Protein AF-A0A6M8VRT4-F1 (afdb_monomer)

Nearest PDB structures (foldseek):
  8qah-assembly1_A  TM=2.062E-01  e=3.758E+00  synthetic construct
  9dze-assembly1_c  TM=1.614E-01  e=5.942E+00  synthetic construct
  4rg7-assembly1_B  TM=1.180E-01  e=4.628E+00  Homo sapiens

Solvent-accessible surface area (backbone atoms only — not comparable to full-atom values): 35451 Å² total; per-residue (Å²): 111,68,71,61,52,52,55,48,50,50,52,49,49,52,52,34,47,48,52,5,49,50,44,47,49,48,51,41,52,50,43,16,53,49,39,25,71,74,60,27,61,86,49,19,41,77,56,18,62,71,36,42,52,25,64,80,38,57,76,54,28,73,72,47,67,74,36,77,58,50,64,58,34,58,55,36,23,47,58,61,22,44,37,53,24,49,54,52,49,49,53,51,38,48,52,32,34,65,36,91,90,31,50,32,42,72,23,28,43,74,41,27,35,41,53,25,22,70,90,72,45,83,60,51,58,70,50,42,48,49,33,54,53,56,61,43,37,49,59,51,54,46,38,52,51,51,50,59,31,58,76,65,63,62,68,42,42,52,61,53,53,49,48,52,38,52,30,51,54,50,51,49,59,42,45,41,44,35,71,78,67,71,38,86,35,34,47,40,27,60,77,52,50,33,34,72,42,65,33,74,70,42,46,51,51,50,53,57,51,68,77,38,77,67,42,76,72,43,47,62,59,49,48,46,52,65,51,44,49,50,52,48,51,50,51,50,43,52,49,50,48,53,20,44,73,52,34,44,80,60,53,83,62,50,57,55,65,35,59,50,89,56,64,56,58,89,65,59,29,23,46,23,29,48,48,10,43,35,43,39,82,86,50,83,57,31,43,56,48,8,40,30,54,49,38,57,38,28,44,52,38,48,55,44,30,50,73,71,72,39,84,72,85,60,86,72,70,93,62,74,76,54,93,80,69,68,71,85,44,94,84,57,35,49,71,73,67,79,68,59,70,74,56,48,55,66,77,43,44,91,81,45,55,74,66,60,41,51,50,50,61,73,70,51,61,57,68,58,49,45,60,75,30,41,73,51,47,56,42,54,62,54,36,52,76,35,87,34,54,37,51,61,67,23,65,73,35,81,85,40,59,61,63,44,52,43,39,52,39,45,53,49,24,50,47,36,35,50,35,29,74,73,73,40,29,54,60,29,46,56,52,47,49,41,46,48,48,45,42,48,39,56,37,54,36,75,45,21,62,68,51,47,53,47,46,52,53,38,45,49,40,42,53,46,26,46,43,50,31,40,54,74,37,47,65,47,46,56,78,42,37,70,61,53,47,61,61,46,61,73,65,87,91,50,44,50,55,45,28,28,47,37,64,37,40,32,42,49,32,45,49,52,63,53,40,72,65,46,28,86,46,23,40,57,51,40,56,44,45,63,23,46,54,44,36,28,50,53,24,58,44,56,58,53,74,53,62,92,81,71,71,46,36,82,71,76,81,52,51,76,68,53,44,52,51,44,13,66,72,40,49,16,50,39,70,51,38,36,52,52,52,62,51,43,61,62,58,63,58,49,60,62,50,36,55,49,38,51,51,52,48,42,50,33,27,48,48,49,46,50,52,48,42,59,74,68,62,58,52,83,92,44,44,60,61,50,31,59,68,41,56,78,85,43,23,33,52,57,75,76,38,38,50,45,68,41,78,89,77,34,25,40,32,50,66,41,94,81,70,79,47,77,48,77,45,66,56,78,120

Secondary structure (DSSP, 8-state):
-HHHHHHHHHHHHHHHHHHHHHHHHHHHHHHHHHHIIIIITTTGGGGSHHHHHHHHSGGGHHHHHTSTHHHHHTTTTHHHHHHHHHHHHHHHHHHHHHSTT--S-HHHHHTTEEEEETTSPPPPHHHHHHHHHHHTHHHHHHHHHHHHHHHTT---HHHHHHHHHHHHHHHHHTTHHHHHS--S--HHHHHHTEEEEE-HHHHHHHHHHHH-THHHHHHHHHHIIIIIHHHHHHHHHHHHHHHHHT-PPPPTHHHHHHHTT-----SSBHHHHHHHTTS-TT-S-HHHHHHHHHHHHHHHHHHHHHHTTPPP--PPPP-PPPTT-----TTTS----S-GGGGGGGGSGGGS-HHHHHHHHHH--HHHHHHHTHHHHHHHHGGGG-SB------TTS--S-HHHHHHHHHHHHHHHHHHHHTT-HHHHHHHHHHHHHHHHHHHTS---HHHHHHHHHHHHHHHHHHHHHHHH-HHHHHHTHHHHHHHH---TTS-GGGTTTHHHHHHHTTHHHHHHHH---HHHHHHHHHHHHHHHHHHHS-GGGS-TT--S-GGGGS-HHHHHHHHHHSSS-HHHHHHHHHHHHHHHTTHHHHHHHHHHHHHHHHHHHHHHHHHTT--TTTHHHHHHTS-GGGS-TTTSSPPEEETTTTEEEEE-TTSS-EEEEE---

Sequence (669 aa):
MKQVLDKYQLWALWNYRRIGEWVDCFLWWLLTGFLIALFFLENRNDYCFIGVLAKDIPEYAPSYLNFPLLRFCGGAAFWPALVAAWMCMTLLHLFCFLLPSRRASIGLKAAGIDLHRVGGADVSTPRALWYVIIRYLPTHLFCGYLLLKLLHTALDFHVTTSAVIVTVAVQMVWTLPLFFLGTRRNLADILSGTEMRLNKKAFSRIEALRESRFRNAVRPLRMLIETGSYLLLLLFFAGLTVQILRDPPVHPDYQALLYGQQSALWEDNAYFALEGLTAPPEIKDSYGYGRYRTATAAEFYRRLLVQEGISPDYTVPQVEKPADYTALTRKNRLAFYGDANILHCFNLFFQMDNETRKACLENADISGMIWDNHVLWERFEALRHHKNFSIPPQFGGGRFDRRALADIARVKSAHLVYLASQGYAEDAVDEWIDYMRLYRKMLESPASLRDKGTYMLIAQSHFNSFQEILSHAPEAVMDRYDDAVAVLTLNPAEPPFLADRLLADDWALREPIFQSIIGGGGNTRNRLYECLIPAMILGRTPADFLPARHHACSLRRTHRYELLALAVVDPGNPFTNALYYLLYHGVMQGEGMIYSMHTLSARWRMALLGLQIVKDKAAPGYIEIYTERAPEALKNPFTKQGFEWNRQEKRLFFKHYKNDIEVSFFLPI

pLDDT: mean 81.68, std 11.33, range [46.91, 97.31]

Radius of gyration: 35.23 Å; Cα contacts (8 Å, |Δi|>4): 888; chains: 1; bounding box: 88×54×106 Å

Foldseek 3Di:
DVVVVLLLQLVLLVVLVVQLVVVLVVQLVVQLVVCCVPPCVVVLLVQAPLSVLCVVLVLCVVVCVPDCCVVLSSCSSSLVSSLVSVVVSLVQQLVQCPDPVRLGRPSSVVSQKHKAAQVRHRDDSVLSNQLSCLLCVLVVVLSVVSVVCSVVSQPAQLVNLLSVLVSLVVNVQQAVCCPPVVDQDGNSCVVSRMGMHGHPVSVVVSVVVVPDPVCVVCVVVVCCVPVVVSVVVNCVSVLQNVQQVPQDAADPCLLCLQQNPQEFDLPLALQLLQQLLFAFLVDPCSSLQSSQVLLSQLVSLCVLCVSLVHHHPYDRDDRDDPPPHDRDDPVRTHAQPDDLCLLCCLLCVLVDDPVVNVVSLVPPPLVVSCVVRVSSLVSLLVSLVGDAHEHRQGAQWRPGDLVRLLSSLLSLLSVLLSCLQVVNLLVSLVSLLSVLLSLQNQLLYLTALVSNVSSLSSNVSSLSSVLSSCQRCVPSCLVCVVSLLVSLQDDLQDQQSQQLCHLSSNCSSHVSSLCSSNNDRNQLSNLVVQLSVLSSVLSNDFQQPRDLDDQSHPLLPADLVRQLVCLSNHRRRSVSSNVSSVVVNVSSVSSVVSLVSLVVSLLSLQVNLLSVCSNVVPDLVCVQVSQQPDDQSSARRNNSGGFDADSVSQWTWDARSVSPDIDIRHHND

Mean predicted aligned error: 10.72 Å

Structure (mmCIF, N/CA/C/O backbone):
data_AF-A0A6M8VRT4-F1
#
_entry.id   AF-A0A6M8VRT4-F1
#
loop_
_atom_site.group_PDB
_atom_site.id
_atom_site.type_symbol
_atom_site.label_atom_id
_atom_site.label_alt_id
_atom_site.label_comp_id
_atom_site.label_asym_id
_atom_site.label_entity_id
_atom_site.label_seq_id
_atom_site.pdbx_PDB_ins_code
_atom_site.Cartn_x
_atom_site.Cartn_y
_atom_site.Cartn_z
_atom_site.occupancy
_atom_site.B_iso_or_equiv
_atom_site.auth_seq_id
_atom_site.auth_comp_id
_atom_site.auth_asym_id
_atom_site.auth_atom_id
_atom_site.pdbx_PDB_model_num
ATOM 1 N N . MET A 1 1 ? 55.645 20.876 -44.217 1.00 48.88 1 MET A N 1
ATOM 2 C CA . MET A 1 1 ? 54.333 21.315 -44.764 1.00 48.88 1 MET A CA 1
ATOM 3 C C . MET A 1 1 ? 53.374 20.152 -45.069 1.00 48.88 1 MET A C 1
ATOM 5 O O . MET A 1 1 ? 52.256 20.179 -44.572 1.00 48.88 1 MET A O 1
ATOM 9 N N . LYS A 1 2 ? 53.799 19.101 -45.794 1.00 46.97 2 LYS A N 1
ATOM 10 C CA . LYS A 1 2 ? 52.974 17.918 -46.144 1.00 46.97 2 LYS A CA 1
ATOM 11 C C . LYS A 1 2 ? 52.387 17.160 -44.933 1.00 46.97 2 LYS A C 1
ATOM 13 O O . LYS A 1 2 ? 51.186 16.949 -44.881 1.00 46.97 2 LYS A O 1
ATOM 18 N N . GLN A 1 3 ? 53.183 16.906 -43.887 1.00 51.53 3 GLN A N 1
ATOM 19 C CA . GLN A 1 3 ? 52.700 16.291 -42.632 1.00 51.53 3 GLN A CA 1
ATOM 20 C C . GLN A 1 3 ? 51.626 17.115 -41.895 1.00 51.53 3 GLN A C 1
ATOM 22 O O . GLN A 1 3 ? 50.748 16.554 -41.245 1.00 51.53 3 GLN A O 1
ATOM 27 N N . VAL A 1 4 ? 51.683 18.448 -41.982 1.00 53.28 4 VAL A N 1
ATOM 28 C CA . VAL A 1 4 ? 50.680 19.338 -41.368 1.00 53.28 4 VAL A CA 1
ATOM 29 C C . VAL A 1 4 ? 49.379 19.304 -42.175 1.00 53.28 4 VAL A C 1
ATOM 31 O O . VAL A 1 4 ? 48.294 19.312 -41.597 1.00 53.28 4 VAL A O 1
ATOM 34 N N . LEU A 1 5 ? 49.493 19.205 -43.503 1.00 56.56 5 LEU A N 1
ATOM 35 C CA . LEU A 1 5 ? 48.368 19.040 -44.419 1.00 56.56 5 LEU A CA 1
ATOM 36 C C . LEU A 1 5 ? 47.653 17.697 -44.191 1.00 56.56 5 LEU A C 1
ATOM 38 O O . LEU A 1 5 ? 46.430 17.669 -44.087 1.00 56.56 5 LEU A O 1
ATOM 42 N N . ASP A 1 6 ? 48.411 16.613 -44.017 1.00 65.94 6 ASP A N 1
ATOM 43 C CA . ASP A 1 6 ? 47.865 15.275 -43.765 1.00 65.94 6 ASP A CA 1
ATOM 44 C C . ASP A 1 6 ? 47.137 15.181 -42.419 1.00 65.94 6 ASP A C 1
ATOM 46 O O . ASP A 1 6 ? 46.029 14.645 -42.356 1.00 65.94 6 ASP A O 1
ATOM 50 N N . LYS A 1 7 ? 47.698 15.770 -41.352 1.00 65.81 7 LYS A N 1
ATOM 51 C CA . LYS A 1 7 ? 47.029 15.858 -40.041 1.00 65.81 7 LYS A CA 1
ATOM 52 C C . LYS A 1 7 ? 45.734 16.676 -40.105 1.00 65.81 7 LYS A C 1
ATOM 54 O O . LYS A 1 7 ? 44.757 16.337 -39.440 1.00 65.81 7 LYS A O 1
ATOM 59 N N . TYR A 1 8 ? 45.702 17.736 -40.914 1.00 67.12 8 TYR A N 1
ATOM 60 C CA . TYR A 1 8 ? 44.515 18.577 -41.079 1.00 67.12 8 TYR A CA 1
ATOM 61 C C . TYR A 1 8 ? 43.405 17.886 -41.881 1.00 67.12 8 TYR A C 1
ATOM 63 O O . TYR A 1 8 ? 42.239 17.961 -41.498 1.00 67.12 8 TYR A O 1
ATOM 71 N N . GLN A 1 9 ? 43.755 17.167 -42.950 1.00 69.75 9 GLN A N 1
ATOM 72 C CA . GLN A 1 9 ? 42.801 16.369 -43.725 1.00 69.75 9 GLN A CA 1
ATOM 73 C C . GLN A 1 9 ? 42.194 15.236 -42.896 1.00 69.75 9 GLN A C 1
ATOM 75 O O . GLN A 1 9 ? 40.988 15.020 -42.955 1.00 69.75 9 GLN A O 1
ATOM 80 N N . LEU A 1 10 ? 43.014 14.556 -42.090 1.00 70.75 10 LEU A N 1
ATOM 81 C CA . LEU A 1 10 ? 42.568 13.548 -41.125 1.00 70.75 10 LEU A CA 1
ATOM 82 C C . LEU A 1 10 ? 41.542 14.119 -40.140 1.00 70.75 10 LEU A C 1
ATOM 84 O O . LEU A 1 10 ? 40.460 13.559 -39.967 1.00 70.75 10 LEU A O 1
ATOM 88 N N . TRP A 1 11 ? 41.853 15.273 -39.546 1.00 73.06 11 TRP A N 1
ATOM 89 C CA . TRP A 1 11 ? 40.943 15.969 -38.640 1.00 73.06 11 TRP A CA 1
ATOM 90 C C . TRP A 1 11 ? 39.643 16.397 -39.337 1.00 73.06 11 TRP A C 1
ATOM 92 O O . TRP A 1 11 ? 38.556 16.227 -38.789 1.00 73.06 11 TRP A O 1
ATOM 102 N N . ALA A 1 12 ? 39.719 16.933 -40.555 1.00 72.31 12 ALA A N 1
ATOM 103 C CA . ALA A 1 12 ? 38.538 17.386 -41.282 1.00 72.31 12 ALA A CA 1
ATOM 104 C C . ALA A 1 12 ? 37.633 16.215 -41.703 1.00 72.31 12 ALA A C 1
ATOM 106 O O . ALA A 1 12 ? 36.420 16.280 -41.509 1.00 72.31 12 ALA A O 1
ATOM 107 N N . LEU A 1 13 ? 38.222 15.124 -42.199 1.00 76.44 13 LEU A N 1
ATOM 108 C CA . LEU A 1 13 ? 37.508 13.890 -42.524 1.00 76.44 13 LEU A CA 1
ATOM 109 C C . LEU A 1 13 ? 36.769 13.341 -41.297 1.00 76.44 13 LEU A C 1
ATOM 111 O O . LEU A 1 13 ? 35.601 12.977 -41.396 1.00 76.44 13 LEU A O 1
ATOM 115 N N . TRP A 1 14 ? 37.414 13.347 -40.129 1.00 74.56 14 TRP A N 1
ATOM 116 C CA . TRP A 1 14 ? 36.790 12.934 -38.873 1.00 74.56 14 TRP A CA 1
ATOM 117 C C . TRP A 1 14 ? 35.584 13.797 -38.483 1.00 74.56 14 TRP A C 1
ATOM 119 O O . TRP A 1 14 ? 34.529 13.260 -38.153 1.00 74.56 14 TRP A O 1
ATOM 129 N N . ASN A 1 15 ? 35.704 15.125 -38.566 1.00 71.56 15 ASN A N 1
ATOM 130 C CA . ASN A 1 15 ? 34.612 16.035 -38.204 1.00 71.56 15 ASN A CA 1
ATOM 131 C C . ASN A 1 15 ? 33.387 15.856 -39.094 1.00 71.56 15 ASN A C 1
ATOM 133 O O . ASN A 1 15 ? 32.268 15.732 -38.605 1.00 71.56 15 ASN A O 1
ATOM 137 N N . TYR A 1 16 ? 33.592 15.830 -40.409 1.00 78.81 16 TYR A N 1
ATOM 138 C CA . TYR A 1 16 ? 32.487 15.655 -41.344 1.00 78.81 16 TYR A CA 1
ATOM 139 C C . TYR A 1 16 ? 31.861 14.266 -41.215 1.00 78.81 16 TYR A C 1
ATOM 141 O O . TYR A 1 16 ? 30.644 14.136 -41.310 1.00 78.81 16 TYR A O 1
ATOM 149 N N . ARG A 1 17 ? 32.661 13.239 -40.903 1.00 77.94 17 ARG A N 1
ATOM 150 C CA . ARG A 1 17 ? 32.147 11.890 -40.653 1.00 77.94 17 ARG A CA 1
ATOM 151 C C . ARG A 1 17 ? 31.203 11.890 -39.464 1.00 77.94 17 ARG A C 1
ATOM 153 O O . ARG A 1 17 ? 30.101 11.364 -39.574 1.00 77.94 17 ARG A O 1
ATOM 160 N N . ARG A 1 18 ? 31.595 12.555 -38.377 1.00 72.56 18 ARG A N 1
ATOM 161 C CA . ARG A 1 18 ? 30.755 12.715 -37.189 1.00 72.56 18 ARG A CA 1
ATOM 162 C C . ARG A 1 18 ? 29.491 13.504 -37.467 1.00 72.56 18 ARG A C 1
ATOM 164 O O . ARG A 1 18 ? 28.435 13.088 -37.020 1.00 72.56 18 ARG A O 1
ATOM 171 N N . ILE A 1 19 ? 29.571 14.608 -38.208 1.00 76.75 19 ILE A N 1
ATOM 172 C CA . ILE A 1 19 ? 28.374 15.367 -38.604 1.00 76.75 19 ILE A CA 1
ATOM 173 C C . ILE A 1 19 ? 27.406 14.449 -39.354 1.00 76.75 19 ILE A C 1
ATOM 175 O O . ILE A 1 19 ? 26.222 14.427 -39.035 1.00 76.75 19 ILE A O 1
ATOM 179 N N . GLY A 1 20 ? 27.907 13.646 -40.297 1.00 79.12 20 GLY A N 1
ATOM 180 C CA . GLY A 1 20 ? 27.072 12.684 -41.008 1.00 79.12 20 GLY A CA 1
ATOM 181 C C . GLY A 1 20 ? 26.477 11.607 -40.098 1.00 79.12 20 GLY A C 1
ATOM 182 O O . GLY A 1 20 ? 25.303 11.286 -40.224 1.00 79.12 20 GLY A O 1
ATOM 183 N N . GLU A 1 21 ? 27.246 11.099 -39.136 1.00 78.62 21 GLU A N 1
ATOM 184 C CA . GLU A 1 21 ? 26.771 10.128 -38.139 1.00 78.62 21 GLU A CA 1
ATOM 185 C C . GLU A 1 21 ? 25.724 10.722 -37.184 1.00 78.62 21 GLU A C 1
ATOM 187 O O . GLU A 1 21 ? 24.744 10.055 -36.863 1.00 78.62 21 GLU A O 1
ATOM 192 N N . TRP A 1 22 ? 25.877 11.984 -36.779 1.00 77.38 22 TRP A N 1
ATOM 193 C CA . TRP A 1 22 ? 24.881 12.710 -35.990 1.00 77.38 22 TRP A CA 1
ATOM 194 C C . TRP A 1 22 ? 23.589 12.927 -36.767 1.00 77.38 22 TRP A C 1
ATOM 196 O O . TRP A 1 22 ? 22.516 12.797 -36.188 1.00 77.38 22 TRP A O 1
ATOM 206 N N . VAL A 1 23 ? 23.679 13.219 -38.066 1.00 80.94 23 VAL A N 1
ATOM 207 C CA . VAL A 1 23 ? 22.501 13.325 -38.934 1.00 80.94 23 VAL A CA 1
ATOM 208 C C . VAL A 1 23 ? 21.793 11.973 -39.046 1.00 80.94 23 VAL A C 1
ATOM 210 O O . VAL A 1 23 ? 20.581 11.925 -38.863 1.00 80.94 23 VAL A O 1
ATOM 213 N N . ASP A 1 24 ? 22.525 10.877 -39.272 1.00 82.50 24 ASP A N 1
ATOM 214 C CA . ASP A 1 24 ? 21.937 9.529 -39.321 1.00 82.50 24 ASP A CA 1
ATOM 215 C C . ASP A 1 24 ? 21.279 9.156 -37.972 1.00 82.50 24 ASP A C 1
ATOM 217 O O . ASP A 1 24 ? 20.165 8.632 -37.943 1.00 82.50 24 ASP A O 1
ATOM 221 N N . CYS A 1 25 ? 21.921 9.487 -36.845 1.00 81.12 25 CYS A N 1
ATOM 222 C CA . CYS A 1 25 ? 21.374 9.289 -35.499 1.00 81.12 25 CYS A CA 1
ATOM 223 C C . CYS A 1 25 ? 20.111 10.134 -35.262 1.00 81.12 25 CYS A C 1
ATOM 225 O O . CYS A 1 25 ? 19.099 9.625 -34.788 1.00 81.12 25 CYS A O 1
ATOM 227 N N . PHE A 1 26 ? 20.133 11.415 -35.632 1.00 82.31 26 PHE A N 1
ATOM 228 C CA . PHE A 1 26 ? 18.987 12.313 -35.499 1.00 82.31 26 PHE A CA 1
ATOM 229 C C . PHE A 1 26 ? 17.794 11.841 -36.336 1.00 82.31 26 PHE A C 1
ATOM 231 O O . PHE A 1 26 ? 16.668 11.837 -35.846 1.00 82.31 26 PHE A O 1
ATOM 238 N N . LEU A 1 27 ? 18.035 11.379 -37.567 1.00 86.12 27 LEU A N 1
ATOM 239 C CA . LEU A 1 27 ? 17.003 10.775 -38.412 1.00 86.12 27 LEU A CA 1
ATOM 240 C C . LEU A 1 27 ? 16.413 9.515 -37.774 1.00 86.12 27 LEU A C 1
ATOM 242 O O . LEU A 1 27 ? 15.198 9.334 -37.807 1.00 86.12 27 LEU A O 1
ATOM 246 N N . TRP A 1 28 ? 17.243 8.675 -37.152 1.00 86.44 28 TRP A N 1
ATOM 247 C CA . TRP A 1 28 ? 16.766 7.499 -36.426 1.00 86.44 28 TRP A CA 1
ATOM 248 C C . TRP A 1 28 ? 15.884 7.874 -35.225 1.00 86.44 28 TRP A C 1
ATOM 250 O O . TRP A 1 28 ? 14.807 7.300 -35.059 1.00 86.44 28 TRP A O 1
ATOM 260 N N . TRP A 1 29 ? 16.275 8.874 -34.431 1.00 84.31 29 TRP A N 1
ATOM 261 C CA . TRP A 1 29 ? 15.463 9.378 -33.316 1.00 84.31 29 TRP A CA 1
ATOM 262 C C . TRP A 1 29 ? 14.154 10.020 -33.778 1.00 84.31 29 TRP A C 1
ATOM 264 O O . TRP A 1 29 ? 13.105 9.749 -33.194 1.00 84.31 29 TRP A O 1
ATOM 274 N N . LEU A 1 30 ? 14.188 10.822 -34.846 1.00 88.62 30 LEU A N 1
ATOM 275 C CA . LEU A 1 30 ? 12.982 11.392 -35.447 1.00 88.62 30 LEU A CA 1
ATOM 276 C C . LEU A 1 30 ? 12.033 10.301 -35.942 1.00 88.62 30 LEU A C 1
ATOM 278 O O . LEU A 1 30 ? 10.840 10.358 -35.657 1.00 88.62 30 LEU A O 1
ATOM 282 N N . LEU A 1 31 ? 12.559 9.292 -36.642 1.00 89.38 31 LEU A N 1
ATOM 283 C CA . LEU A 1 31 ? 11.764 8.164 -37.113 1.00 89.38 31 LEU A CA 1
ATOM 284 C C . LEU A 1 31 ? 11.187 7.364 -35.942 1.00 89.38 31 LEU A C 1
ATOM 286 O O . LEU A 1 31 ? 10.031 6.963 -35.994 1.00 89.38 31 LEU A O 1
ATOM 290 N N . THR A 1 32 ? 11.955 7.186 -34.867 1.00 85.88 32 THR A N 1
ATOM 291 C CA . THR A 1 32 ? 11.475 6.552 -33.632 1.00 85.88 32 THR A CA 1
ATOM 292 C C . THR A 1 32 ? 10.305 7.338 -33.043 1.00 85.88 32 THR A C 1
ATOM 294 O O . THR A 1 32 ? 9.247 6.764 -32.813 1.00 85.88 32 THR A O 1
ATOM 297 N N . GLY A 1 33 ? 10.444 8.657 -32.867 1.00 85.00 33 GLY A N 1
ATOM 298 C CA . GLY A 1 33 ? 9.364 9.516 -32.370 1.00 85.00 33 GLY A CA 1
ATOM 299 C C . GLY A 1 33 ? 8.119 9.491 -33.263 1.00 85.00 33 GLY A C 1
ATOM 300 O O . GLY A 1 33 ? 6.999 9.418 -32.761 1.00 85.00 33 GLY A O 1
ATOM 301 N N . PHE A 1 34 ? 8.314 9.473 -34.582 1.00 90.25 34 PHE A N 1
ATOM 302 C CA . PHE A 1 34 ? 7.239 9.350 -35.563 1.00 90.25 34 PHE A CA 1
ATOM 303 C C . PHE A 1 34 ? 6.513 8.000 -35.471 1.00 90.25 34 PHE A C 1
ATOM 305 O O . PHE A 1 34 ? 5.286 7.971 -35.422 1.00 90.25 34 PHE A O 1
ATOM 312 N N . LEU A 1 35 ? 7.245 6.884 -35.380 1.00 86.56 35 LEU A N 1
ATOM 313 C CA . LEU A 1 35 ? 6.656 5.551 -35.214 1.00 86.56 35 LEU A CA 1
ATOM 314 C C . LEU A 1 35 ? 5.937 5.403 -33.869 1.00 86.56 35 LEU A C 1
ATOM 316 O O . LEU A 1 35 ? 4.875 4.782 -33.820 1.00 86.56 35 LEU A O 1
ATOM 320 N N . ILE A 1 36 ? 6.471 5.996 -32.795 1.00 82.88 36 ILE A N 1
ATOM 321 C CA . ILE A 1 36 ? 5.773 6.060 -31.505 1.00 82.88 36 ILE A CA 1
ATOM 322 C C . ILE A 1 36 ? 4.427 6.751 -31.689 1.00 82.88 36 ILE A C 1
ATOM 324 O O . ILE A 1 36 ? 3.406 6.164 -31.344 1.00 82.88 36 ILE A O 1
ATOM 328 N N . ALA A 1 37 ? 4.424 7.957 -32.262 1.00 83.94 37 ALA A N 1
ATOM 329 C CA . ALA A 1 37 ? 3.214 8.750 -32.445 1.00 83.94 37 ALA A CA 1
ATOM 330 C C . ALA A 1 37 ? 2.171 8.061 -33.341 1.00 83.94 37 ALA A C 1
ATOM 332 O O . ALA A 1 37 ? 0.984 8.165 -33.053 1.00 83.94 37 ALA A O 1
ATOM 333 N N . LEU A 1 38 ? 2.605 7.359 -34.395 1.00 85.25 38 LEU A N 1
ATOM 334 C CA . LEU A 1 38 ? 1.699 6.749 -35.372 1.00 85.25 38 LEU A CA 1
ATOM 335 C C . LEU A 1 38 ? 1.195 5.348 -35.019 1.00 85.25 38 LEU A C 1
ATOM 337 O O . LEU A 1 38 ? 0.069 5.026 -35.373 1.00 85.25 38 LEU A O 1
ATOM 341 N N . PHE A 1 39 ? 2.018 4.496 -34.403 1.00 80.00 39 PHE A N 1
ATOM 342 C CA . PHE A 1 39 ? 1.714 3.060 -34.300 1.00 80.00 39 PHE A CA 1
ATOM 343 C C . PHE A 1 39 ? 1.754 2.524 -32.870 1.00 80.00 39 PHE A C 1
ATOM 345 O O . PHE A 1 39 ? 0.924 1.698 -32.485 1.00 80.00 39 PHE A O 1
ATOM 352 N N . PHE A 1 40 ? 2.725 2.969 -32.070 1.00 78.44 40 PHE A N 1
ATOM 353 C CA . PHE A 1 40 ? 2.957 2.372 -30.754 1.00 78.44 40 PHE A CA 1
ATOM 354 C C . PHE A 1 40 ? 2.223 3.090 -29.616 1.00 78.44 40 PHE A C 1
ATOM 356 O O . PHE A 1 40 ? 1.986 2.476 -28.579 1.00 78.44 40 PHE A O 1
ATOM 363 N N . LEU A 1 41 ? 1.824 4.356 -29.783 1.00 77.50 41 LEU A N 1
ATOM 364 C CA . LEU A 1 41 ? 1.139 5.113 -28.731 1.00 77.50 41 LEU A CA 1
ATOM 365 C C . LEU A 1 41 ? -0.277 4.591 -28.446 1.00 77.50 41 LEU A C 1
ATOM 367 O O . LEU A 1 41 ? -0.683 4.570 -27.279 1.00 77.50 41 LEU A O 1
ATOM 371 N N . GLU A 1 42 ? -1.000 4.168 -29.487 1.00 78.44 42 GLU A N 1
ATOM 372 C CA . GLU A 1 42 ? -2.344 3.581 -29.383 1.00 78.44 42 GLU A CA 1
ATOM 373 C C . GLU A 1 42 ? -2.299 2.187 -28.746 1.00 78.44 42 GLU A C 1
ATOM 375 O O . GLU A 1 42 ? -3.107 1.875 -27.876 1.00 78.44 42 GLU A O 1
ATOM 380 N N . ASN A 1 43 ? -1.276 1.398 -29.082 1.00 73.94 43 ASN A N 1
ATOM 381 C CA . ASN A 1 43 ? -1.102 0.021 -28.610 1.00 73.94 43 ASN A CA 1
ATOM 382 C C . ASN A 1 43 ? -0.154 -0.096 -27.403 1.00 73.94 43 ASN A C 1
ATOM 384 O O . ASN A 1 43 ? 0.306 -1.183 -27.071 1.00 73.94 43 ASN A O 1
ATOM 388 N N . ARG A 1 44 ? 0.171 1.011 -26.717 1.00 71.00 44 ARG A N 1
ATOM 389 C CA . ARG A 1 44 ? 1.193 1.039 -25.645 1.00 71.00 44 ARG A CA 1
ATOM 390 C C . ARG A 1 44 ? 0.956 0.024 -24.520 1.00 71.00 44 ARG A C 1
ATOM 392 O O . ARG A 1 44 ? 1.909 -0.425 -23.889 1.00 71.00 44 ARG A O 1
ATOM 399 N N . ASN A 1 45 ? -0.304 -0.327 -24.271 1.00 71.19 45 ASN A N 1
ATOM 400 C CA . ASN A 1 45 ? -0.684 -1.280 -23.233 1.00 71.19 45 ASN A CA 1
ATOM 401 C C . ASN A 1 45 ? -0.286 -2.716 -23.594 1.00 71.19 45 ASN A C 1
ATOM 403 O O . ASN A 1 45 ? 0.004 -3.487 -22.689 1.00 71.19 45 ASN A O 1
ATOM 407 N N . ASP A 1 46 ? -0.197 -3.054 -24.883 1.00 74.44 46 ASP A N 1
ATOM 408 C CA . ASP A 1 46 ? 0.212 -4.388 -25.338 1.00 74.44 46 ASP A CA 1
ATOM 409 C C . ASP A 1 46 ? 1.720 -4.635 -25.137 1.00 74.44 46 ASP A C 1
ATOM 411 O O . ASP A 1 46 ? 2.173 -5.776 -25.153 1.00 74.44 46 ASP A O 1
ATOM 415 N N . TYR A 1 47 ? 2.506 -3.574 -24.917 1.00 67.25 47 TYR A N 1
ATOM 416 C CA . TYR A 1 47 ? 3.963 -3.648 -24.741 1.00 67.25 47 TYR A CA 1
ATOM 417 C C . TYR A 1 47 ? 4.415 -3.531 -23.279 1.00 67.25 47 TYR A C 1
ATOM 419 O O . TYR A 1 47 ? 5.603 -3.659 -22.993 1.00 67.25 47 TYR A O 1
ATOM 427 N N . CYS A 1 48 ? 3.492 -3.265 -22.352 1.00 71.06 48 CYS A N 1
ATOM 428 C CA . CYS A 1 48 ? 3.767 -3.119 -20.924 1.00 71.06 48 CYS A CA 1
ATOM 429 C C . CYS A 1 48 ? 3.115 -4.276 -20.169 1.00 71.06 48 CYS A C 1
ATOM 431 O O . CYS A 1 48 ? 1.911 -4.471 -20.308 1.00 71.06 48 CYS A O 1
ATOM 433 N N . PHE A 1 49 ? 3.855 -4.994 -19.319 1.00 72.94 49 PHE A N 1
ATOM 434 C CA . PHE A 1 49 ? 3.319 -6.141 -18.572 1.00 72.94 49 PHE A CA 1
ATOM 435 C C . PHE A 1 49 ? 2.032 -5.807 -17.796 1.00 72.94 49 PHE A C 1
ATOM 437 O O . PHE A 1 49 ? 1.033 -6.512 -17.901 1.00 72.94 49 PHE A O 1
ATOM 444 N N . ILE A 1 50 ? 2.012 -4.668 -17.095 1.00 71.75 50 ILE A N 1
ATOM 445 C CA . ILE A 1 50 ? 0.824 -4.184 -16.372 1.00 71.75 50 ILE A CA 1
ATOM 446 C C . ILE A 1 50 ? -0.348 -3.913 -17.329 1.00 71.75 50 ILE A C 1
ATOM 448 O O . ILE A 1 50 ? -1.500 -4.147 -16.971 1.00 71.75 50 ILE A O 1
ATOM 452 N N . GLY A 1 51 ? -0.067 -3.423 -18.540 1.00 73.06 51 GLY A N 1
ATOM 453 C CA . GLY A 1 51 ? -1.077 -3.181 -19.570 1.00 73.06 51 GLY A CA 1
ATOM 454 C C . GLY A 1 51 ? -1.666 -4.477 -20.131 1.00 73.06 51 GLY A C 1
ATOM 455 O O . GLY A 1 51 ? -2.884 -4.567 -20.268 1.00 73.06 51 GLY A O 1
ATOM 456 N N . VAL A 1 52 ? -0.829 -5.490 -20.366 1.00 75.81 52 VAL A N 1
ATOM 457 C CA . VAL A 1 52 ? -1.257 -6.832 -20.792 1.00 75.81 52 VAL A CA 1
ATOM 458 C C . VAL A 1 52 ? -2.093 -7.497 -19.699 1.00 75.81 52 VAL A C 1
ATOM 460 O O . VAL A 1 52 ? -3.214 -7.918 -19.963 1.00 75.81 52 VAL A O 1
ATOM 463 N N . LEU A 1 53 ? -1.629 -7.483 -18.445 1.00 76.19 53 LEU A N 1
ATOM 464 C CA . LEU A 1 53 ? -2.413 -7.998 -17.319 1.00 76.19 53 LEU A CA 1
ATOM 465 C C . LEU A 1 53 ? -3.762 -7.286 -17.166 1.00 76.19 53 LEU A C 1
ATOM 467 O O . LEU A 1 53 ? -4.768 -7.923 -16.872 1.00 76.19 53 LEU A O 1
ATOM 471 N N . ALA A 1 54 ? -3.799 -5.965 -17.357 1.00 74.44 54 ALA A N 1
ATOM 472 C CA . ALA A 1 54 ? -5.041 -5.200 -17.298 1.00 74.44 54 ALA A CA 1
ATOM 473 C C . ALA A 1 54 ? -5.987 -5.505 -18.472 1.00 74.44 54 ALA A C 1
ATOM 475 O O . ALA A 1 54 ? -7.189 -5.302 -18.336 1.00 74.44 54 ALA A O 1
ATOM 476 N N . LYS A 1 55 ? -5.472 -5.980 -19.613 1.00 77.31 55 LYS A N 1
ATOM 477 C CA . LYS A 1 55 ? -6.274 -6.449 -20.752 1.00 77.31 55 LYS A CA 1
ATOM 478 C C . LYS A 1 55 ? -6.862 -7.834 -20.487 1.00 77.31 55 LYS A C 1
ATOM 480 O O . LYS A 1 55 ? -8.027 -8.056 -20.797 1.00 77.31 55 LYS A O 1
ATOM 485 N N . ASP A 1 56 ? -6.080 -8.718 -19.871 1.00 80.94 56 ASP A N 1
ATOM 486 C CA . ASP A 1 56 ? -6.520 -10.057 -19.461 1.00 80.94 56 ASP A CA 1
ATOM 487 C C . ASP A 1 56 ? -7.529 -10.009 -18.305 1.00 80.94 56 ASP A C 1
ATOM 489 O O . ASP A 1 56 ? -8.337 -10.921 -18.140 1.00 80.94 56 ASP A O 1
ATOM 493 N N . ILE A 1 57 ? -7.467 -8.947 -17.496 1.00 83.50 57 ILE A N 1
ATOM 494 C CA . ILE A 1 57 ? -8.319 -8.718 -16.327 1.00 83.50 57 ILE A CA 1
ATOM 495 C C . ILE A 1 57 ? -8.946 -7.306 -16.417 1.00 83.50 57 ILE A C 1
ATOM 497 O O . ILE A 1 57 ? -8.573 -6.397 -15.658 1.00 83.50 57 ILE A O 1
ATOM 501 N N . PRO A 1 58 ? -9.880 -7.083 -17.363 1.00 78.75 58 PRO A N 1
ATOM 502 C CA . PRO A 1 58 ? -10.388 -5.753 -17.713 1.00 78.75 58 PRO A CA 1
ATOM 503 C C . PRO A 1 58 ? -11.107 -5.046 -16.559 1.00 78.75 58 PRO A C 1
ATOM 505 O O . PRO A 1 58 ? -11.063 -3.818 -16.460 1.00 78.75 58 PRO A O 1
ATOM 508 N N . GLU A 1 59 ? -11.706 -5.794 -15.632 1.00 78.06 59 GLU A N 1
ATOM 509 C CA . GLU A 1 59 ? -12.352 -5.278 -14.419 1.00 78.06 59 GLU A CA 1
ATOM 510 C C . GLU A 1 59 ? -11.381 -4.499 -13.521 1.00 78.06 59 GLU A C 1
ATOM 512 O O . GLU A 1 59 ? -11.777 -3.612 -12.759 1.00 78.06 59 GLU A O 1
ATOM 517 N N . TYR A 1 60 ? -10.090 -4.810 -13.620 1.00 71.75 60 TYR A N 1
ATOM 518 C CA . TYR A 1 60 ? -9.038 -4.227 -12.802 1.00 71.75 60 TYR A CA 1
ATOM 519 C C . TYR A 1 60 ? -8.357 -3.025 -13.472 1.00 71.75 60 TYR A C 1
ATOM 521 O O . TYR A 1 60 ? -7.721 -2.211 -12.791 1.00 71.75 60 TYR A O 1
ATOM 529 N N . ALA A 1 61 ? -8.559 -2.843 -14.781 1.00 70.62 61 ALA A N 1
ATOM 530 C CA . ALA A 1 61 ? -7.969 -1.767 -15.569 1.00 70.62 61 ALA A CA 1
ATOM 531 C C . ALA A 1 61 ? -8.261 -0.350 -15.022 1.00 70.62 61 ALA A C 1
ATOM 533 O O . ALA A 1 61 ? -7.310 0.426 -14.882 1.00 70.62 61 ALA A O 1
ATOM 534 N N . PRO A 1 62 ? -9.495 0.019 -14.601 1.00 67.69 62 PRO A N 1
ATOM 535 C CA . PRO A 1 62 ? -9.789 1.370 -14.104 1.00 67.69 62 PRO A CA 1
ATOM 536 C C . PRO A 1 62 ? -8.955 1.784 -12.884 1.00 67.69 62 PRO A C 1
ATOM 538 O O . PRO A 1 62 ? -8.716 2.973 -12.663 1.00 67.69 62 PRO A O 1
ATOM 541 N N . SER A 1 63 ? -8.498 0.816 -12.087 1.00 64.44 63 SER A N 1
ATOM 542 C CA . SER A 1 63 ? -7.713 1.081 -10.878 1.00 64.44 63 SER A CA 1
ATOM 543 C C . SER A 1 63 ? -6.241 1.393 -11.175 1.00 64.44 63 SER A C 1
ATOM 545 O O . SER A 1 63 ? -5.615 2.124 -10.411 1.00 64.44 63 SER A O 1
ATOM 547 N N . TYR A 1 64 ? -5.697 0.902 -12.295 1.00 61.09 64 TYR A N 1
ATOM 548 C CA . TYR A 1 64 ? -4.299 1.131 -12.696 1.00 61.09 64 TYR A CA 1
ATOM 549 C C . TYR A 1 64 ? -4.144 2.188 -13.776 1.00 61.09 64 TYR A C 1
ATOM 551 O O . TYR A 1 64 ? -3.177 2.947 -13.745 1.00 61.09 64 TYR A O 1
ATOM 559 N N . LEU A 1 65 ? -5.111 2.288 -14.692 1.00 56.56 65 LEU A N 1
ATOM 560 C CA . LEU A 1 65 ? -5.089 3.296 -15.751 1.00 56.56 65 LEU A CA 1
ATOM 561 C C . LEU A 1 65 ? -5.173 4.728 -15.188 1.00 56.56 65 LEU A C 1
ATOM 563 O O . LEU A 1 65 ? -4.691 5.666 -15.816 1.00 56.56 65 LEU A O 1
ATOM 567 N N . ASN A 1 66 ? -5.725 4.894 -13.980 1.00 52.25 66 ASN A N 1
ATOM 568 C CA . ASN A 1 66 ? -5.784 6.174 -13.266 1.00 52.25 66 ASN A CA 1
ATOM 569 C C . ASN A 1 66 ? -4.538 6.481 -12.416 1.00 52.25 66 ASN A C 1
ATOM 571 O O . ASN A 1 66 ? -4.406 7.590 -11.895 1.00 52.25 66 ASN A O 1
ATOM 575 N N . PHE A 1 67 ? -3.624 5.524 -12.241 1.00 53.78 67 PHE A N 1
ATOM 576 C CA . PHE A 1 67 ? -2.380 5.750 -11.513 1.00 53.78 67 PHE A CA 1
ATOM 577 C C . PHE A 1 67 ? -1.351 6.410 -12.452 1.00 53.78 67 PHE A C 1
ATOM 579 O O . PHE A 1 67 ? -1.327 6.106 -13.648 1.00 53.78 67 PHE A O 1
ATOM 586 N N . PRO A 1 68 ? -0.416 7.241 -11.953 1.00 53.50 68 PRO A N 1
ATOM 587 C CA . PRO A 1 68 ? 0.706 7.747 -12.755 1.00 53.50 68 PRO A CA 1
ATOM 588 C C . PRO A 1 68 ? 1.588 6.654 -13.405 1.00 53.50 68 PRO A C 1
ATOM 590 O O . PRO A 1 68 ? 2.446 6.987 -14.218 1.00 53.50 68 PRO A O 1
ATOM 593 N N . LEU A 1 69 ? 1.347 5.365 -13.125 1.00 49.50 69 LEU A N 1
ATOM 594 C CA . LEU A 1 69 ? 1.933 4.192 -13.796 1.00 49.50 69 LEU A CA 1
ATOM 595 C C . LEU A 1 69 ? 1.686 4.177 -15.312 1.00 49.50 69 LEU A C 1
ATOM 597 O O . LEU A 1 69 ? 2.534 3.697 -16.060 1.00 49.50 69 LEU A O 1
ATOM 601 N N . LEU A 1 70 ? 0.602 4.791 -15.798 1.00 46.91 70 LEU A N 1
ATOM 602 C CA . LEU A 1 70 ? 0.358 4.920 -17.238 1.00 46.91 70 LEU A CA 1
ATOM 603 C C . LEU A 1 70 ? 1.431 5.776 -17.943 1.00 46.91 70 LEU A C 1
ATOM 605 O O . LEU A 1 70 ? 1.727 5.553 -19.116 1.00 46.91 70 LEU A O 1
ATOM 609 N N . ARG A 1 71 ? 2.088 6.699 -17.216 1.00 53.50 71 ARG A N 1
ATOM 610 C CA . ARG A 1 71 ? 3.267 7.428 -17.722 1.00 53.50 71 ARG A CA 1
ATOM 611 C C . ARG A 1 71 ? 4.507 6.538 -17.814 1.00 53.50 71 ARG A C 1
ATOM 613 O O . ARG A 1 71 ? 5.346 6.787 -18.671 1.00 53.50 71 ARG A O 1
ATOM 620 N N . PHE A 1 72 ? 4.599 5.495 -16.991 1.00 53.69 72 PHE A N 1
ATOM 621 C CA . PHE A 1 72 ? 5.699 4.532 -17.031 1.00 53.69 72 PHE A CA 1
ATOM 622 C C . PHE A 1 72 ? 5.524 3.501 -18.159 1.00 53.69 72 PHE A C 1
ATOM 624 O O . PHE A 1 72 ? 6.472 3.273 -18.906 1.00 53.69 72 PHE A O 1
ATOM 631 N N . CYS A 1 73 ? 4.304 2.996 -18.404 1.00 57.06 73 CYS A N 1
ATOM 632 C CA . CYS A 1 73 ? 4.016 2.222 -19.626 1.00 57.06 73 CYS A CA 1
ATOM 633 C C . CYS A 1 73 ? 4.169 3.062 -20.912 1.00 57.06 73 CYS A C 1
ATOM 635 O O . CYS A 1 73 ? 4.360 2.508 -21.991 1.00 57.06 73 CYS A O 1
ATOM 637 N N . GLY A 1 74 ? 4.145 4.399 -20.824 1.00 58.91 74 GLY A N 1
ATOM 638 C CA . GLY A 1 74 ? 4.471 5.285 -21.948 1.00 58.91 74 GLY A CA 1
ATOM 639 C C . GLY A 1 74 ? 5.877 5.056 -22.522 1.00 58.91 74 GLY A C 1
ATOM 640 O O . GLY A 1 74 ? 6.082 5.243 -23.718 1.00 58.91 74 GLY A O 1
ATOM 641 N N . GLY A 1 75 ? 6.823 4.584 -21.700 1.00 63.31 75 GLY A N 1
ATOM 642 C CA . GLY A 1 75 ? 8.159 4.181 -22.144 1.00 63.31 75 GLY A CA 1
ATOM 643 C C . GLY A 1 75 ? 8.215 2.790 -22.783 1.00 63.31 75 GLY A C 1
ATOM 644 O O . GLY A 1 75 ? 9.163 2.496 -23.503 1.00 63.31 75 GLY A O 1
ATOM 645 N N . ALA A 1 76 ? 7.208 1.936 -22.586 1.00 67.81 76 ALA A N 1
ATOM 646 C CA . ALA A 1 76 ? 7.206 0.582 -23.145 1.00 67.81 76 ALA A CA 1
ATOM 647 C C . ALA A 1 76 ? 7.115 0.590 -24.681 1.00 67.81 76 ALA A C 1
ATOM 649 O O . ALA A 1 76 ? 7.750 -0.220 -25.348 1.00 67.81 76 ALA A O 1
ATOM 650 N N . ALA A 1 77 ? 6.400 1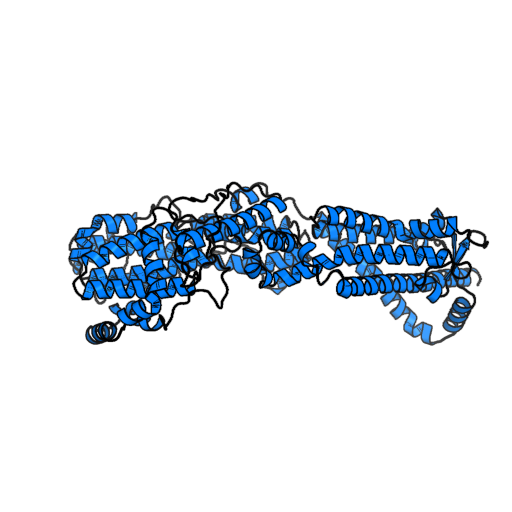.571 -25.240 1.00 73.19 77 ALA A N 1
ATOM 651 C CA . ALA A 1 77 ? 6.294 1.815 -26.679 1.00 73.19 77 ALA A CA 1
ATOM 652 C C . ALA A 1 77 ? 7.610 2.294 -27.323 1.00 73.19 77 ALA A C 1
ATOM 654 O O . ALA A 1 77 ? 7.785 2.167 -28.536 1.00 73.19 77 ALA A O 1
ATOM 655 N N . PHE A 1 78 ? 8.543 2.838 -26.532 1.00 78.31 78 PHE A N 1
ATOM 656 C CA . PHE A 1 78 ? 9.793 3.400 -27.042 1.00 78.31 78 PHE A CA 1
ATOM 657 C C . PHE A 1 78 ? 10.707 2.325 -27.639 1.00 78.31 78 PHE A C 1
ATOM 659 O O . PHE A 1 78 ? 11.200 2.484 -28.753 1.00 78.31 78 PHE A O 1
ATOM 666 N N . TRP A 1 79 ? 10.906 1.212 -26.932 1.00 79.06 79 TRP A N 1
ATOM 667 C CA . TRP A 1 79 ? 11.815 0.141 -27.349 1.00 79.06 79 TRP A CA 1
ATOM 668 C C . TRP A 1 79 ? 11.434 -0.546 -28.671 1.00 79.06 79 TRP A C 1
ATOM 670 O O . TRP A 1 79 ? 12.303 -0.642 -29.542 1.00 79.06 79 TRP A O 1
ATOM 680 N N . PRO A 1 80 ? 10.181 -0.988 -28.897 1.00 79.62 80 PRO A N 1
ATOM 681 C CA . PRO A 1 80 ? 9.808 -1.583 -30.176 1.00 79.62 80 PRO A CA 1
ATOM 682 C C . PRO A 1 80 ? 9.843 -0.560 -31.315 1.00 79.62 80 PRO A C 1
ATOM 684 O O . PRO A 1 80 ? 10.292 -0.894 -32.412 1.00 79.62 80 PRO A O 1
ATOM 687 N N . ALA A 1 81 ? 9.471 0.699 -31.058 1.00 84.94 81 ALA A N 1
ATOM 688 C CA . ALA A 1 81 ? 9.589 1.761 -32.051 1.00 84.94 81 ALA A CA 1
ATOM 689 C C . ALA A 1 81 ? 11.049 2.040 -32.431 1.00 84.94 81 ALA A C 1
ATOM 691 O O . ALA A 1 81 ? 11.343 2.236 -33.608 1.00 84.94 81 ALA A O 1
ATOM 692 N N . LEU A 1 82 ? 11.967 2.010 -31.461 1.00 86.81 82 LEU A N 1
ATOM 693 C CA . LEU A 1 82 ? 13.401 2.189 -31.680 1.00 86.81 82 LEU A CA 1
ATOM 694 C C . LEU A 1 82 ? 13.967 1.077 -32.578 1.00 86.81 82 LEU A C 1
ATOM 696 O O . LEU A 1 82 ? 14.694 1.362 -33.534 1.00 86.81 82 LEU A O 1
ATOM 700 N N . VAL A 1 83 ? 13.590 -0.179 -32.305 1.00 87.38 83 VAL A N 1
ATOM 701 C CA . VAL A 1 83 ? 13.974 -1.350 -33.112 1.00 87.38 83 VAL A CA 1
ATOM 702 C C . VAL A 1 83 ? 13.390 -1.256 -34.522 1.00 87.38 83 VAL A C 1
ATOM 704 O O . VAL A 1 83 ? 14.126 -1.403 -35.498 1.00 87.38 83 VAL A O 1
ATOM 707 N N . ALA A 1 84 ? 12.095 -0.959 -34.657 1.00 88.56 84 ALA A N 1
ATOM 708 C CA . ALA A 1 84 ? 11.439 -0.810 -35.956 1.00 88.56 84 ALA A CA 1
ATOM 709 C C . ALA A 1 84 ? 12.061 0.332 -36.778 1.00 88.56 84 ALA A C 1
ATOM 711 O O . ALA A 1 84 ? 12.386 0.150 -37.953 1.00 88.56 84 ALA A O 1
ATOM 712 N N . ALA A 1 85 ? 12.316 1.481 -36.146 1.00 90.25 85 ALA A N 1
ATOM 713 C CA . ALA A 1 85 ? 12.997 2.608 -36.771 1.00 90.25 85 ALA A CA 1
ATOM 714 C C . ALA A 1 85 ? 14.400 2.215 -37.245 1.00 90.25 85 ALA A C 1
ATOM 716 O O . ALA A 1 85 ? 14.805 2.602 -38.340 1.00 90.25 85 ALA A O 1
ATOM 717 N N . TRP A 1 86 ? 15.129 1.411 -36.465 1.00 91.44 86 TRP A N 1
ATOM 718 C CA . TRP A 1 86 ? 16.450 0.931 -36.858 1.00 91.44 86 TRP A CA 1
ATOM 719 C C . TRP A 1 86 ? 16.396 0.000 -38.074 1.00 91.44 86 TRP A C 1
ATOM 721 O O . TRP A 1 86 ? 17.217 0.131 -38.984 1.00 91.44 86 TRP A O 1
ATOM 731 N N . MET A 1 87 ? 15.415 -0.903 -38.141 1.00 89.75 87 MET A N 1
ATOM 732 C CA . MET A 1 87 ? 15.226 -1.782 -39.301 1.00 89.75 87 MET A CA 1
ATOM 733 C C . MET A 1 87 ? 14.898 -0.974 -40.563 1.00 89.75 87 MET A C 1
ATOM 735 O O . MET A 1 87 ? 15.528 -1.170 -41.604 1.00 89.75 87 MET A O 1
ATOM 739 N N . CYS A 1 88 ? 14.005 0.013 -40.456 1.00 90.12 88 CYS A N 1
ATOM 740 C CA . CYS A 1 88 ? 13.696 0.943 -41.544 1.00 90.12 88 CYS A CA 1
ATOM 741 C C . CYS A 1 88 ? 14.927 1.755 -41.983 1.00 90.12 88 CYS A C 1
ATOM 743 O O . CYS A 1 88 ? 15.208 1.857 -43.178 1.00 90.12 88 CYS A O 1
ATOM 745 N N . MET A 1 89 ? 15.701 2.287 -41.031 1.00 88.50 89 MET A N 1
ATOM 746 C CA . MET A 1 89 ? 16.945 3.016 -41.310 1.00 88.50 89 MET A CA 1
ATOM 747 C C . MET A 1 89 ? 17.998 2.121 -41.962 1.00 88.50 89 MET A C 1
ATOM 749 O O . MET A 1 89 ? 18.696 2.556 -42.874 1.00 88.50 89 MET A O 1
ATOM 753 N N . THR A 1 90 ? 18.097 0.860 -41.545 1.00 88.06 90 THR A N 1
ATOM 754 C CA . THR A 1 90 ? 19.004 -0.120 -42.148 1.00 88.06 90 THR A CA 1
ATOM 755 C C . THR A 1 90 ? 18.644 -0.354 -43.610 1.00 88.06 90 THR A C 1
ATOM 757 O O . THR A 1 90 ? 19.516 -0.255 -44.470 1.00 88.06 90 THR A O 1
ATOM 760 N N . LEU A 1 91 ? 17.365 -0.589 -43.918 1.00 88.50 91 LEU A N 1
ATOM 761 C CA . LEU A 1 91 ? 16.890 -0.736 -45.297 1.00 88.50 91 LEU A CA 1
ATOM 762 C C . LEU A 1 91 ? 17.154 0.526 -46.126 1.00 88.50 91 LEU A C 1
ATOM 764 O O . LEU A 1 91 ? 17.623 0.430 -47.259 1.00 88.50 91 LEU A O 1
ATOM 768 N N . LEU A 1 92 ? 16.930 1.707 -45.546 1.00 86.62 92 LEU A N 1
ATOM 769 C CA . LEU A 1 92 ? 17.207 2.988 -46.192 1.00 86.62 92 LEU A CA 1
ATOM 770 C C . LEU A 1 92 ? 18.702 3.180 -46.478 1.00 86.62 92 LEU A C 1
ATOM 772 O O . LEU A 1 92 ? 19.068 3.641 -47.561 1.00 86.62 92 LEU A O 1
ATOM 776 N N . HIS A 1 93 ? 19.572 2.804 -45.538 1.00 83.88 93 HIS A N 1
ATOM 777 C CA . HIS A 1 93 ? 21.015 2.805 -45.743 1.00 83.88 93 HIS A CA 1
ATOM 778 C C . HIS A 1 93 ? 21.390 1.848 -46.870 1.00 83.88 93 HIS A C 1
ATOM 780 O O . HIS A 1 93 ? 22.009 2.288 -47.836 1.00 83.88 93 HIS A O 1
ATOM 786 N N . LEU A 1 94 ? 20.970 0.583 -46.805 1.00 84.88 94 LEU A N 1
ATOM 787 C CA . LEU A 1 94 ? 21.243 -0.403 -47.852 1.00 84.88 94 LEU A CA 1
ATOM 788 C C . LEU A 1 94 ? 20.790 0.118 -49.223 1.00 84.88 94 LEU A C 1
ATOM 790 O O . LEU A 1 94 ? 21.589 0.124 -50.155 1.00 84.88 94 LEU A O 1
ATOM 794 N N . PHE A 1 95 ? 19.578 0.670 -49.328 1.00 84.62 95 PHE A N 1
ATOM 795 C CA . PHE A 1 95 ? 19.066 1.277 -50.558 1.00 84.62 95 PHE A CA 1
ATOM 796 C C . PHE A 1 95 ? 19.918 2.453 -51.054 1.00 84.62 95 PHE A C 1
ATOM 798 O O . PHE A 1 95 ? 20.215 2.540 -52.246 1.00 84.62 95 PHE A O 1
ATOM 805 N N . CYS A 1 96 ? 20.370 3.342 -50.163 1.00 82.38 96 CYS A N 1
ATOM 806 C CA . CYS A 1 96 ? 21.286 4.419 -50.545 1.00 82.38 96 CYS A CA 1
ATOM 807 C C . CYS A 1 96 ? 22.574 3.851 -51.149 1.00 82.38 96 CYS A C 1
ATOM 809 O O . CYS A 1 96 ? 22.972 4.279 -52.227 1.00 82.38 96 CYS A O 1
ATOM 811 N N . PHE A 1 97 ? 23.163 2.828 -50.529 1.00 76.19 97 PHE A N 1
ATOM 812 C CA . PHE A 1 97 ? 24.383 2.191 -51.024 1.00 76.19 97 PHE A CA 1
ATOM 813 C C . PHE A 1 97 ? 24.184 1.337 -52.296 1.00 76.19 97 PHE A C 1
ATOM 815 O O . PHE A 1 97 ? 25.171 1.062 -52.979 1.00 76.19 97 PHE A O 1
ATOM 822 N N . LEU A 1 98 ? 22.946 0.963 -52.655 1.00 76.50 98 LEU A N 1
ATOM 823 C CA . LEU A 1 98 ? 22.610 0.322 -53.938 1.00 76.50 98 LEU A CA 1
ATOM 824 C C . LEU A 1 98 ? 22.588 1.314 -55.111 1.00 76.50 98 LEU A C 1
ATOM 826 O O . LEU A 1 98 ? 22.823 0.918 -56.253 1.00 76.50 98 LEU A O 1
ATOM 830 N N . LEU A 1 99 ? 22.316 2.598 -54.857 1.00 76.50 99 LEU A N 1
ATOM 831 C CA . LEU A 1 99 ? 22.266 3.610 -55.908 1.00 76.50 99 LEU A CA 1
ATOM 832 C C . LEU A 1 99 ? 23.693 3.995 -56.339 1.00 76.50 99 LEU A C 1
ATOM 834 O O . LEU A 1 99 ? 24.453 4.521 -55.518 1.00 76.50 99 LEU A O 1
ATOM 838 N N . PRO A 1 100 ? 24.061 3.852 -57.630 1.00 65.62 100 PRO A N 1
ATOM 839 C CA . PRO A 1 100 ? 25.409 4.169 -58.119 1.00 65.62 100 PRO A CA 1
ATOM 840 C C . PRO A 1 100 ? 25.859 5.604 -57.805 1.00 65.62 100 PRO A C 1
ATOM 842 O O . PRO A 1 100 ? 27.045 5.871 -57.637 1.00 65.62 100 PRO A O 1
ATOM 845 N N . SER A 1 101 ? 24.902 6.528 -57.672 1.00 66.19 101 SER A N 1
ATOM 846 C CA . SER A 1 101 ? 25.123 7.941 -57.357 1.00 66.19 101 SER A CA 1
ATOM 847 C C . SER A 1 101 ? 25.201 8.257 -55.854 1.00 66.19 101 SER A C 1
ATOM 849 O O . SER A 1 101 ? 25.399 9.420 -55.487 1.00 66.19 101 SER A O 1
ATOM 851 N N . ARG A 1 102 ? 24.989 7.285 -54.954 1.00 62.88 102 ARG A N 1
ATOM 852 C CA . ARG A 1 102 ? 24.857 7.503 -53.501 1.00 62.88 102 ARG A CA 1
ATOM 853 C C . ARG A 1 102 ? 25.636 6.477 -52.668 1.00 62.88 102 ARG A C 1
ATOM 855 O O . ARG A 1 102 ? 25.119 5.973 -51.682 1.00 62.88 102 ARG A O 1
ATOM 862 N N . ARG A 1 103 ? 26.903 6.216 -53.007 1.00 71.69 103 ARG A N 1
ATOM 863 C CA . ARG A 1 103 ? 27.812 5.317 -52.257 1.00 71.69 103 ARG A CA 1
ATOM 864 C C . ARG A 1 103 ? 28.217 5.839 -50.854 1.00 71.69 103 ARG A C 1
ATOM 866 O O . ARG A 1 103 ? 29.387 5.801 -50.489 1.00 71.69 103 ARG A O 1
ATOM 873 N N . ALA A 1 104 ? 27.267 6.360 -50.082 1.00 76.81 104 ALA A N 1
ATOM 874 C CA . ALA A 1 104 ? 27.369 6.824 -48.701 1.00 76.81 104 ALA A CA 1
ATOM 875 C C . ALA A 1 104 ? 25.954 6.876 -48.077 1.00 76.81 104 ALA A C 1
ATOM 877 O O . ALA A 1 104 ? 24.964 7.011 -48.802 1.00 76.81 104 ALA A O 1
ATOM 878 N N . SER A 1 105 ? 25.840 6.815 -46.742 1.00 79.88 105 SER A N 1
ATOM 879 C CA . SER A 1 105 ? 24.556 7.044 -46.054 1.00 79.88 105 SER A CA 1
ATOM 880 C C . SER A 1 105 ? 24.059 8.478 -46.279 1.00 79.88 105 SER A C 1
ATOM 882 O O . SER A 1 105 ? 24.821 9.346 -46.712 1.00 79.88 105 SER A O 1
ATOM 884 N N . ILE A 1 106 ? 22.783 8.746 -45.990 1.00 81.62 106 ILE A N 1
ATOM 885 C CA . ILE A 1 106 ? 22.170 10.070 -46.185 1.00 81.62 106 ILE A CA 1
ATOM 886 C C . ILE A 1 106 ? 22.949 11.142 -45.420 1.00 81.62 106 ILE A C 1
ATOM 888 O O . ILE A 1 106 ? 23.330 12.155 -46.011 1.00 81.62 106 ILE A O 1
ATOM 892 N N . GLY A 1 107 ? 23.242 10.900 -44.142 1.00 81.94 107 GLY A N 1
ATOM 893 C CA . GLY A 1 107 ? 24.000 11.816 -43.305 1.00 81.94 107 GLY A CA 1
ATOM 894 C C . GLY A 1 107 ? 25.437 11.990 -43.781 1.00 81.94 107 GLY A C 1
ATOM 895 O O . GLY A 1 107 ? 25.894 13.123 -43.939 1.00 81.94 107 GLY A O 1
ATOM 896 N N . LEU A 1 108 ? 26.149 10.902 -44.097 1.00 82.62 108 LEU A N 1
ATOM 897 C CA . LEU A 1 108 ? 27.511 11.003 -44.640 1.00 82.62 108 LEU A CA 1
ATOM 898 C C . LEU A 1 108 ? 27.562 11.772 -45.961 1.00 82.62 108 LEU A C 1
ATOM 900 O O . LEU A 1 108 ? 28.443 12.609 -46.158 1.00 82.62 108 LEU A O 1
ATOM 904 N N . LYS A 1 109 ? 26.601 11.535 -46.854 1.00 83.44 109 LYS A N 1
ATOM 905 C CA . LYS A 1 109 ? 26.517 12.238 -48.131 1.00 83.44 109 LYS A CA 1
ATOM 906 C C . LYS A 1 109 ? 26.179 13.716 -47.936 1.00 83.44 109 LYS A C 1
ATOM 908 O O . LYS A 1 109 ? 26.758 14.563 -48.615 1.00 83.44 109 LYS A O 1
ATOM 913 N N . ALA A 1 110 ? 25.288 14.042 -46.997 1.00 82.69 110 ALA A N 1
ATOM 914 C CA . ALA A 1 110 ? 24.985 15.422 -46.613 1.00 82.69 110 ALA A CA 1
ATOM 915 C C . ALA A 1 110 ? 26.220 16.135 -46.033 1.00 82.69 110 ALA A C 1
ATOM 917 O O . ALA A 1 110 ? 26.452 17.311 -46.320 1.00 82.69 110 ALA A O 1
ATOM 918 N N . ALA A 1 111 ? 27.068 15.398 -45.312 1.00 82.00 111 ALA A N 1
ATOM 919 C CA . ALA A 1 111 ? 28.386 15.844 -44.874 1.00 82.00 111 ALA A CA 1
ATOM 920 C C . ALA A 1 111 ? 29.457 15.807 -45.990 1.00 82.00 111 ALA A C 1
ATOM 922 O O . ALA A 1 111 ? 30.612 16.152 -45.766 1.00 82.00 111 ALA A O 1
ATOM 923 N N . GLY A 1 112 ? 29.110 15.428 -47.218 1.00 82.88 112 GLY A N 1
ATOM 924 C CA . GLY A 1 112 ? 30.031 15.417 -48.351 1.00 82.88 112 GLY A CA 1
ATOM 925 C C . GLY A 1 112 ? 31.150 14.383 -48.241 1.00 82.88 112 GLY A C 1
ATOM 926 O O . GLY A 1 112 ? 32.283 14.665 -48.634 1.00 82.88 112 GLY A O 1
ATOM 927 N N . ILE A 1 113 ? 30.837 13.203 -47.708 1.00 84.31 113 ILE A N 1
ATOM 928 C CA . ILE A 1 113 ? 31.745 12.060 -47.619 1.00 84.31 113 ILE A CA 1
ATOM 929 C C . ILE A 1 113 ? 31.313 10.966 -48.586 1.00 84.31 113 ILE A C 1
ATOM 931 O O . ILE A 1 113 ? 30.146 10.579 -48.599 1.00 84.31 113 ILE A O 1
ATOM 935 N N . ASP A 1 114 ? 32.286 10.434 -49.324 1.00 85.25 114 ASP A N 1
ATOM 936 C CA . ASP A 1 114 ? 32.121 9.331 -50.265 1.00 85.25 114 ASP A CA 1
ATOM 937 C C . ASP A 1 114 ? 32.925 8.098 -49.807 1.00 85.25 114 ASP A C 1
ATOM 939 O O . ASP A 1 114 ? 34.017 8.220 -49.235 1.00 85.25 114 ASP A O 1
ATOM 943 N N . LEU A 1 115 ? 32.382 6.899 -50.048 1.00 85.06 115 LEU A N 1
ATOM 944 C CA . LEU A 1 115 ? 33.030 5.621 -49.741 1.00 85.06 115 LEU A CA 1
ATOM 945 C C . LEU A 1 115 ? 33.817 5.100 -50.952 1.00 85.06 115 LEU A C 1
ATOM 947 O O . LEU A 1 115 ? 33.271 4.944 -52.046 1.00 85.06 115 LEU A O 1
ATOM 951 N N . HIS A 1 116 ? 35.083 4.753 -50.732 1.00 84.38 116 HIS A N 1
ATOM 952 C CA . HIS A 1 116 ? 35.988 4.190 -51.735 1.00 84.38 116 HIS A CA 1
ATOM 953 C C . HIS A 1 116 ? 36.595 2.867 -51.261 1.00 84.38 116 HIS A C 1
ATOM 955 O O . HIS A 1 116 ? 36.618 2.560 -50.069 1.00 84.38 116 HIS A O 1
ATOM 961 N N . ARG A 1 117 ? 37.109 2.060 -52.191 1.00 85.75 117 ARG A N 1
ATOM 962 C CA . ARG A 1 117 ? 37.952 0.904 -51.863 1.00 85.75 117 ARG A CA 1
ATOM 963 C C . ARG A 1 117 ? 39.334 1.404 -51.441 1.00 85.75 117 ARG A C 1
ATOM 965 O O . ARG A 1 117 ? 39.813 2.404 -51.975 1.00 85.75 117 ARG A O 1
ATOM 972 N N . VAL A 1 118 ? 40.009 0.683 -50.544 1.00 79.81 118 VAL A N 1
ATOM 973 C CA . VAL A 1 118 ? 41.433 0.929 -50.248 1.00 79.81 118 VAL A CA 1
ATOM 974 C C . VAL A 1 118 ? 42.226 0.915 -51.565 1.00 79.81 118 VAL A C 1
ATOM 976 O O . VAL A 1 118 ? 42.190 -0.074 -52.297 1.00 79.81 118 VAL A O 1
ATOM 979 N N . GLY A 1 119 ? 42.878 2.037 -51.892 1.00 73.62 119 GLY A N 1
ATOM 980 C CA . GLY A 1 119 ? 43.534 2.274 -53.189 1.00 73.62 119 GLY A CA 1
ATOM 981 C C . GLY A 1 119 ? 42.800 3.254 -54.120 1.00 73.62 119 GLY A C 1
ATOM 982 O O . GLY A 1 119 ? 43.344 3.626 -55.153 1.00 73.62 119 GLY A O 1
ATOM 983 N N . GLY A 1 120 ? 41.604 3.728 -53.752 1.00 74.12 120 GLY A N 1
ATOM 984 C CA . GLY A 1 120 ? 40.866 4.788 -54.453 1.00 74.12 120 GLY A CA 1
ATOM 985 C C . GLY A 1 120 ? 39.881 4.324 -55.531 1.00 74.12 120 GLY A C 1
ATOM 986 O O . GLY A 1 120 ? 39.191 5.165 -56.101 1.00 74.12 120 GLY A O 1
ATOM 987 N N . ALA A 1 121 ? 39.785 3.017 -55.789 1.00 80.44 121 ALA A N 1
ATOM 988 C CA . ALA A 1 121 ? 38.818 2.458 -56.730 1.00 80.44 121 ALA A CA 1
ATOM 989 C C . ALA A 1 121 ? 37.376 2.513 -56.193 1.00 80.44 121 ALA A C 1
ATOM 991 O O . ALA A 1 121 ? 37.130 2.632 -54.989 1.00 80.44 121 ALA A O 1
ATOM 992 N N . ASP A 1 122 ? 36.424 2.366 -57.106 1.00 80.06 122 ASP A N 1
ATOM 993 C CA . ASP A 1 122 ? 35.001 2.280 -56.803 1.00 80.06 122 ASP A CA 1
ATOM 994 C C . ASP A 1 122 ? 34.659 1.049 -55.946 1.00 80.06 122 ASP A C 1
ATOM 996 O O . ASP A 1 122 ? 35.191 -0.049 -56.140 1.00 80.06 122 ASP A O 1
ATOM 1000 N N . VAL A 1 123 ? 33.754 1.225 -54.979 1.00 80.81 123 VAL A N 1
ATOM 1001 C CA . VAL A 1 123 ? 33.261 0.126 -54.134 1.00 80.81 123 VAL A CA 1
ATOM 1002 C C . VAL A 1 123 ? 32.188 -0.649 -54.892 1.00 80.81 123 VAL A C 1
ATOM 1004 O O . VAL A 1 123 ? 31.220 -0.061 -55.375 1.00 80.81 123 VAL A O 1
ATOM 1007 N N . SER A 1 124 ? 32.344 -1.971 -54.980 1.00 83.12 124 SER A N 1
ATOM 1008 C CA . SER A 1 124 ? 31.312 -2.852 -55.530 1.00 83.12 124 SER A CA 1
ATOM 1009 C C . SER A 1 124 ? 30.097 -2.918 -54.604 1.00 83.12 124 SER A C 1
ATOM 1011 O O . SER A 1 124 ? 30.236 -2.859 -53.382 1.00 83.12 124 SER A O 1
ATOM 1013 N N . THR A 1 125 ? 28.907 -3.106 -55.171 1.00 81.50 125 THR A N 1
ATOM 1014 C CA . THR A 1 125 ? 27.650 -3.185 -54.413 1.00 81.50 125 THR A CA 1
ATOM 1015 C C . THR A 1 125 ? 27.702 -4.185 -53.246 1.00 81.50 125 THR A C 1
ATOM 1017 O O . THR A 1 125 ? 27.367 -3.787 -52.133 1.00 81.50 125 THR A O 1
ATOM 1020 N N . PRO A 1 126 ? 28.217 -5.426 -53.400 1.00 84.38 126 PRO A N 1
ATOM 1021 C CA . PRO A 1 126 ? 28.315 -6.364 -52.277 1.00 84.38 126 PRO A CA 1
ATOM 1022 C C . PRO A 1 126 ? 29.215 -5.860 -51.143 1.00 84.38 126 PRO A C 1
ATOM 1024 O O . PRO A 1 126 ? 28.893 -6.030 -49.970 1.00 84.38 126 PRO A O 1
ATOM 1027 N N . ARG A 1 127 ? 30.326 -5.188 -51.474 1.00 84.38 127 ARG A N 1
ATOM 1028 C CA . ARG A 1 127 ? 31.241 -4.622 -50.474 1.00 84.38 127 ARG A CA 1
ATOM 1029 C C . ARG A 1 127 ? 30.632 -3.398 -49.786 1.00 84.38 127 ARG A C 1
ATOM 1031 O O . ARG A 1 127 ? 30.865 -3.207 -48.598 1.00 84.38 127 ARG A O 1
ATOM 1038 N N . ALA A 1 128 ? 29.836 -2.602 -50.497 1.00 80.75 128 ALA A N 1
ATOM 1039 C CA . ALA A 1 128 ? 29.090 -1.488 -49.919 1.00 80.75 128 ALA A CA 1
ATOM 1040 C C . ALA A 1 128 ? 27.993 -1.972 -48.951 1.00 80.75 128 ALA A C 1
ATOM 1042 O O . ALA A 1 128 ? 27.845 -1.413 -47.869 1.00 80.75 128 ALA A O 1
ATOM 1043 N N . LEU A 1 129 ? 27.278 -3.051 -49.287 1.00 83.44 129 LEU A N 1
ATOM 1044 C CA . LEU A 1 129 ? 26.303 -3.675 -48.382 1.00 83.44 129 LEU A CA 1
ATOM 1045 C C . LEU A 1 129 ? 26.993 -4.275 -47.147 1.00 83.44 129 LEU A C 1
ATOM 1047 O O . LEU A 1 129 ? 26.567 -4.031 -46.020 1.00 83.44 129 LEU A O 1
ATOM 1051 N N . TRP A 1 130 ? 28.109 -4.985 -47.348 1.00 87.00 130 TRP A N 1
ATOM 1052 C CA . TRP A 1 130 ? 28.929 -5.514 -46.254 1.00 87.00 130 TRP A CA 1
ATOM 1053 C C . TRP A 1 130 ? 29.443 -4.410 -45.325 1.00 87.00 130 TRP A C 1
ATOM 1055 O O . TRP A 1 130 ? 29.417 -4.556 -44.104 1.00 87.00 130 TRP A O 1
ATOM 1065 N N . TYR A 1 131 ? 29.844 -3.273 -45.900 1.00 86.62 131 TYR A N 1
ATOM 1066 C CA . TYR A 1 131 ? 30.254 -2.096 -45.147 1.00 86.62 131 TYR A CA 1
ATOM 1067 C C . TYR A 1 131 ? 29.152 -1.586 -44.215 1.00 86.62 131 TYR A C 1
ATOM 1069 O O . TYR A 1 131 ? 29.429 -1.320 -43.049 1.00 86.62 131 TYR A O 1
ATOM 1077 N N . VAL A 1 132 ? 27.911 -1.470 -44.701 1.00 84.62 132 VAL A N 1
ATOM 1078 C CA . VAL A 1 132 ? 26.767 -1.019 -43.888 1.00 84.62 132 VAL A CA 1
ATOM 1079 C C . VAL A 1 132 ? 26.538 -1.955 -42.703 1.00 84.62 132 VAL A C 1
ATOM 1081 O O . VAL A 1 132 ? 26.446 -1.477 -41.573 1.00 84.62 132 VAL A O 1
ATOM 1084 N N . ILE A 1 133 ? 26.522 -3.268 -42.947 1.00 87.12 133 ILE A N 1
ATOM 1085 C CA . ILE A 1 133 ? 26.295 -4.282 -41.907 1.00 87.12 133 ILE A CA 1
ATOM 1086 C C . ILE A 1 133 ? 27.394 -4.221 -40.842 1.00 87.12 133 ILE A C 1
ATOM 1088 O O . ILE A 1 133 ? 27.098 -4.132 -39.653 1.00 87.12 133 ILE A O 1
ATOM 1092 N N . ILE A 1 134 ? 28.668 -4.214 -41.248 1.00 87.50 134 ILE A N 1
ATOM 1093 C CA . ILE A 1 134 ? 29.795 -4.134 -40.306 1.00 87.50 134 ILE A CA 1
ATOM 1094 C C . ILE A 1 134 ? 29.801 -2.804 -39.552 1.00 87.50 134 ILE A C 1
ATOM 1096 O O . ILE A 1 134 ? 30.114 -2.759 -38.361 1.00 87.50 134 ILE A O 1
ATOM 1100 N N . ARG A 1 135 ? 29.513 -1.694 -40.234 1.00 84.31 135 ARG A N 1
ATOM 1101 C CA . ARG A 1 135 ? 29.605 -0.357 -39.644 1.00 84.31 135 ARG A CA 1
ATOM 1102 C C . ARG A 1 135 ? 28.655 -0.179 -38.469 1.00 84.31 135 ARG A C 1
ATOM 1104 O O . ARG A 1 135 ? 29.037 0.470 -37.497 1.00 84.31 135 ARG A O 1
ATOM 1111 N N . TYR A 1 136 ? 27.454 -0.734 -38.573 1.00 86.44 136 TYR A N 1
ATOM 1112 C CA . TYR A 1 136 ? 26.431 -0.635 -37.540 1.00 86.44 136 TYR A CA 1
ATOM 1113 C C . TYR A 1 136 ? 26.193 -1.960 -36.805 1.00 86.44 136 TYR A C 1
ATOM 1115 O O . TYR A 1 136 ? 25.171 -2.121 -36.140 1.00 86.44 136 TYR A O 1
ATOM 1123 N N . LEU A 1 137 ? 27.139 -2.904 -36.888 1.00 86.88 137 LEU A N 1
ATOM 1124 C CA . LEU A 1 137 ? 27.045 -4.217 -36.248 1.00 86.88 137 LEU A CA 1
ATOM 1125 C C . LEU A 1 137 ? 26.676 -4.140 -34.754 1.00 86.88 137 LEU A C 1
ATOM 1127 O O . LEU A 1 137 ? 25.766 -4.868 -34.358 1.00 86.88 137 LEU A O 1
ATOM 1131 N N . PRO A 1 138 ? 27.266 -3.248 -33.929 1.00 84.50 138 PRO A N 1
ATOM 1132 C CA . PRO A 1 138 ? 26.866 -3.127 -32.526 1.00 84.50 138 PRO A CA 1
ATOM 1133 C C . PRO A 1 138 ? 25.386 -2.749 -32.369 1.00 84.50 138 PRO A C 1
ATOM 1135 O O . PRO A 1 138 ? 24.675 -3.347 -31.566 1.00 84.50 138 PRO A O 1
ATOM 1138 N N . THR A 1 139 ? 24.888 -1.818 -33.188 1.00 84.69 139 THR A N 1
ATOM 1139 C CA . THR A 1 139 ? 23.477 -1.405 -33.192 1.00 84.69 139 THR A CA 1
ATOM 1140 C C . THR A 1 139 ? 22.549 -2.517 -33.690 1.00 84.69 139 THR A C 1
ATOM 1142 O O . THR A 1 139 ? 21.455 -2.679 -33.153 1.00 84.69 139 THR A O 1
ATOM 1145 N N . HIS A 1 140 ? 22.975 -3.326 -34.669 1.00 87.44 140 HIS A N 1
ATOM 1146 C CA . HIS A 1 140 ? 22.224 -4.509 -35.106 1.00 87.44 140 HIS A CA 1
ATOM 1147 C C . HIS A 1 140 ? 22.096 -5.547 -33.991 1.00 87.44 140 HIS A C 1
ATOM 1149 O O . HIS A 1 140 ? 20.992 -6.026 -33.742 1.00 87.44 140 HIS A O 1
ATOM 1155 N N . LEU A 1 141 ? 23.197 -5.859 -33.301 1.00 86.38 141 LEU A N 1
ATOM 1156 C CA . LEU A 1 141 ? 23.194 -6.797 -32.178 1.00 86.38 141 LEU A CA 1
ATOM 1157 C C . LEU A 1 141 ? 22.307 -6.291 -31.036 1.00 86.38 141 LEU A C 1
ATOM 1159 O O . LEU A 1 141 ? 21.511 -7.057 -30.502 1.00 86.38 141 LEU A O 1
ATOM 1163 N N . PHE A 1 142 ? 22.370 -4.995 -30.725 1.00 84.31 142 PHE A N 1
ATOM 1164 C CA . PHE A 1 142 ? 21.490 -4.352 -29.749 1.00 84.31 142 PHE A CA 1
ATOM 1165 C C . PHE A 1 142 ? 20.010 -4.461 -30.118 1.00 84.31 142 PHE A C 1
ATOM 1167 O O . PHE A 1 142 ? 19.199 -4.913 -29.315 1.00 84.31 142 PHE A O 1
ATOM 1174 N N . CYS A 1 143 ? 19.642 -4.080 -31.342 1.00 86.50 143 CYS A N 1
ATOM 1175 C CA . CYS A 1 143 ? 18.247 -4.126 -31.769 1.00 86.50 143 CYS A CA 1
ATOM 1176 C C . CYS A 1 143 ? 17.732 -5.567 -31.881 1.00 86.50 143 CYS A C 1
ATOM 1178 O O . CYS A 1 143 ? 16.578 -5.819 -31.549 1.00 86.50 143 CYS A O 1
ATOM 1180 N N . GLY A 1 144 ? 18.578 -6.517 -32.294 1.00 85.56 144 GLY A N 1
ATOM 1181 C CA . GLY A 1 144 ? 18.253 -7.945 -32.287 1.00 85.56 144 GLY A CA 1
ATOM 1182 C C . GLY A 1 144 ? 18.053 -8.489 -30.871 1.00 85.56 144 GLY A C 1
ATOM 1183 O O . GLY A 1 144 ? 17.104 -9.229 -30.622 1.00 85.56 144 GLY A O 1
ATOM 1184 N N . TYR A 1 145 ? 18.889 -8.059 -29.925 1.00 82.00 145 TYR A N 1
ATOM 1185 C CA . TYR A 1 145 ? 18.735 -8.373 -28.508 1.00 82.00 145 TYR A CA 1
ATOM 1186 C C . TYR A 1 145 ? 17.413 -7.841 -27.937 1.00 82.00 145 TYR A C 1
ATOM 1188 O O . TYR A 1 145 ? 16.667 -8.589 -27.303 1.00 82.00 145 TYR A O 1
ATOM 1196 N N . LEU A 1 146 ? 17.086 -6.571 -28.202 1.00 79.19 146 LEU A N 1
ATOM 1197 C CA . LEU A 1 146 ? 15.809 -5.989 -27.788 1.00 79.19 146 LEU A CA 1
ATOM 1198 C C . LEU A 1 146 ? 14.622 -6.701 -28.430 1.00 79.19 146 LEU A C 1
ATOM 1200 O O . LEU A 1 146 ? 13.638 -6.945 -27.746 1.00 79.19 146 LEU A O 1
ATOM 1204 N N . LEU A 1 147 ? 14.713 -7.066 -29.711 1.00 80.38 147 LEU A N 1
ATOM 1205 C CA . LEU A 1 147 ? 13.661 -7.807 -30.406 1.00 80.38 147 LEU A CA 1
ATOM 1206 C C . LEU A 1 147 ? 13.389 -9.164 -29.739 1.00 80.38 147 LEU A C 1
ATOM 1208 O O . LEU A 1 147 ? 12.234 -9.499 -29.495 1.00 80.38 147 LEU A O 1
ATOM 1212 N N . LEU A 1 148 ? 14.439 -9.910 -29.380 1.00 77.19 148 LEU A N 1
ATOM 1213 C CA . LEU A 1 148 ? 14.312 -11.169 -28.636 1.00 77.19 148 LEU A CA 1
ATOM 1214 C C . LEU A 1 148 ? 13.633 -10.963 -27.274 1.00 77.19 148 LEU A C 1
ATOM 1216 O O . LEU A 1 148 ? 12.787 -11.760 -26.881 1.00 77.19 148 LEU A O 1
ATOM 1220 N N . LYS A 1 149 ? 13.961 -9.881 -26.559 1.00 72.25 149 LYS A N 1
ATOM 1221 C CA . LYS A 1 149 ? 13.332 -9.561 -25.267 1.00 72.25 149 LYS A CA 1
ATOM 1222 C C . LYS A 1 149 ? 11.889 -9.068 -25.397 1.00 72.25 149 LYS A C 1
ATOM 1224 O O . LYS A 1 149 ? 11.056 -9.464 -24.586 1.00 72.25 149 LYS A O 1
ATOM 1229 N N . LEU A 1 150 ? 11.579 -8.281 -26.429 1.00 68.69 150 LEU A N 1
ATOM 1230 C CA . LEU A 1 150 ? 10.220 -7.839 -26.769 1.00 68.69 150 LEU A CA 1
ATOM 1231 C C . LEU A 1 150 ? 9.286 -9.033 -26.999 1.00 68.69 150 LEU A C 1
ATOM 1233 O O . LEU A 1 150 ? 8.175 -9.043 -26.478 1.00 68.69 150 LEU A O 1
ATOM 1237 N N . LEU A 1 151 ? 9.753 -10.060 -27.717 1.00 63.03 151 LEU A N 1
ATOM 1238 C CA . LEU A 1 151 ? 8.982 -11.281 -27.986 1.00 63.03 151 LEU A CA 1
ATOM 1239 C C . LEU A 1 151 ? 8.668 -12.098 -26.724 1.00 63.03 151 LEU A C 1
ATOM 1241 O O . LEU A 1 151 ? 7.696 -12.847 -26.708 1.00 63.03 151 LEU A O 1
ATOM 1245 N N . HIS A 1 152 ? 9.460 -11.942 -25.663 1.00 57.84 152 HIS A N 1
ATOM 1246 C CA . HIS A 1 152 ? 9.256 -12.623 -24.384 1.00 57.84 152 HIS A CA 1
ATOM 1247 C C . HIS A 1 152 ? 8.564 -11.745 -23.329 1.00 57.84 152 HIS A C 1
ATOM 1249 O O . HIS A 1 152 ? 8.477 -12.152 -22.174 1.00 57.84 152 HIS A O 1
ATOM 1255 N N . THR A 1 153 ? 8.060 -10.553 -23.689 1.00 53.66 153 THR A N 1
ATOM 1256 C CA . THR A 1 153 ? 7.318 -9.596 -22.826 1.00 53.66 153 THR A CA 1
ATOM 1257 C C . THR A 1 153 ? 8.037 -9.092 -21.561 1.00 53.66 153 THR A C 1
ATOM 1259 O O . THR A 1 153 ? 7.517 -8.234 -20.854 1.00 53.66 153 THR A O 1
ATOM 1262 N N . ALA A 1 154 ? 9.261 -9.553 -21.296 1.00 52.50 154 ALA A N 1
ATOM 1263 C CA . ALA A 1 154 ? 10.055 -9.223 -20.116 1.00 52.50 154 ALA A CA 1
ATOM 1264 C C . ALA A 1 154 ? 11.204 -8.266 -20.475 1.00 52.50 154 ALA A C 1
ATOM 1266 O O . ALA A 1 154 ? 12.384 -8.639 -20.472 1.00 52.50 154 ALA A O 1
ATOM 1267 N N . LEU A 1 155 ? 10.866 -7.021 -20.825 1.00 56.28 155 LEU A N 1
ATOM 1268 C CA . LEU A 1 155 ? 11.864 -5.951 -20.903 1.00 56.28 155 LEU A CA 1
ATOM 1269 C C . LEU A 1 155 ? 12.180 -5.445 -19.505 1.00 56.28 155 LEU A C 1
ATOM 1271 O O . LEU A 1 155 ? 11.569 -4.504 -19.009 1.00 56.28 155 LEU A O 1
ATOM 1275 N N . ASP A 1 156 ? 13.184 -6.064 -18.900 1.00 58.94 156 ASP A N 1
ATOM 1276 C CA . ASP A 1 156 ? 13.828 -5.519 -17.718 1.00 58.94 156 ASP A CA 1
ATOM 1277 C C . ASP A 1 156 ? 14.582 -4.230 -18.108 1.00 58.94 156 ASP A C 1
ATOM 1279 O O . ASP A 1 156 ? 15.452 -4.212 -18.994 1.00 58.94 156 ASP A O 1
ATOM 1283 N N . PHE A 1 157 ? 14.217 -3.124 -17.461 1.00 59.94 157 PHE A N 1
ATOM 1284 C CA . PHE A 1 157 ? 14.818 -1.813 -17.675 1.00 59.94 157 PHE A CA 1
ATOM 1285 C C . PHE A 1 157 ? 16.324 -1.800 -17.352 1.00 59.94 157 PHE A C 1
ATOM 1287 O O . PHE A 1 157 ? 17.087 -1.147 -18.074 1.00 59.94 157 PHE A O 1
ATOM 1294 N N . HIS A 1 158 ? 16.792 -2.559 -16.351 1.00 58.59 158 HIS A N 1
ATOM 1295 C CA . HIS A 1 158 ? 18.225 -2.697 -16.038 1.00 58.59 158 HIS A CA 1
ATOM 1296 C C . HIS A 1 158 ? 18.980 -3.378 -17.167 1.00 58.59 158 HIS A C 1
ATOM 1298 O O . HIS A 1 158 ? 20.029 -2.902 -17.610 1.00 58.59 158 HIS A O 1
ATOM 1304 N N . VAL A 1 159 ? 18.428 -4.479 -17.661 1.00 63.91 159 VAL A N 1
ATOM 1305 C CA . VAL A 1 159 ? 19.004 -5.259 -18.755 1.00 63.91 159 VAL A CA 1
ATOM 1306 C C . VAL A 1 159 ? 19.061 -4.431 -20.041 1.00 63.91 159 VAL A C 1
ATOM 1308 O O . VAL A 1 159 ? 20.086 -4.397 -20.724 1.00 63.91 159 VAL A O 1
ATOM 1311 N N . THR A 1 160 ? 17.993 -3.692 -20.333 1.00 67.06 160 THR A N 1
ATOM 1312 C CA . THR A 1 160 ? 17.894 -2.818 -21.508 1.00 67.06 160 THR A CA 1
ATOM 1313 C C . THR A 1 160 ? 18.892 -1.665 -21.441 1.00 67.06 160 THR A C 1
ATOM 1315 O O . THR A 1 160 ? 19.617 -1.405 -22.402 1.00 67.06 160 THR A O 1
ATOM 1318 N N . THR A 1 161 ? 18.987 -1.008 -20.283 1.00 66.19 161 THR A N 1
ATOM 1319 C CA . THR A 1 161 ? 19.950 0.074 -20.046 1.00 66.19 161 THR A CA 1
ATOM 1320 C C . THR A 1 161 ? 21.385 -0.442 -20.151 1.00 66.19 161 THR A C 1
ATOM 1322 O O . THR A 1 161 ? 22.210 0.172 -20.823 1.00 66.19 161 THR A O 1
ATOM 1325 N N . SER A 1 162 ? 21.679 -1.612 -19.579 1.00 64.12 162 SER A N 1
ATOM 1326 C CA . SER A 1 162 ? 22.996 -2.253 -19.689 1.00 64.12 162 SER A CA 1
ATOM 1327 C C . SER A 1 162 ? 23.355 -2.564 -21.141 1.00 64.12 162 SER A C 1
ATOM 1329 O O . SER A 1 162 ? 24.471 -2.282 -21.576 1.00 64.12 162 SER A O 1
ATOM 1331 N N . ALA A 1 163 ? 22.401 -3.074 -21.924 1.00 69.94 163 ALA A N 1
ATOM 1332 C CA . ALA A 1 163 ? 22.593 -3.337 -23.345 1.00 69.94 163 ALA A CA 1
ATOM 1333 C C . ALA A 1 163 ? 22.868 -2.048 -24.140 1.00 69.94 163 ALA A C 1
ATOM 1335 O O . ALA A 1 163 ? 23.765 -2.046 -24.987 1.00 69.94 163 ALA A O 1
ATOM 1336 N N . VAL A 1 164 ? 22.171 -0.939 -23.844 1.00 72.69 164 VAL A N 1
ATOM 1337 C CA . VAL A 1 164 ? 22.468 0.380 -24.440 1.00 72.69 164 VAL A CA 1
ATOM 1338 C C . VAL A 1 164 ? 23.910 0.767 -24.146 1.00 72.69 164 VAL A C 1
ATOM 1340 O O . VAL A 1 164 ? 24.640 1.145 -25.063 1.00 72.69 164 VAL A O 1
ATOM 1343 N N . ILE A 1 165 ? 24.350 0.634 -22.893 1.00 66.94 165 ILE A N 1
ATOM 1344 C CA . ILE A 1 165 ? 25.707 1.033 -22.538 1.00 66.94 165 ILE A CA 1
ATOM 1345 C C . ILE A 1 165 ? 26.757 0.163 -23.229 1.00 66.94 165 ILE A C 1
ATOM 1347 O O . ILE A 1 165 ? 27.696 0.700 -23.815 1.00 66.94 165 ILE A O 1
ATOM 1351 N N . VAL A 1 166 ? 26.604 -1.163 -23.196 1.00 70.25 166 VAL A N 1
ATOM 1352 C CA . VAL A 1 166 ? 27.528 -2.082 -23.877 1.00 70.25 166 VAL A CA 1
ATOM 1353 C C . VAL A 1 166 ? 27.605 -1.736 -25.361 1.00 70.25 166 VAL A C 1
ATOM 1355 O O . VAL A 1 166 ? 28.694 -1.658 -25.922 1.00 70.25 166 VAL A O 1
ATOM 1358 N N . THR A 1 167 ? 26.469 -1.435 -25.987 1.00 76.69 167 THR A N 1
ATOM 1359 C CA . THR A 1 167 ? 26.411 -1.033 -27.397 1.00 76.69 167 THR A CA 1
ATOM 1360 C C . THR A 1 167 ? 27.171 0.261 -27.647 1.00 76.69 167 THR A C 1
ATOM 1362 O O . THR A 1 167 ? 27.970 0.329 -28.580 1.00 76.69 167 THR A O 1
ATOM 1365 N N . VAL A 1 168 ? 26.976 1.274 -26.798 1.00 72.12 168 VAL A N 1
ATOM 1366 C CA . VAL A 1 168 ? 27.722 2.535 -26.870 1.00 72.12 168 VAL A CA 1
ATOM 1367 C C . VAL A 1 168 ? 29.221 2.275 -26.701 1.00 72.12 168 VAL A C 1
ATOM 1369 O O . VAL A 1 168 ? 30.000 2.739 -27.529 1.00 72.12 168 VAL A O 1
ATOM 1372 N N . ALA A 1 169 ? 29.634 1.486 -25.705 1.00 68.94 169 ALA A N 1
ATOM 1373 C CA . ALA A 1 169 ? 31.033 1.146 -25.446 1.00 68.94 169 ALA A CA 1
ATOM 1374 C C . ALA A 1 169 ? 31.685 0.404 -26.626 1.00 68.94 169 ALA A C 1
ATOM 1376 O O . ALA A 1 169 ? 32.769 0.783 -27.074 1.00 68.94 169 ALA A O 1
ATOM 1377 N N . VAL A 1 170 ? 31.009 -0.599 -27.195 1.00 76.94 170 VAL A N 1
ATOM 1378 C CA . VAL A 1 170 ? 31.477 -1.321 -28.390 1.00 76.94 170 VAL A CA 1
ATOM 1379 C C . VAL A 1 170 ? 31.556 -0.381 -29.597 1.00 76.94 170 VAL A C 1
ATOM 1381 O O . VAL A 1 170 ? 32.540 -0.420 -30.338 1.00 76.94 170 VAL A O 1
ATOM 1384 N N . GLN A 1 171 ? 30.584 0.521 -29.772 1.00 73.06 171 GLN A N 1
ATOM 1385 C CA . GLN A 1 171 ? 30.620 1.535 -30.828 1.00 73.06 171 GLN A CA 1
ATOM 1386 C C . GLN A 1 171 ? 31.825 2.476 -30.662 1.00 73.06 171 GLN A C 1
ATOM 1388 O O . GLN A 1 171 ? 32.447 2.867 -31.653 1.00 73.06 171 GLN A O 1
ATOM 1393 N N . MET A 1 172 ? 32.210 2.793 -29.421 1.00 68.62 172 MET A N 1
ATOM 1394 C CA . MET A 1 172 ? 33.423 3.564 -29.140 1.00 68.62 172 MET A CA 1
ATOM 1395 C C . MET A 1 172 ? 34.678 2.792 -29.557 1.00 68.62 172 MET A C 1
ATOM 1397 O O . MET A 1 172 ? 35.515 3.346 -30.277 1.00 68.62 172 MET A O 1
ATOM 1401 N N . VAL A 1 173 ? 34.777 1.506 -29.192 1.00 73.88 173 VAL A N 1
ATOM 1402 C CA . VAL A 1 173 ? 35.872 0.610 -29.615 1.00 73.88 173 VAL A CA 1
ATOM 1403 C C . VAL A 1 173 ? 35.992 0.563 -31.139 1.00 73.88 173 VAL A C 1
ATOM 1405 O O . VAL A 1 173 ? 37.095 0.650 -31.682 1.00 73.88 173 VAL A O 1
ATOM 1408 N N . TRP A 1 174 ? 34.857 0.562 -31.841 1.00 77.31 174 TRP A N 1
ATOM 1409 C CA . TRP A 1 174 ? 34.777 0.601 -33.305 1.00 77.31 174 TRP A CA 1
ATOM 1410 C C . TRP A 1 174 ? 35.473 1.819 -33.938 1.00 77.31 174 TRP A C 1
ATOM 1412 O O . TRP A 1 174 ? 35.869 1.784 -35.109 1.00 77.31 174 TRP A O 1
ATOM 1422 N N . THR A 1 175 ? 35.645 2.903 -33.174 1.00 70.38 175 THR A N 1
ATOM 1423 C CA . THR A 1 175 ? 36.279 4.156 -33.615 1.00 70.38 175 THR A CA 1
ATOM 1424 C C . THR A 1 175 ? 37.721 4.345 -33.121 1.00 70.38 175 THR A C 1
ATOM 1426 O O . THR A 1 175 ? 38.421 5.206 -33.657 1.00 70.38 175 THR A O 1
ATOM 1429 N N . LEU A 1 176 ? 38.209 3.520 -32.181 1.00 69.12 176 LEU A N 1
ATOM 1430 C CA . LEU A 1 176 ? 39.554 3.623 -31.579 1.00 69.12 176 LEU A CA 1
ATOM 1431 C C . LEU A 1 176 ? 40.732 3.632 -32.577 1.00 69.12 176 LEU A C 1
ATOM 1433 O O . LEU A 1 176 ? 41.651 4.431 -32.364 1.00 69.12 176 LEU A O 1
ATOM 1437 N N . PRO A 1 177 ? 40.746 2.830 -33.668 1.00 73.12 177 PRO A N 1
ATOM 1438 C CA . PRO A 1 177 ? 41.861 2.819 -34.628 1.00 73.12 177 PRO A CA 1
ATOM 1439 C C . PRO A 1 177 ? 42.158 4.183 -35.268 1.00 73.12 177 PRO A C 1
ATOM 1441 O O . PRO A 1 177 ? 43.288 4.460 -35.677 1.00 73.12 177 PRO A O 1
ATOM 1444 N N . LEU A 1 178 ? 41.159 5.062 -35.324 1.00 65.44 178 LEU A N 1
ATOM 1445 C CA . LEU A 1 178 ? 41.322 6.415 -35.836 1.00 65.44 178 LEU A CA 1
ATOM 1446 C C . LEU A 1 178 ? 42.089 7.322 -34.853 1.00 65.44 178 LEU A C 1
ATOM 1448 O O . LEU A 1 178 ? 42.829 8.208 -35.274 1.00 65.44 178 LEU A O 1
ATOM 1452 N N . PHE A 1 179 ? 41.924 7.092 -33.548 1.00 59.00 179 PHE A N 1
ATOM 1453 C CA . PHE A 1 179 ? 42.510 7.909 -32.483 1.00 59.00 179 PHE A CA 1
ATOM 1454 C C . PHE A 1 179 ? 43.930 7.476 -32.126 1.00 59.00 179 PHE A C 1
ATOM 1456 O O . PHE A 1 179 ? 44.826 8.313 -32.060 1.00 59.00 179 PHE A O 1
ATOM 1463 N N . PHE A 1 180 ? 44.143 6.177 -31.910 1.00 63.09 180 PHE A N 1
ATOM 1464 C CA . PHE A 1 180 ? 45.402 5.675 -31.348 1.00 63.09 180 PHE A CA 1
ATOM 1465 C C . PHE A 1 180 ? 46.437 5.302 -32.405 1.00 63.09 180 PHE A C 1
ATOM 1467 O O . PHE A 1 180 ? 47.632 5.446 -32.173 1.00 63.09 180 PHE A O 1
ATOM 1474 N N . LEU A 1 181 ? 45.990 4.864 -33.584 1.00 64.12 181 LEU A N 1
ATOM 1475 C CA . LEU A 1 181 ? 46.891 4.430 -34.656 1.00 64.12 181 LEU A CA 1
ATOM 1476 C C . LEU A 1 181 ? 47.139 5.532 -35.699 1.00 64.12 181 LEU A C 1
ATOM 1478 O O . LEU A 1 181 ? 47.856 5.308 -36.671 1.00 64.12 181 LEU A O 1
ATOM 1482 N N . GLY A 1 182 ? 46.522 6.712 -35.537 1.00 62.44 182 GLY A N 1
ATOM 1483 C CA . GLY A 1 182 ? 46.635 7.828 -36.485 1.00 62.44 182 GLY A CA 1
ATOM 1484 C C . GLY A 1 182 ? 46.173 7.478 -37.905 1.00 62.44 182 GLY A C 1
ATOM 1485 O O . GLY A 1 182 ? 46.599 8.108 -38.876 1.00 62.44 182 GLY A O 1
ATOM 1486 N N . THR A 1 183 ? 45.340 6.445 -38.048 1.00 67.69 183 THR A N 1
ATOM 1487 C CA . THR A 1 183 ? 44.910 5.947 -39.355 1.00 67.69 183 THR A CA 1
ATOM 1488 C C . THR A 1 183 ? 43.718 6.743 -39.886 1.00 67.69 183 THR A C 1
ATOM 1490 O O . THR A 1 183 ? 42.890 7.246 -39.132 1.00 67.69 183 THR A O 1
ATOM 1493 N N . ARG A 1 184 ? 43.577 6.817 -41.218 1.00 68.94 184 ARG A N 1
ATOM 1494 C CA . ARG A 1 184 ? 42.377 7.370 -41.887 1.00 68.94 184 ARG A CA 1
ATOM 1495 C C . ARG A 1 184 ? 41.147 6.450 -41.782 1.00 68.94 184 ARG A C 1
ATOM 1497 O O . ARG A 1 184 ? 40.134 6.730 -42.412 1.00 68.94 184 ARG A O 1
ATOM 1504 N N . ARG A 1 185 ? 41.248 5.331 -41.057 1.00 77.00 185 ARG A N 1
ATOM 1505 C CA . ARG A 1 185 ? 40.324 4.195 -41.130 1.00 77.00 185 ARG A CA 1
ATOM 1506 C C . ARG A 1 185 ? 39.834 3.831 -39.734 1.00 77.00 185 ARG A C 1
ATOM 1508 O O . ARG A 1 185 ? 40.632 3.711 -38.812 1.00 77.00 185 ARG A O 1
ATOM 1515 N N . ASN A 1 186 ? 38.530 3.639 -39.571 1.00 79.00 186 ASN A N 1
ATOM 1516 C CA . ASN A 1 186 ? 38.005 3.003 -38.364 1.00 79.00 186 ASN A CA 1
ATOM 1517 C C . ASN A 1 186 ? 37.990 1.470 -38.521 1.00 79.00 186 ASN A C 1
ATOM 1519 O O . ASN A 1 186 ? 38.369 0.945 -39.568 1.00 79.00 186 ASN A O 1
ATOM 1523 N N . LEU A 1 187 ? 37.533 0.742 -37.498 1.00 81.31 187 LEU A N 1
ATOM 1524 C CA . LEU A 1 187 ? 37.496 -0.722 -37.549 1.00 81.31 187 LEU A CA 1
ATOM 1525 C C . LEU A 1 187 ? 36.622 -1.236 -38.709 1.00 81.31 187 LEU A C 1
ATOM 1527 O O . LEU A 1 187 ? 37.013 -2.163 -39.411 1.00 81.31 187 LEU A O 1
ATOM 1531 N N . ALA A 1 188 ? 35.487 -0.580 -38.972 1.00 83.62 188 ALA A N 1
ATOM 1532 C CA . ALA A 1 188 ? 34.610 -0.931 -40.088 1.00 83.62 188 ALA A CA 1
ATOM 1533 C C . ALA A 1 188 ? 35.296 -0.768 -41.454 1.00 83.62 188 ALA A C 1
ATOM 1535 O O . ALA A 1 188 ? 35.179 -1.644 -42.308 1.00 83.62 188 ALA A O 1
ATOM 1536 N N . ASP A 1 189 ? 36.041 0.321 -41.650 1.00 84.50 189 ASP A N 1
ATOM 1537 C CA . ASP A 1 189 ? 36.805 0.596 -42.871 1.00 84.50 189 ASP A CA 1
ATOM 1538 C C . ASP A 1 189 ? 37.906 -0.464 -43.083 1.00 84.50 189 ASP A C 1
ATOM 1540 O O . ASP A 1 189 ? 38.112 -0.953 -44.194 1.00 84.50 189 ASP A O 1
ATOM 1544 N N . ILE A 1 190 ? 38.576 -0.880 -42.001 1.00 84.50 190 ILE A N 1
ATOM 1545 C CA . ILE A 1 190 ? 39.605 -1.931 -42.025 1.00 84.50 190 ILE A CA 1
ATOM 1546 C C . ILE A 1 190 ? 38.991 -3.284 -42.411 1.00 84.50 190 ILE A C 1
ATOM 1548 O O . ILE A 1 190 ? 39.468 -3.921 -43.348 1.00 84.50 190 ILE A O 1
ATOM 1552 N N . LEU A 1 191 ? 37.922 -3.703 -41.728 1.00 86.25 191 LEU A N 1
ATOM 1553 C CA . LEU A 1 191 ? 37.304 -5.024 -41.905 1.00 86.25 191 LEU A CA 1
ATOM 1554 C C . LEU A 1 191 ? 36.606 -5.197 -43.262 1.00 86.25 191 LEU A C 1
ATOM 1556 O O . LEU A 1 191 ? 36.518 -6.303 -43.790 1.00 86.25 191 LEU A O 1
ATOM 1560 N N . SER A 1 192 ? 36.111 -4.110 -43.847 1.00 84.75 192 SER A N 1
ATOM 1561 C CA . SER A 1 192 ? 35.445 -4.118 -45.158 1.00 84.75 192 SER A CA 1
ATOM 1562 C C . SER A 1 192 ? 36.392 -3.838 -46.335 1.00 84.75 192 SER A C 1
ATOM 1564 O O . SER A 1 192 ? 36.017 -4.023 -47.500 1.00 84.75 192 SER A O 1
ATOM 1566 N N . GLY A 1 193 ? 37.624 -3.399 -46.054 1.00 84.69 193 GLY A N 1
ATOM 1567 C CA . GLY A 1 193 ? 38.587 -2.981 -47.071 1.00 84.69 193 GLY A CA 1
ATOM 1568 C C . GLY A 1 193 ? 38.175 -1.696 -47.799 1.00 84.69 193 GLY A C 1
ATOM 1569 O O . GLY A 1 193 ? 38.423 -1.563 -49.005 1.00 84.69 193 GLY A O 1
ATOM 1570 N N . THR A 1 194 ? 37.544 -0.758 -47.091 1.00 86.19 194 THR A N 1
ATOM 1571 C CA . THR A 1 194 ? 37.105 0.540 -47.620 1.00 86.19 194 THR A CA 1
ATOM 1572 C C . THR A 1 194 ? 37.828 1.707 -46.950 1.00 86.19 194 THR A C 1
ATOM 1574 O O . THR A 1 194 ? 38.538 1.558 -45.959 1.00 86.19 194 THR A O 1
ATOM 1577 N N . GLU A 1 195 ? 37.664 2.899 -47.506 1.00 87.06 195 GLU A N 1
ATOM 1578 C CA . GLU A 1 195 ? 38.091 4.155 -46.904 1.00 87.06 195 GLU A CA 1
ATOM 1579 C C . GLU A 1 195 ? 37.095 5.266 -47.244 1.00 87.06 195 GLU A C 1
ATOM 1581 O O . GLU A 1 195 ? 36.521 5.296 -48.334 1.00 87.06 195 GLU A O 1
ATOM 1586 N N . MET A 1 196 ? 36.887 6.190 -46.310 1.00 84.25 196 MET A N 1
ATOM 1587 C CA . MET A 1 196 ? 36.089 7.387 -46.558 1.00 84.25 196 MET A CA 1
ATOM 1588 C C . MET A 1 196 ? 36.967 8.521 -47.075 1.00 84.25 196 MET A C 1
ATOM 1590 O O . MET A 1 196 ? 38.075 8.741 -46.578 1.00 84.25 196 MET A O 1
ATOM 1594 N N . ARG A 1 197 ? 36.453 9.289 -48.036 1.00 85.56 197 ARG A N 1
ATOM 1595 C CA . ARG A 1 197 ? 37.102 10.502 -48.544 1.00 85.56 197 ARG A CA 1
ATOM 1596 C C . ARG A 1 197 ? 36.115 11.662 -48.564 1.00 85.56 197 ARG A C 1
ATOM 1598 O O . ARG A 1 197 ? 34.919 11.477 -48.759 1.00 85.56 197 ARG A O 1
ATOM 1605 N N . LEU A 1 198 ? 36.631 12.870 -48.361 1.00 82.81 198 LEU A N 1
ATOM 1606 C CA . LEU A 1 198 ? 35.854 14.093 -48.550 1.00 82.81 198 LEU A CA 1
ATOM 1607 C C . LEU A 1 198 ? 35.670 14.341 -50.046 1.00 82.81 198 LEU A C 1
ATOM 1609 O O . LEU A 1 198 ? 36.639 14.291 -50.807 1.00 82.81 198 LEU A O 1
ATOM 1613 N N . ASN A 1 199 ? 34.450 14.665 -50.456 1.00 84.06 199 ASN A N 1
ATOM 1614 C CA . ASN A 1 199 ? 34.188 15.093 -51.819 1.00 84.06 199 ASN A CA 1
ATOM 1615 C C . ASN A 1 199 ? 34.797 16.484 -52.078 1.00 84.06 199 ASN A C 1
ATOM 1617 O O . ASN A 1 199 ? 35.083 17.252 -51.154 1.00 84.06 199 ASN A O 1
ATOM 1621 N N . LYS A 1 200 ? 34.985 16.838 -53.356 1.00 80.75 200 LYS A N 1
ATOM 1622 C CA . LYS A 1 200 ? 35.664 18.089 -53.752 1.00 80.75 200 LYS A CA 1
ATOM 1623 C C . LYS A 1 200 ? 35.021 19.348 -53.150 1.00 80.75 200 LYS A C 1
ATOM 1625 O O . LYS A 1 200 ? 35.727 20.292 -52.816 1.00 80.75 200 LYS A O 1
ATOM 1630 N N . LYS A 1 201 ? 33.693 19.353 -52.979 1.00 81.88 201 LYS A N 1
ATOM 1631 C CA . LYS A 1 201 ? 32.921 20.489 -52.446 1.00 81.88 201 LYS A CA 1
ATOM 1632 C C . LYS A 1 201 ? 33.072 20.643 -50.930 1.00 81.88 201 LYS A C 1
ATOM 1634 O O . LYS A 1 201 ? 33.142 21.760 -50.429 1.00 81.88 201 LYS A O 1
ATOM 1639 N N . ALA A 1 202 ? 33.109 19.540 -50.189 1.00 77.12 202 ALA A N 1
ATOM 1640 C CA . ALA A 1 202 ? 33.397 19.550 -48.759 1.00 77.12 202 ALA A CA 1
ATOM 1641 C C . ALA A 1 202 ? 34.857 19.939 -48.515 1.00 77.12 202 ALA A C 1
ATOM 1643 O O . ALA A 1 202 ? 35.129 20.776 -47.657 1.00 77.12 202 ALA A O 1
ATOM 1644 N N . PHE A 1 203 ? 35.778 19.412 -49.328 1.00 79.12 203 PHE A N 1
ATOM 1645 C CA . PHE A 1 203 ? 37.194 19.759 -49.273 1.00 79.12 203 PHE A CA 1
ATOM 1646 C C . PHE A 1 203 ? 37.436 21.260 -49.502 1.00 79.12 203 PHE A C 1
ATOM 1648 O O . PHE A 1 203 ? 38.099 21.890 -48.684 1.00 79.12 203 PHE A O 1
ATOM 1655 N N . SER A 1 204 ? 36.831 21.863 -50.531 1.00 78.25 204 SER A N 1
ATOM 1656 C CA . SER A 1 204 ? 36.978 23.304 -50.792 1.00 78.25 204 SER A CA 1
ATOM 1657 C C . SER A 1 204 ? 36.340 24.181 -49.710 1.00 78.25 204 SER A C 1
ATOM 1659 O O . SER A 1 204 ? 36.891 25.217 -49.348 1.00 78.25 204 SER A O 1
ATOM 1661 N N . ARG A 1 205 ? 35.216 23.753 -49.116 1.00 76.25 205 ARG A N 1
ATOM 1662 C CA . ARG A 1 205 ? 34.628 24.423 -47.939 1.00 76.25 205 ARG A CA 1
ATOM 1663 C C . ARG A 1 205 ? 35.555 24.373 -46.728 1.00 76.25 205 ARG A C 1
ATOM 1665 O O . ARG A 1 205 ? 35.661 25.356 -46.003 1.00 76.25 205 ARG A O 1
ATOM 1672 N N . ILE A 1 206 ? 36.212 23.237 -46.501 1.00 68.25 206 ILE A N 1
ATOM 1673 C CA . ILE A 1 206 ? 37.212 23.070 -45.440 1.00 68.25 206 ILE A CA 1
ATOM 1674 C C . ILE A 1 206 ? 38.411 23.986 -45.685 1.00 68.25 206 ILE A C 1
ATOM 1676 O O . ILE A 1 206 ? 38.897 24.611 -44.747 1.00 68.25 206 ILE A O 1
ATOM 1680 N N . GLU A 1 207 ? 38.867 24.086 -46.929 1.00 69.69 207 GLU A N 1
ATOM 1681 C CA . GLU A 1 207 ? 39.981 24.945 -47.324 1.00 69.69 207 GLU A CA 1
ATOM 1682 C C . GLU A 1 207 ? 39.641 26.432 -47.129 1.00 69.69 207 GLU A C 1
ATOM 1684 O O . GLU A 1 207 ? 40.385 27.137 -46.454 1.00 69.69 207 GLU A O 1
ATOM 1689 N N . ALA A 1 208 ? 38.444 26.872 -47.527 1.00 73.56 208 ALA A N 1
ATOM 1690 C CA . ALA A 1 208 ? 37.950 28.228 -47.257 1.00 73.56 208 ALA A CA 1
ATOM 1691 C C . ALA A 1 208 ? 37.784 28.523 -45.748 1.00 73.56 208 ALA A C 1
ATOM 1693 O O . ALA A 1 208 ? 38.097 29.611 -45.264 1.00 73.56 208 ALA A O 1
ATOM 1694 N N . LEU A 1 209 ? 37.331 27.540 -44.962 1.00 66.69 209 LEU A N 1
ATOM 1695 C CA . LEU A 1 209 ? 37.242 27.644 -43.498 1.00 66.69 209 LEU A CA 1
ATOM 1696 C C . LEU A 1 209 ? 38.621 27.653 -42.817 1.00 66.69 209 LEU A C 1
ATOM 1698 O O . LEU A 1 209 ? 38.754 28.183 -41.711 1.00 66.69 209 LEU A O 1
ATOM 1702 N N . ARG A 1 210 ? 39.651 27.068 -43.442 1.00 63.28 210 ARG A N 1
ATOM 1703 C CA . ARG A 1 210 ? 41.033 27.056 -42.937 1.00 63.28 210 ARG A CA 1
ATOM 1704 C C . ARG A 1 210 ? 41.636 28.457 -42.916 1.00 63.28 210 ARG A C 1
ATOM 1706 O O . ARG A 1 210 ? 42.401 28.740 -41.992 1.00 63.28 210 ARG A O 1
ATOM 1713 N N . GLU A 1 211 ? 41.287 29.272 -43.908 1.00 67.44 211 GLU A N 1
ATOM 1714 C CA . GLU A 1 211 ? 41.803 30.625 -44.157 1.00 67.44 211 GLU A CA 1
ATOM 1715 C C . GLU A 1 211 ? 41.062 31.720 -43.364 1.00 67.44 211 GLU A C 1
ATOM 1717 O O . GLU A 1 211 ? 41.541 32.845 -43.239 1.00 67.44 211 GLU A O 1
ATOM 1722 N N . SER A 1 212 ? 39.917 31.394 -42.759 1.00 72.94 212 SER A N 1
ATOM 1723 C CA . SER A 1 212 ? 39.066 32.344 -42.036 1.00 72.94 212 SER A CA 1
ATOM 1724 C C . SER A 1 212 ? 39.526 32.613 -40.587 1.00 72.94 212 SER A C 1
ATOM 1726 O O . SER A 1 212 ? 39.816 31.692 -39.818 1.00 72.94 212 SER A O 1
ATOM 1728 N N . ARG A 1 213 ? 39.513 33.893 -40.162 1.00 63.69 213 ARG A N 1
ATOM 1729 C CA . ARG A 1 213 ? 39.818 34.333 -38.776 1.00 63.69 213 ARG A CA 1
ATOM 1730 C C . ARG A 1 213 ? 38.824 33.795 -37.734 1.00 63.69 213 ARG A C 1
ATOM 1732 O O . ARG A 1 213 ? 39.203 33.573 -36.585 1.00 63.69 213 ARG A O 1
ATOM 1739 N N . PHE A 1 214 ? 37.585 33.513 -38.143 1.00 60.12 214 PHE A N 1
ATOM 1740 C CA . PHE A 1 214 ? 36.513 32.963 -37.299 1.00 60.12 214 PHE A CA 1
ATOM 1741 C C . PHE A 1 214 ? 36.876 31.587 -36.709 1.00 60.12 214 PHE A C 1
ATOM 1743 O O . PHE A 1 214 ? 36.462 31.231 -35.607 1.00 60.12 214 PHE A O 1
ATOM 1750 N N . ARG A 1 215 ? 37.740 30.830 -37.399 1.00 61.09 215 ARG A N 1
ATOM 1751 C CA . ARG A 1 215 ? 38.246 29.530 -36.945 1.00 61.09 215 ARG A CA 1
ATOM 1752 C C . ARG A 1 215 ? 39.006 29.614 -35.623 1.00 61.09 215 ARG A C 1
ATOM 1754 O O . ARG A 1 215 ? 38.804 28.750 -34.778 1.00 61.09 215 ARG A O 1
ATOM 1761 N N . ASN A 1 216 ? 39.883 30.600 -35.432 1.00 60.25 216 ASN A N 1
ATOM 1762 C CA . ASN A 1 216 ? 40.703 30.662 -34.215 1.00 60.25 216 ASN A CA 1
ATOM 1763 C C . ASN A 1 216 ? 39.856 30.967 -32.970 1.00 60.25 216 ASN A C 1
ATOM 1765 O O . ASN A 1 216 ? 40.167 30.456 -31.899 1.00 60.25 216 ASN A O 1
ATOM 1769 N N . ALA A 1 217 ? 38.753 31.704 -33.136 1.00 59.69 217 ALA A N 1
ATOM 1770 C CA . ALA A 1 217 ? 37.809 32.001 -32.063 1.00 59.69 217 ALA A CA 1
ATOM 1771 C C . ALA A 1 217 ? 36.905 30.802 -31.710 1.00 59.69 217 ALA A C 1
ATOM 1773 O O . ALA A 1 217 ? 36.659 30.538 -30.537 1.00 59.69 217 ALA A O 1
ATOM 1774 N N . VAL A 1 218 ? 36.437 30.038 -32.707 1.00 61.38 218 VAL A N 1
ATOM 1775 C CA . VAL A 1 218 ? 35.439 28.965 -32.499 1.00 61.38 218 VAL A CA 1
ATOM 1776 C C . VAL A 1 218 ? 36.069 27.578 -32.318 1.00 61.38 218 VAL A C 1
ATOM 1778 O O . VAL A 1 218 ? 35.432 26.675 -31.785 1.00 61.38 218 VAL A O 1
ATOM 1781 N N . ARG A 1 219 ? 37.333 27.373 -32.709 1.00 59.41 219 ARG A N 1
ATOM 1782 C CA . ARG A 1 219 ? 38.040 26.083 -32.590 1.00 59.41 219 ARG A CA 1
ATOM 1783 C C . ARG A 1 219 ? 38.062 25.494 -31.171 1.00 59.41 219 ARG A C 1
ATOM 1785 O O . ARG A 1 219 ? 37.748 24.308 -31.074 1.00 59.41 219 ARG A O 1
ATOM 1792 N N . PRO A 1 220 ? 38.412 26.234 -30.099 1.00 61.22 220 PRO A N 1
ATOM 1793 C CA . PRO A 1 220 ? 38.386 25.675 -28.747 1.00 61.22 220 PRO A CA 1
ATOM 1794 C C . PRO A 1 220 ? 36.959 25.345 -28.298 1.00 61.22 220 PRO A C 1
ATOM 1796 O O . PRO A 1 220 ? 36.735 24.254 -27.788 1.00 61.22 220 PRO A O 1
ATOM 1799 N N . LEU A 1 221 ? 35.982 26.215 -28.581 1.00 59.53 221 LEU A N 1
ATOM 1800 C CA . LEU A 1 221 ? 34.572 25.991 -28.245 1.00 59.53 221 LEU A CA 1
ATOM 1801 C C . LEU A 1 221 ? 33.998 24.764 -28.969 1.00 59.53 221 LEU A C 1
ATOM 1803 O O . LEU A 1 221 ? 33.327 23.934 -28.370 1.00 59.53 221 LEU A O 1
ATOM 1807 N N . ARG A 1 222 ? 34.314 24.607 -30.254 1.00 60.94 222 ARG A N 1
ATOM 1808 C CA . ARG A 1 222 ? 33.879 23.471 -31.066 1.00 60.94 222 ARG A CA 1
ATOM 1809 C C . ARG A 1 222 ? 34.549 22.164 -30.641 1.00 60.94 222 ARG A C 1
ATOM 1811 O O . ARG A 1 222 ? 33.856 21.163 -30.514 1.00 60.94 222 ARG A O 1
ATOM 1818 N N . MET A 1 223 ? 35.858 22.168 -30.360 1.00 60.47 223 MET A N 1
ATOM 1819 C CA . MET A 1 223 ? 36.541 20.997 -29.789 1.00 60.47 223 MET A CA 1
ATOM 1820 C C . MET A 1 223 ? 35.968 20.620 -28.420 1.00 60.47 223 MET A C 1
ATOM 1822 O O . MET A 1 223 ? 35.767 19.434 -28.168 1.00 60.47 223 MET A O 1
ATOM 1826 N N . LEU A 1 224 ? 35.670 21.607 -27.569 1.00 62.44 224 LEU A N 1
ATOM 1827 C CA . LEU A 1 224 ? 35.039 21.405 -26.266 1.00 62.44 224 LEU A CA 1
ATOM 1828 C C . LEU A 1 224 ? 33.638 20.798 -26.419 1.00 62.44 224 LEU A C 1
ATOM 1830 O O . LEU A 1 224 ? 33.327 19.824 -25.748 1.00 62.44 224 LEU A O 1
ATOM 1834 N N . ILE A 1 225 ? 32.816 21.304 -27.340 1.00 62.09 225 ILE A N 1
ATOM 1835 C CA . ILE A 1 225 ? 31.472 20.767 -27.584 1.00 62.09 225 ILE A CA 1
ATOM 1836 C C . ILE A 1 225 ? 31.549 19.360 -28.194 1.00 62.09 225 ILE A C 1
ATOM 1838 O O . ILE A 1 225 ? 30.924 18.449 -27.673 1.00 62.09 225 ILE A O 1
ATOM 1842 N N . GLU A 1 226 ? 32.328 19.127 -29.253 1.00 59.84 226 GLU A N 1
ATOM 1843 C CA . GLU A 1 226 ? 32.336 17.848 -29.991 1.00 59.84 226 GLU A CA 1
ATOM 1844 C C . GLU A 1 226 ? 33.129 16.731 -29.288 1.00 59.84 226 GLU A C 1
ATOM 1846 O O . GLU A 1 226 ? 32.769 15.555 -29.376 1.00 59.84 226 GLU A O 1
ATOM 1851 N N . THR A 1 227 ? 34.226 17.072 -28.606 1.00 63.50 227 THR A N 1
ATOM 1852 C CA . THR A 1 227 ? 35.054 16.099 -27.867 1.00 63.50 227 THR A CA 1
ATOM 1853 C C . THR A 1 227 ? 34.601 15.997 -26.417 1.00 63.50 227 THR A C 1
ATOM 1855 O O . THR A 1 227 ? 34.517 14.893 -25.887 1.00 63.50 227 THR A O 1
ATOM 1858 N N . GLY A 1 228 ? 34.249 17.124 -25.790 1.00 67.38 228 GLY A N 1
ATOM 1859 C CA . GLY A 1 228 ? 33.772 17.158 -24.410 1.00 67.38 228 GLY A CA 1
ATOM 1860 C C . GLY A 1 228 ? 32.389 16.537 -24.238 1.00 67.38 228 GLY A C 1
ATOM 1861 O O . GLY A 1 228 ? 32.216 15.786 -23.289 1.00 67.38 228 GLY A O 1
ATOM 1862 N N . SER A 1 229 ? 31.435 16.728 -25.163 1.00 65.56 229 SER A N 1
ATOM 1863 C CA . SER A 1 229 ? 30.138 16.021 -25.083 1.00 65.56 229 SER A CA 1
ATOM 1864 C C . SER A 1 229 ? 30.296 14.505 -25.194 1.00 65.56 229 SER A C 1
ATOM 1866 O O . SER A 1 229 ? 29.641 13.764 -24.471 1.00 65.56 229 SER A O 1
ATOM 1868 N N . TYR A 1 230 ? 31.203 14.033 -26.053 1.00 64.38 230 TYR A N 1
ATOM 1869 C CA . TYR A 1 230 ? 31.488 12.610 -26.207 1.00 64.38 230 TYR A CA 1
ATOM 1870 C C . TYR A 1 230 ? 32.170 12.029 -24.971 1.00 64.38 230 TYR A C 1
ATOM 1872 O O . TYR A 1 230 ? 31.780 10.966 -24.498 1.00 64.38 230 TYR A O 1
ATOM 1880 N N . LEU A 1 231 ? 33.170 12.734 -24.433 1.00 67.69 231 LEU A N 1
ATOM 1881 C CA . LEU A 1 231 ? 33.829 12.342 -23.191 1.00 67.69 231 LEU A CA 1
ATOM 1882 C C . LEU A 1 231 ? 32.829 12.338 -22.028 1.00 67.69 231 LEU A C 1
ATOM 1884 O O . LEU A 1 231 ? 32.855 11.428 -21.214 1.00 67.69 231 LEU A O 1
ATOM 1888 N N . LEU A 1 232 ? 31.909 13.303 -21.985 1.00 73.19 232 LEU A N 1
ATOM 1889 C CA . LEU A 1 232 ? 30.859 13.388 -20.975 1.00 73.19 232 LEU A CA 1
ATOM 1890 C C . LEU A 1 232 ? 29.835 12.256 -21.113 1.00 73.19 232 LEU A C 1
ATOM 1892 O O . LEU A 1 232 ? 29.487 11.651 -20.108 1.00 73.19 232 LEU A O 1
ATOM 1896 N N . LEU A 1 233 ? 29.404 11.910 -22.331 1.00 70.31 233 LEU A N 1
ATOM 1897 C CA . LEU A 1 233 ? 28.551 10.741 -22.583 1.00 70.31 233 LEU A CA 1
ATOM 1898 C C . LEU A 1 233 ? 29.265 9.434 -22.221 1.00 70.31 233 LEU A C 1
ATOM 1900 O O . LEU A 1 233 ? 28.661 8.566 -21.596 1.00 70.31 233 LEU A O 1
ATOM 1904 N N . LEU A 1 234 ? 30.550 9.301 -22.571 1.00 69.19 234 LEU A N 1
ATOM 1905 C CA . LEU A 1 234 ? 31.374 8.156 -22.183 1.00 69.19 234 LEU A CA 1
ATOM 1906 C C . LEU A 1 234 ? 31.463 8.051 -20.660 1.00 69.19 234 LEU A C 1
ATOM 1908 O O . LEU A 1 234 ? 31.208 6.982 -20.124 1.00 69.19 234 LEU A O 1
ATOM 1912 N N . LEU A 1 235 ? 31.796 9.141 -19.967 1.00 74.94 235 LEU A N 1
ATOM 1913 C CA . LEU A 1 235 ? 31.890 9.172 -18.507 1.00 74.94 235 LEU A CA 1
ATOM 1914 C C . LEU A 1 235 ? 30.536 8.888 -17.850 1.00 74.94 235 LEU A C 1
ATOM 1916 O O . LEU A 1 235 ? 30.486 8.144 -16.877 1.00 74.94 235 LEU A O 1
ATOM 1920 N N . PHE A 1 236 ? 29.443 9.417 -18.405 1.00 78.31 236 PHE A N 1
ATOM 1921 C CA . PHE A 1 236 ? 28.086 9.164 -17.929 1.00 78.31 236 PHE A CA 1
ATOM 1922 C C . PHE A 1 236 ? 27.721 7.681 -18.037 1.00 78.31 236 PHE A C 1
ATOM 1924 O O . PHE A 1 236 ? 27.345 7.068 -17.041 1.00 78.31 236 PHE A O 1
ATOM 1931 N N . PHE A 1 237 ? 27.877 7.076 -19.217 1.00 72.69 237 PHE A N 1
ATOM 1932 C CA . PHE A 1 237 ? 27.532 5.671 -19.424 1.00 72.69 237 PHE A CA 1
ATOM 1933 C C . PHE A 1 237 ? 28.519 4.714 -18.744 1.00 72.69 237 PHE A C 1
ATOM 1935 O O . PHE A 1 237 ? 28.090 3.705 -18.191 1.00 72.69 237 PHE A O 1
ATOM 1942 N N . ALA A 1 238 ? 29.816 5.027 -18.714 1.00 71.56 238 ALA A N 1
ATOM 1943 C CA . ALA A 1 238 ? 30.799 4.259 -17.951 1.00 71.56 238 ALA A CA 1
ATOM 1944 C C . ALA A 1 238 ? 30.474 4.304 -16.454 1.00 71.56 238 ALA A C 1
ATOM 1946 O O . ALA A 1 238 ? 30.438 3.258 -15.813 1.00 71.56 238 ALA A O 1
ATOM 1947 N N . GLY A 1 239 ? 30.145 5.485 -15.920 1.00 76.25 239 GLY A N 1
ATOM 1948 C CA . GLY A 1 239 ? 29.661 5.643 -14.551 1.00 76.25 239 GLY A CA 1
ATOM 1949 C C . GLY A 1 239 ? 28.413 4.802 -14.292 1.00 76.25 239 GLY A C 1
ATOM 1950 O O . GLY A 1 239 ? 28.395 4.013 -13.356 1.00 76.25 239 GLY A O 1
ATOM 1951 N N . LEU A 1 240 ? 27.408 4.887 -15.167 1.00 75.00 240 LEU A N 1
ATOM 1952 C CA . LEU A 1 240 ? 26.159 4.131 -15.037 1.00 75.00 240 LEU A CA 1
ATOM 1953 C C . LEU A 1 240 ? 26.385 2.610 -15.123 1.00 75.00 240 LEU A C 1
ATOM 1955 O O . LEU A 1 240 ? 25.799 1.864 -14.348 1.00 75.00 240 LEU A O 1
ATOM 1959 N N . THR A 1 241 ? 27.292 2.149 -15.991 1.00 71.94 241 THR A N 1
ATOM 1960 C CA . THR A 1 241 ? 27.691 0.729 -16.072 1.00 71.94 241 THR A CA 1
ATOM 1961 C C . THR A 1 241 ? 28.332 0.269 -14.787 1.00 71.94 241 THR A C 1
ATOM 1963 O O . THR A 1 241 ? 27.971 -0.777 -14.264 1.00 71.94 241 THR A O 1
ATOM 1966 N N . VAL A 1 242 ? 29.296 1.045 -14.286 1.00 78.62 242 VAL A N 1
ATOM 1967 C CA . VAL A 1 242 ? 29.993 0.724 -13.046 1.00 78.62 242 VAL A CA 1
ATOM 1968 C C . VAL A 1 242 ? 28.985 0.646 -11.906 1.00 78.62 242 VAL A C 1
ATOM 1970 O O . VAL A 1 242 ? 29.068 -0.287 -11.120 1.00 78.62 242 VAL A O 1
ATOM 1973 N N . GLN A 1 243 ? 28.000 1.546 -11.840 1.00 81.75 243 GLN A N 1
ATOM 1974 C CA . GLN A 1 243 ? 26.961 1.458 -10.815 1.00 81.75 243 GLN A CA 1
ATOM 1975 C C . GLN A 1 243 ? 26.089 0.210 -10.965 1.00 81.75 243 GLN A C 1
ATOM 1977 O O . GLN A 1 243 ? 25.925 -0.510 -9.984 1.00 81.75 243 GLN A O 1
ATOM 1982 N N . ILE A 1 244 ? 25.607 -0.115 -12.169 1.00 76.38 244 ILE A N 1
ATOM 1983 C CA . ILE A 1 244 ? 24.804 -1.329 -12.392 1.00 76.38 244 ILE A CA 1
ATOM 1984 C C . ILE A 1 244 ? 25.602 -2.598 -12.062 1.00 76.38 244 ILE A C 1
ATOM 1986 O O . ILE A 1 244 ? 25.089 -3.476 -11.381 1.00 76.38 244 ILE A O 1
ATOM 1990 N N . LEU A 1 245 ? 26.860 -2.695 -12.499 1.00 77.25 245 LEU A N 1
ATOM 1991 C CA . LEU A 1 245 ? 27.715 -3.855 -12.220 1.00 77.25 245 LEU A CA 1
ATOM 1992 C C . LEU A 1 245 ? 28.095 -3.980 -10.739 1.00 77.25 245 LEU A C 1
ATOM 1994 O O . LEU A 1 245 ? 28.494 -5.057 -10.304 1.00 77.25 245 LEU A O 1
ATOM 1998 N N . ARG A 1 246 ? 28.000 -2.890 -9.971 1.00 84.94 246 ARG A N 1
ATOM 1999 C CA . ARG A 1 246 ? 28.202 -2.887 -8.519 1.00 84.94 246 ARG A CA 1
ATOM 2000 C C . ARG A 1 246 ? 26.943 -3.270 -7.743 1.00 84.94 246 ARG A C 1
ATOM 2002 O O . ARG A 1 246 ? 27.048 -3.370 -6.522 1.00 84.94 246 ARG A O 1
ATOM 2009 N N . ASP A 1 247 ? 25.782 -3.418 -8.391 1.00 83.75 247 ASP A N 1
ATOM 2010 C CA . ASP A 1 247 ? 24.540 -3.754 -7.689 1.00 83.75 247 ASP A CA 1
ATOM 2011 C C . ASP A 1 247 ? 24.708 -5.110 -6.983 1.00 83.75 247 ASP A C 1
ATOM 2013 O O . ASP A 1 247 ? 24.965 -6.119 -7.648 1.00 83.75 247 ASP A O 1
ATOM 2017 N N . PRO A 1 248 ? 24.653 -5.155 -5.641 1.00 87.69 248 PRO A N 1
ATOM 2018 C CA . PRO A 1 248 ? 24.849 -6.391 -4.907 1.00 87.69 248 PRO A CA 1
ATOM 2019 C C . PRO A 1 248 ? 23.670 -7.345 -5.138 1.00 87.69 248 PRO A C 1
ATOM 2021 O O . PRO A 1 248 ? 22.560 -6.898 -5.427 1.00 87.69 248 PRO A O 1
ATOM 2024 N N . PRO A 1 249 ? 23.858 -8.662 -4.947 1.00 86.44 249 PRO A N 1
ATOM 2025 C CA . PRO A 1 249 ? 22.726 -9.574 -4.886 1.00 86.44 249 PRO A CA 1
ATOM 2026 C C . PRO A 1 249 ? 21.791 -9.193 -3.728 1.00 86.44 249 PRO A C 1
ATOM 2028 O O . PRO A 1 249 ? 22.224 -8.667 -2.697 1.00 86.44 249 PRO A O 1
ATOM 2031 N N . VAL A 1 250 ? 20.499 -9.470 -3.901 1.00 86.31 250 VAL A N 1
ATOM 2032 C CA . VAL A 1 250 ? 19.492 -9.287 -2.848 1.00 86.31 250 VAL A CA 1
ATOM 2033 C C . VAL A 1 250 ? 19.804 -10.230 -1.684 1.00 86.31 250 VAL A C 1
ATOM 2035 O O . VAL A 1 250 ? 20.150 -11.390 -1.907 1.00 86.31 250 VAL A O 1
ATOM 2038 N N . HIS A 1 251 ? 19.669 -9.743 -0.452 1.00 89.44 251 HIS A N 1
ATOM 2039 C CA . HIS A 1 251 ? 19.840 -10.540 0.757 1.00 89.44 251 HIS A CA 1
ATOM 2040 C C . HIS A 1 251 ? 18.910 -11.769 0.715 1.00 89.44 251 HIS A C 1
ATOM 2042 O O . HIS A 1 251 ? 17.720 -11.601 0.432 1.00 89.44 251 HIS A O 1
ATOM 2048 N N . PRO A 1 252 ? 19.402 -12.989 1.005 1.00 86.88 252 PRO A N 1
ATOM 2049 C CA . PRO A 1 252 ? 18.625 -14.222 0.834 1.00 86.88 252 PRO A CA 1
ATOM 2050 C C . PRO A 1 252 ? 17.318 -14.223 1.640 1.00 86.88 252 PRO A C 1
ATOM 2052 O O . PRO A 1 252 ? 16.277 -14.638 1.138 1.00 86.88 252 PRO A O 1
ATOM 2055 N N . ASP A 1 253 ? 17.345 -13.666 2.849 1.00 89.94 253 ASP A N 1
ATOM 2056 C CA . ASP A 1 253 ? 16.178 -13.636 3.740 1.00 89.94 253 ASP A CA 1
ATOM 2057 C C . ASP A 1 253 ? 15.149 -12.545 3.394 1.00 89.94 253 ASP A C 1
ATOM 2059 O O . ASP A 1 253 ? 14.061 -12.517 3.968 1.00 89.94 253 ASP A O 1
ATOM 2063 N N . TYR A 1 254 ? 15.456 -11.632 2.464 1.00 88.69 254 TYR A N 1
ATOM 2064 C CA . TYR A 1 254 ? 14.586 -10.490 2.155 1.00 88.69 254 TYR A CA 1
ATOM 2065 C C . TYR A 1 254 ? 13.206 -10.928 1.657 1.00 88.69 254 TYR A C 1
ATOM 2067 O O . TYR A 1 254 ? 12.183 -10.412 2.110 1.00 88.69 254 TYR A O 1
ATOM 2075 N N . GLN A 1 255 ? 13.173 -11.900 0.740 1.00 86.69 255 GLN A N 1
ATOM 2076 C CA . GLN A 1 255 ? 11.914 -12.400 0.191 1.00 86.69 255 GLN A CA 1
ATOM 2077 C C . GLN A 1 255 ? 11.090 -13.120 1.258 1.00 86.69 255 GLN A C 1
ATOM 2079 O O . GLN A 1 255 ? 9.896 -12.857 1.375 1.00 86.69 255 GLN A O 1
ATOM 2084 N N . ALA A 1 256 ? 11.727 -13.968 2.069 1.00 86.25 256 ALA A N 1
ATOM 2085 C CA . ALA A 1 256 ? 11.057 -14.673 3.156 1.00 86.25 256 ALA A CA 1
ATOM 2086 C C . ALA A 1 256 ? 10.486 -13.700 4.203 1.00 86.25 256 ALA A C 1
ATOM 2088 O O . ALA A 1 256 ? 9.380 -13.906 4.696 1.00 86.25 256 ALA A O 1
ATOM 2089 N N . LEU A 1 257 ? 11.198 -12.610 4.506 1.00 88.19 257 LEU A N 1
ATOM 2090 C CA . LEU A 1 257 ? 10.735 -11.582 5.437 1.00 88.19 257 LEU A CA 1
ATOM 2091 C C . LEU A 1 257 ? 9.478 -10.862 4.919 1.00 88.19 257 LEU A C 1
ATOM 2093 O O . LEU A 1 257 ? 8.513 -10.697 5.668 1.00 88.19 257 LEU A O 1
ATOM 2097 N N . LEU A 1 258 ? 9.473 -10.446 3.649 1.00 87.69 258 LEU A N 1
ATOM 2098 C CA . LEU A 1 258 ? 8.377 -9.664 3.061 1.00 87.69 258 LEU A CA 1
ATOM 2099 C C . LEU A 1 258 ? 7.165 -10.498 2.650 1.00 87.69 258 LEU A C 1
ATOM 2101 O O . LEU A 1 258 ? 6.028 -10.121 2.929 1.00 87.69 258 LEU A O 1
ATOM 2105 N N . TYR A 1 259 ? 7.409 -11.600 1.951 1.00 85.50 259 TYR A N 1
ATOM 2106 C CA . TYR A 1 259 ? 6.368 -12.396 1.303 1.00 85.50 259 TYR A CA 1
ATOM 2107 C C . TYR A 1 259 ? 5.998 -13.645 2.104 1.00 85.50 259 TYR A C 1
ATOM 2109 O O . TYR A 1 259 ? 4.959 -14.249 1.843 1.00 85.50 259 TYR A O 1
ATOM 2117 N N . GLY A 1 260 ? 6.797 -14.005 3.114 1.00 73.81 260 GLY A N 1
ATOM 2118 C CA . GLY A 1 260 ? 6.482 -15.116 4.001 1.00 73.81 260 GLY A CA 1
ATOM 2119 C C . GLY A 1 260 ? 5.219 -14.852 4.822 1.00 73.81 260 GLY A C 1
ATOM 2120 O O . GLY A 1 260 ? 4.988 -13.738 5.290 1.00 73.81 260 GLY A O 1
ATOM 2121 N N . GLN A 1 261 ? 4.434 -15.912 5.043 1.00 67.25 261 GLN A N 1
ATOM 2122 C CA . GLN A 1 261 ? 3.210 -15.926 5.865 1.00 67.25 261 GLN A CA 1
ATOM 2123 C C . GLN A 1 261 ? 2.000 -15.179 5.280 1.00 67.25 261 GLN A C 1
ATOM 2125 O O . GLN A 1 261 ? 1.051 -14.863 5.998 1.00 67.25 261 GLN A O 1
ATOM 2130 N N . GLN A 1 262 ? 1.975 -14.952 3.970 1.00 70.44 262 GLN A N 1
ATOM 2131 C CA . GLN A 1 262 ? 0.785 -14.453 3.293 1.00 70.44 262 GLN A CA 1
ATOM 2132 C C . GLN A 1 262 ? -0.195 -15.603 3.027 1.00 70.44 262 GLN A C 1
ATOM 2134 O O . GLN A 1 262 ? -0.117 -16.275 2.004 1.00 70.44 262 GLN A O 1
ATOM 2139 N N . SER A 1 263 ? -1.123 -15.846 3.953 1.00 69.62 263 SER A N 1
ATOM 2140 C CA . SER A 1 263 ? -2.225 -16.795 3.752 1.00 69.62 263 SER A CA 1
ATOM 2141 C C . SER A 1 263 ? -3.568 -16.081 3.809 1.00 69.62 263 SER A C 1
ATOM 2143 O O . SER A 1 263 ? -3.730 -15.089 4.523 1.00 69.62 263 SER A O 1
ATOM 2145 N N . ALA A 1 264 ? -4.526 -16.579 3.029 1.00 79.88 264 ALA A N 1
ATOM 2146 C CA . ALA A 1 264 ? -5.848 -15.992 2.932 1.00 79.88 264 ALA A CA 1
ATOM 2147 C C . ALA A 1 264 ? -6.934 -17.042 3.150 1.00 79.88 264 ALA A C 1
ATOM 2149 O O . ALA A 1 264 ? -6.960 -18.065 2.464 1.00 79.88 264 ALA A O 1
ATOM 2150 N N . LEU A 1 265 ? -7.849 -16.773 4.080 1.00 89.00 265 LEU A N 1
ATOM 2151 C CA . LEU A 1 265 ? -9.041 -17.595 4.275 1.00 89.00 265 LEU A CA 1
ATOM 2152 C C . LEU A 1 265 ? -10.131 -17.148 3.297 1.00 89.00 265 LEU A C 1
ATOM 2154 O O . LEU A 1 265 ? -10.526 -15.985 3.288 1.00 89.00 265 LEU A O 1
ATOM 2158 N N . TRP A 1 266 ? -10.623 -18.067 2.468 1.00 90.50 266 TRP A N 1
ATOM 2159 C CA . TRP A 1 266 ? -11.635 -17.774 1.441 1.00 90.50 266 TRP A CA 1
ATOM 2160 C C . TRP A 1 266 ? -13.066 -18.137 1.849 1.00 90.50 266 TRP A C 1
ATOM 2162 O O . TRP A 1 266 ? -14.001 -17.889 1.087 1.00 90.50 266 TRP A O 1
ATOM 2172 N N . GLU A 1 267 ? -13.241 -18.711 3.036 1.00 90.06 267 GLU A N 1
ATOM 2173 C CA . GLU A 1 267 ? -14.532 -19.121 3.582 1.00 90.06 267 GLU A CA 1
ATOM 2174 C C . GLU A 1 267 ? -14.974 -18.160 4.685 1.00 90.06 267 GLU A C 1
ATOM 2176 O O . GLU A 1 267 ? -14.184 -17.819 5.570 1.00 90.06 267 GLU A O 1
ATOM 2181 N N . ASP A 1 268 ? -16.237 -17.732 4.621 1.00 92.50 268 ASP A N 1
ATOM 2182 C CA . ASP A 1 268 ? -16.906 -16.895 5.626 1.00 92.50 268 ASP A CA 1
ATOM 2183 C C . ASP A 1 268 ? -16.045 -15.728 6.149 1.00 92.50 268 ASP A C 1
ATOM 2185 O O . ASP A 1 268 ? -15.822 -15.542 7.348 1.00 92.50 268 ASP A O 1
ATOM 2189 N N . ASN A 1 269 ? -15.476 -14.983 5.202 1.00 95.25 269 ASN A N 1
ATOM 2190 C CA . ASN A 1 269 ? -14.525 -13.920 5.479 1.00 95.25 269 ASN A CA 1
ATOM 2191 C C . ASN A 1 269 ? -15.172 -12.528 5.380 1.00 95.25 269 ASN A C 1
ATOM 2193 O O . ASN A 1 269 ? -15.547 -12.085 4.291 1.00 95.25 269 ASN A O 1
ATOM 2197 N N . ALA A 1 270 ? -15.222 -11.816 6.508 1.00 96.12 270 ALA A N 1
ATOM 2198 C CA . ALA A 1 270 ? -15.706 -10.441 6.640 1.00 96.12 270 ALA A CA 1
ATOM 2199 C C . ALA A 1 270 ? -15.009 -9.455 5.689 1.00 96.12 270 ALA A C 1
ATOM 2201 O O . ALA A 1 270 ? -15.591 -8.440 5.308 1.00 96.12 270 ALA A O 1
ATOM 2202 N N . TYR A 1 271 ? -13.776 -9.745 5.266 1.00 95.62 271 TYR A N 1
ATOM 2203 C CA . TYR A 1 271 ? -13.065 -8.913 4.302 1.00 95.62 271 TYR A CA 1
ATOM 2204 C C . TYR A 1 271 ? -13.787 -8.818 2.948 1.00 95.62 271 TYR A C 1
ATOM 2206 O O . TYR A 1 271 ? -13.756 -7.767 2.310 1.00 95.62 271 TYR A O 1
ATOM 2214 N N . PHE A 1 272 ? -14.481 -9.874 2.514 1.00 95.56 272 PHE A N 1
ATOM 2215 C CA . PHE A 1 272 ? -15.231 -9.846 1.256 1.00 95.56 272 PHE A CA 1
ATOM 2216 C C . PHE A 1 272 ? -16.480 -8.977 1.365 1.00 95.56 272 PHE A C 1
ATOM 2218 O O . PHE A 1 272 ? -16.720 -8.158 0.482 1.00 95.56 272 PHE A O 1
ATOM 2225 N N . ALA A 1 273 ? -17.216 -9.061 2.476 1.00 95.81 273 ALA A N 1
ATOM 2226 C CA . ALA A 1 273 ? -18.292 -8.113 2.759 1.00 95.81 273 ALA A CA 1
ATOM 2227 C C . ALA A 1 273 ? -17.763 -6.669 2.810 1.00 95.81 273 ALA A C 1
ATOM 2229 O O . ALA A 1 273 ? -18.378 -5.765 2.247 1.00 95.81 273 ALA A O 1
ATOM 2230 N N . LEU A 1 274 ? -16.576 -6.451 3.388 1.00 95.56 274 LEU A N 1
ATOM 2231 C CA . LEU A 1 274 ? -15.947 -5.132 3.439 1.00 95.56 274 LEU A CA 1
ATOM 2232 C C . LEU A 1 274 ? -15.573 -4.596 2.046 1.00 95.56 274 LEU A C 1
ATOM 2234 O O . LEU A 1 274 ? -15.828 -3.432 1.742 1.00 95.56 274 LEU A O 1
ATOM 2238 N N . GLU A 1 275 ? -15.005 -5.429 1.174 1.00 93.88 275 GLU A N 1
ATOM 2239 C CA . GLU A 1 275 ? -14.709 -5.066 -0.221 1.00 93.88 275 GLU A CA 1
ATOM 2240 C C . GLU A 1 275 ? -15.974 -4.805 -1.053 1.00 93.88 275 GLU A C 1
ATOM 2242 O O . GLU A 1 275 ? -15.929 -4.025 -2.013 1.00 93.88 275 GLU A O 1
ATOM 2247 N N . GLY A 1 276 ? -17.091 -5.426 -0.669 1.00 94.62 276 GLY A N 1
ATOM 2248 C CA . GLY A 1 276 ? -18.425 -5.235 -1.234 1.00 94.62 276 GLY A CA 1
ATOM 2249 C C . GLY A 1 276 ? -19.242 -4.097 -0.619 1.00 94.62 276 GLY A C 1
ATOM 2250 O O . GLY A 1 276 ? -20.277 -3.734 -1.176 1.00 94.62 276 GLY A O 1
ATOM 2251 N N . LEU A 1 277 ? -18.779 -3.493 0.481 1.00 95.62 277 LEU A N 1
ATOM 2252 C CA . LEU A 1 277 ? -19.518 -2.487 1.254 1.00 95.62 277 LEU A CA 1
ATOM 2253 C C . LEU A 1 277 ? -20.055 -1.358 0.362 1.00 95.62 277 LEU A C 1
ATOM 2255 O O . LEU A 1 277 ? -21.229 -0.994 0.429 1.00 95.62 277 LEU A O 1
ATOM 2259 N N . THR A 1 278 ? -19.200 -0.851 -0.530 1.00 93.31 278 THR A N 1
ATOM 2260 C CA . THR A 1 278 ? -19.527 0.260 -1.431 1.00 93.31 278 THR A CA 1
ATOM 2261 C C . THR A 1 278 ? -19.879 -0.154 -2.854 1.00 93.31 278 THR A C 1
ATOM 2263 O O . THR A 1 278 ? -19.887 0.699 -3.747 1.00 93.31 278 THR A O 1
ATOM 2266 N N . ALA A 1 279 ? -20.199 -1.433 -3.083 1.00 94.38 279 ALA A N 1
ATOM 2267 C CA . ALA A 1 279 ? -20.777 -1.878 -4.349 1.00 94.38 279 ALA A CA 1
ATOM 2268 C C . ALA A 1 279 ? -21.978 -0.986 -4.732 1.00 94.38 279 ALA A C 1
ATOM 2270 O O . ALA A 1 279 ? -22.608 -0.405 -3.843 1.00 94.38 279 ALA A O 1
ATOM 2271 N N . PRO A 1 280 ? -22.321 -0.841 -6.021 1.00 93.75 280 PRO A N 1
ATOM 2272 C CA . PRO A 1 280 ? -23.513 -0.089 -6.404 1.00 93.75 280 PRO A CA 1
ATOM 2273 C C . PRO A 1 280 ? -24.751 -0.557 -5.622 1.00 93.75 280 PRO A C 1
ATOM 2275 O O . PRO A 1 280 ? -24.825 -1.740 -5.268 1.00 93.75 280 PRO A O 1
ATOM 2278 N N . PRO A 1 281 ? -25.696 0.344 -5.305 1.00 89.75 281 PRO A N 1
ATOM 2279 C CA . PRO A 1 281 ? -26.852 0.004 -4.473 1.00 89.75 281 PRO A CA 1
ATOM 2280 C C . PRO A 1 281 ? -27.661 -1.169 -5.043 1.00 89.75 281 PRO A C 1
ATOM 2282 O O . PRO A 1 281 ? -28.179 -1.979 -4.283 1.00 89.75 281 PRO A O 1
ATOM 2285 N N . GLU A 1 282 ? -27.630 -1.346 -6.365 1.00 91.56 282 GLU A N 1
ATOM 2286 C CA . GLU A 1 282 ? -28.486 -2.318 -7.058 1.00 91.56 282 GLU A CA 1
ATOM 2287 C C . GLU A 1 282 ? -27.931 -3.745 -6.985 1.00 91.56 282 GLU A C 1
ATOM 2289 O O . GLU A 1 282 ? -28.616 -4.703 -7.345 1.00 91.56 282 GLU A O 1
ATOM 2294 N N . ILE A 1 283 ? -26.684 -3.881 -6.518 1.00 93.44 283 ILE A N 1
ATOM 2295 C CA . ILE A 1 283 ? -26.038 -5.166 -6.272 1.00 93.44 283 ILE A CA 1
ATOM 2296 C C . ILE A 1 283 ? -26.667 -5.800 -5.038 1.00 93.44 283 ILE A C 1
ATOM 2298 O O . ILE A 1 283 ? -26.505 -5.300 -3.918 1.00 93.44 283 ILE A O 1
ATOM 2302 N N . LYS A 1 284 ? -27.354 -6.924 -5.256 1.00 88.25 284 LYS A N 1
ATOM 2303 C CA . LYS A 1 284 ? -28.051 -7.658 -4.191 1.00 88.25 284 LYS A CA 1
ATOM 2304 C C . LYS A 1 284 ? -27.092 -8.487 -3.346 1.00 88.25 284 LYS A C 1
ATOM 2306 O O . LYS A 1 284 ? -27.209 -8.500 -2.127 1.00 88.25 284 LYS A O 1
ATOM 2311 N N . ASP A 1 285 ? -26.131 -9.149 -3.988 1.00 94.19 285 ASP A N 1
ATOM 2312 C CA . ASP A 1 285 ? -25.102 -9.941 -3.310 1.00 94.19 285 ASP A CA 1
ATOM 2313 C C . ASP A 1 285 ? -23.800 -9.135 -3.181 1.00 94.19 285 ASP A C 1
ATOM 2315 O O . ASP A 1 285 ? -22.850 -9.287 -3.954 1.00 94.19 285 ASP A O 1
ATOM 2319 N N . SER A 1 286 ? -23.763 -8.226 -2.201 1.00 94.62 286 SER A N 1
ATOM 2320 C CA . SER A 1 286 ? -22.573 -7.414 -1.919 1.00 94.62 286 SER A CA 1
ATOM 2321 C C . SER A 1 286 ? -21.377 -8.273 -1.488 1.00 94.62 286 SER A C 1
ATOM 2323 O O . SER A 1 286 ? -20.240 -7.958 -1.843 1.00 94.62 286 SER A O 1
ATOM 2325 N N . TYR A 1 287 ? -21.618 -9.385 -0.787 1.00 95.69 287 TYR A N 1
ATOM 2326 C CA . TYR A 1 287 ? -20.577 -10.323 -0.374 1.00 95.69 287 TYR A CA 1
ATOM 2327 C C . TYR A 1 287 ? -19.932 -11.009 -1.582 1.00 95.69 287 TYR A C 1
ATOM 2329 O O . TYR A 1 287 ? -18.709 -10.974 -1.727 1.00 95.69 287 TYR A O 1
ATOM 2337 N N . GLY A 1 288 ? -20.735 -11.588 -2.481 1.00 95.75 288 GLY A N 1
ATOM 2338 C CA . GLY A 1 288 ? -20.265 -12.205 -3.722 1.00 95.75 288 GLY A CA 1
ATOM 2339 C C . GLY A 1 288 ? -19.558 -11.206 -4.636 1.00 95.75 288 GLY A C 1
ATOM 2340 O O . GLY A 1 288 ? -18.497 -11.514 -5.186 1.00 95.75 288 GLY A O 1
ATOM 2341 N N . TYR A 1 289 ? -20.068 -9.972 -4.716 1.00 95.00 289 TYR A N 1
ATOM 2342 C CA . TYR A 1 289 ? -19.399 -8.867 -5.406 1.00 95.00 289 TYR A CA 1
ATOM 2343 C C . TYR A 1 289 ? -17.997 -8.602 -4.852 1.00 95.00 289 TYR A C 1
ATOM 2345 O O . TYR A 1 289 ? -17.024 -8.548 -5.613 1.00 95.00 289 TYR A O 1
ATOM 2353 N N . GLY A 1 290 ? -17.878 -8.450 -3.531 1.00 94.88 290 GLY A N 1
ATOM 2354 C CA . GLY A 1 290 ? -16.602 -8.215 -2.868 1.00 94.88 290 GLY A CA 1
ATOM 2355 C C . GLY A 1 290 ? -15.647 -9.396 -3.019 1.00 94.88 290 GLY A C 1
ATOM 2356 O O . GLY A 1 290 ? -14.499 -9.201 -3.408 1.00 94.88 290 GLY A O 1
ATOM 2357 N N . ARG A 1 291 ? -16.134 -10.629 -2.839 1.00 95.12 291 ARG A N 1
ATOM 2358 C CA . ARG A 1 291 ? -15.353 -11.863 -3.009 1.00 95.12 291 ARG A CA 1
ATOM 2359 C C . ARG A 1 291 ? -14.777 -11.990 -4.417 1.00 95.12 291 ARG A C 1
ATOM 2361 O O . ARG A 1 291 ? -13.584 -12.260 -4.558 1.00 95.12 291 ARG A O 1
ATOM 2368 N N . TYR A 1 292 ? -15.591 -11.772 -5.452 1.00 94.06 292 TYR A N 1
ATOM 2369 C CA . TYR A 1 292 ? -15.129 -11.800 -6.841 1.00 94.06 292 TYR A CA 1
ATOM 2370 C C . TYR A 1 292 ? -14.076 -10.719 -7.089 1.00 94.06 292 TYR A C 1
ATOM 2372 O O . TYR A 1 292 ? -12.991 -11.011 -7.587 1.00 94.06 292 TYR A O 1
ATOM 2380 N N . ARG A 1 293 ? -14.342 -9.484 -6.650 1.00 92.06 293 ARG A N 1
ATOM 2381 C CA . ARG A 1 293 ? -13.403 -8.363 -6.778 1.00 92.06 293 ARG A CA 1
ATOM 2382 C C . ARG A 1 293 ? -12.060 -8.653 -6.101 1.00 92.06 293 ARG A C 1
ATOM 2384 O O . ARG A 1 293 ? -11.017 -8.352 -6.684 1.00 92.06 293 ARG A O 1
ATOM 2391 N N . THR A 1 294 ? -12.072 -9.245 -4.909 1.00 92.94 294 THR A N 1
ATOM 2392 C CA . THR A 1 294 ? -10.860 -9.656 -4.193 1.00 92.94 294 THR A CA 1
ATOM 2393 C C . THR A 1 294 ? -10.141 -10.811 -4.892 1.00 92.94 294 THR A C 1
ATOM 2395 O O . THR A 1 294 ? -8.916 -10.805 -4.966 1.00 92.94 294 THR A O 1
ATOM 2398 N N . ALA A 1 295 ? -10.855 -11.786 -5.458 1.00 92.94 295 ALA A N 1
ATOM 2399 C CA . ALA A 1 295 ? -10.240 -12.863 -6.239 1.00 92.94 295 ALA A CA 1
ATOM 2400 C C . ALA A 1 295 ? -9.522 -12.321 -7.482 1.00 92.94 295 ALA A C 1
ATOM 2402 O O . ALA A 1 295 ? -8.352 -12.625 -7.709 1.00 92.94 295 ALA A O 1
ATOM 2403 N N . THR A 1 296 ? -10.176 -11.431 -8.230 1.00 91.06 296 THR A N 1
ATOM 2404 C CA . THR A 1 296 ? -9.574 -10.712 -9.358 1.00 91.06 296 THR A CA 1
ATOM 2405 C C . THR A 1 296 ? -8.321 -9.937 -8.931 1.00 91.06 296 THR A C 1
ATOM 2407 O O . THR A 1 296 ? -7.296 -9.954 -9.615 1.00 91.06 296 THR A O 1
ATOM 2410 N N . ALA A 1 297 ? -8.390 -9.285 -7.769 1.00 89.56 297 ALA A N 1
ATOM 2411 C CA . ALA A 1 297 ? -7.301 -8.519 -7.187 1.00 89.56 297 ALA A CA 1
ATOM 2412 C C . ALA A 1 297 ? -6.082 -9.353 -6.802 1.00 89.56 297 ALA A C 1
ATOM 2414 O O . ALA A 1 297 ? -4.945 -8.995 -7.133 1.00 89.56 297 ALA A O 1
ATOM 2415 N N . ALA A 1 298 ? -6.336 -10.452 -6.102 1.00 91.00 298 ALA A N 1
ATOM 2416 C CA . ALA A 1 298 ? -5.324 -11.378 -5.639 1.00 91.00 298 ALA A CA 1
ATOM 2417 C C . ALA A 1 298 ? -4.679 -12.124 -6.811 1.00 91.00 298 ALA A C 1
ATOM 2419 O O . ALA A 1 298 ? -3.469 -12.338 -6.790 1.00 91.00 298 ALA A O 1
ATOM 2420 N N . GLU A 1 299 ? -5.445 -12.465 -7.855 1.00 91.00 299 GLU A N 1
ATOM 2421 C CA . GLU A 1 299 ? -4.918 -13.097 -9.071 1.00 91.00 299 GLU A CA 1
ATOM 2422 C C . GLU A 1 299 ? -4.008 -12.146 -9.850 1.00 91.00 299 GLU A C 1
ATOM 2424 O O . GLU A 1 299 ? -2.927 -12.543 -10.287 1.00 91.00 299 GLU A O 1
ATOM 2429 N N . PHE A 1 300 ? -4.390 -10.872 -9.969 1.00 87.62 300 PHE A N 1
ATOM 2430 C CA . PHE A 1 300 ? -3.520 -9.859 -10.563 1.00 87.62 300 PHE A CA 1
ATOM 2431 C C . PHE A 1 300 ? -2.190 -9.754 -9.802 1.00 87.62 300 PHE A C 1
ATOM 2433 O O . PHE A 1 300 ? -1.118 -9.790 -10.408 1.00 87.62 300 PHE A O 1
ATOM 2440 N N . TYR A 1 301 ? -2.249 -9.648 -8.471 1.00 87.94 301 TYR A N 1
ATOM 2441 C CA . TYR A 1 301 ? -1.053 -9.557 -7.632 1.00 87.94 301 TYR A CA 1
ATOM 2442 C C . TYR A 1 301 ? -0.203 -10.838 -7.704 1.00 87.94 301 TYR A C 1
ATOM 2444 O O . TYR A 1 301 ? 1.017 -10.752 -7.827 1.00 87.94 301 TYR A O 1
ATOM 2452 N N . ARG A 1 302 ? -0.832 -12.018 -7.768 1.00 89.94 302 ARG A N 1
ATOM 2453 C CA . ARG A 1 302 ? -0.150 -13.310 -7.932 1.00 89.94 302 ARG A CA 1
ATOM 2454 C C . ARG A 1 302 ? 0.626 -13.374 -9.245 1.00 89.94 302 ARG A C 1
ATOM 2456 O O . ARG A 1 302 ? 1.790 -13.762 -9.251 1.00 89.94 302 ARG A O 1
ATOM 2463 N N . ARG A 1 303 ? 0.003 -12.978 -10.361 1.00 87.31 303 ARG A N 1
ATOM 2464 C CA . ARG A 1 303 ? 0.665 -12.937 -11.679 1.00 87.31 303 ARG A CA 1
ATOM 2465 C C . ARG A 1 303 ? 1.833 -11.956 -11.698 1.00 87.31 303 ARG A C 1
ATOM 2467 O O . ARG A 1 303 ? 2.849 -12.247 -12.318 1.00 87.31 303 ARG A O 1
ATOM 2474 N N . LEU A 1 304 ? 1.696 -10.829 -11.001 1.00 83.62 304 LEU A N 1
ATOM 2475 C CA . LEU A 1 304 ? 2.772 -9.856 -10.837 1.00 83.62 304 LEU A CA 1
ATOM 2476 C C . LEU A 1 304 ? 3.956 -10.448 -10.060 1.00 83.62 304 LEU A C 1
ATOM 2478 O O . LEU A 1 304 ? 5.081 -10.325 -10.520 1.00 83.62 304 LEU A O 1
ATOM 2482 N N . LEU A 1 305 ? 3.721 -11.150 -8.948 1.00 86.00 305 LEU A N 1
ATOM 2483 C CA . LEU A 1 305 ? 4.790 -11.841 -8.213 1.00 86.00 305 LEU A CA 1
ATOM 2484 C C . LEU A 1 305 ? 5.518 -12.872 -9.086 1.00 86.00 305 LEU A C 1
ATOM 2486 O O . LEU A 1 305 ? 6.746 -12.866 -9.144 1.00 86.00 305 LEU A O 1
ATOM 2490 N N . VAL A 1 306 ? 4.765 -13.703 -9.816 1.00 85.81 306 VAL A N 1
ATOM 2491 C CA . VAL A 1 306 ? 5.329 -14.727 -10.713 1.00 85.81 306 VAL A CA 1
ATOM 2492 C C . VAL A 1 306 ? 6.205 -14.100 -11.800 1.00 85.81 306 VAL A C 1
ATOM 2494 O O . VAL A 1 306 ? 7.284 -14.617 -12.080 1.00 85.81 306 VAL A O 1
ATOM 2497 N N . GLN A 1 307 ? 5.776 -12.979 -12.386 1.00 79.69 307 GLN A N 1
ATOM 2498 C CA . GLN A 1 307 ? 6.559 -12.247 -13.386 1.00 79.69 307 GLN A CA 1
ATOM 2499 C C . GLN A 1 307 ? 7.894 -11.741 -12.828 1.00 79.69 307 GLN A C 1
ATOM 2501 O O . GLN A 1 307 ? 8.908 -11.797 -13.520 1.00 79.69 307 GLN A O 1
ATOM 2506 N N . GLU A 1 308 ? 7.905 -11.299 -11.571 1.00 77.12 308 GLU A N 1
ATOM 2507 C CA . GLU A 1 308 ? 9.111 -10.832 -10.881 1.00 77.12 308 GLU A CA 1
ATOM 2508 C C . GLU A 1 308 ? 9.977 -11.974 -10.316 1.00 77.12 308 GLU A C 1
ATOM 2510 O O . GLU A 1 308 ? 10.972 -11.730 -9.630 1.00 77.12 308 GLU A O 1
ATOM 2515 N N . GLY A 1 309 ? 9.617 -13.234 -10.588 1.00 79.50 309 GLY A N 1
ATOM 2516 C CA . GLY A 1 309 ? 10.325 -14.405 -10.073 1.00 79.50 309 GLY A CA 1
ATOM 2517 C C . GLY A 1 309 ? 10.154 -14.612 -8.565 1.00 79.50 309 GLY A C 1
ATOM 2518 O O . GLY A 1 309 ? 10.976 -15.284 -7.944 1.00 79.50 309 GLY A O 1
ATOM 2519 N N . ILE A 1 310 ? 9.110 -14.033 -7.966 1.00 82.81 310 ILE A N 1
ATOM 2520 C CA . ILE A 1 310 ? 8.744 -14.243 -6.565 1.00 82.81 310 ILE A CA 1
ATOM 2521 C C . ILE A 1 310 ? 7.729 -15.385 -6.515 1.00 82.81 310 ILE A C 1
ATOM 2523 O O . ILE A 1 310 ? 6.672 -15.313 -7.143 1.00 82.81 310 ILE A O 1
ATOM 2527 N N . SER A 1 311 ? 8.047 -16.445 -5.770 1.00 82.00 311 SER A N 1
ATOM 2528 C CA . SER A 1 311 ? 7.122 -17.561 -5.562 1.00 82.00 311 SER A CA 1
ATOM 2529 C C . SER A 1 311 ? 5.954 -17.104 -4.683 1.00 82.00 311 SER A C 1
ATOM 2531 O O . SER A 1 311 ? 6.195 -16.691 -3.549 1.00 82.00 311 SER A O 1
ATOM 2533 N N . PRO A 1 312 ? 4.700 -17.145 -5.165 1.00 81.06 312 PRO A N 1
ATOM 2534 C CA . PRO A 1 312 ? 3.555 -16.876 -4.313 1.00 81.06 312 PRO A CA 1
ATOM 2535 C C . PRO A 1 312 ? 3.259 -18.105 -3.445 1.00 81.06 312 PRO A C 1
ATOM 2537 O O . PRO A 1 312 ? 3.016 -19.191 -3.966 1.00 81.06 312 PRO A O 1
ATOM 2540 N N . ASP A 1 313 ? 3.197 -17.917 -2.130 1.00 76.00 313 ASP A N 1
ATOM 2541 C CA . ASP A 1 313 ? 2.874 -18.990 -1.174 1.00 76.00 313 ASP A CA 1
ATOM 2542 C C . ASP A 1 313 ? 1.356 -19.215 -1.002 1.00 76.00 313 ASP A C 1
ATOM 2544 O O . ASP A 1 313 ? 0.925 -19.984 -0.143 1.00 76.00 313 ASP A O 1
ATOM 2548 N N . TYR A 1 314 ? 0.519 -18.556 -1.815 1.00 78.25 314 TYR A N 1
ATOM 2549 C CA . TYR A 1 314 ? -0.940 -18.607 -1.708 1.00 78.25 314 TYR A CA 1
ATOM 2550 C C . TYR A 1 314 ? -1.626 -18.980 -3.026 1.00 78.25 314 TYR A C 1
ATOM 2552 O O . TYR A 1 314 ? -1.198 -18.619 -4.125 1.00 78.25 314 TYR A O 1
ATOM 2560 N N . THR A 1 315 ? -2.762 -19.666 -2.902 1.00 82.38 315 THR A N 1
ATOM 2561 C CA . THR A 1 315 ? -3.637 -20.024 -4.022 1.00 82.38 315 THR A CA 1
ATOM 2562 C C . THR A 1 315 ? -4.855 -19.110 -4.071 1.00 82.38 315 THR A C 1
ATOM 2564 O O . THR A 1 315 ? -5.515 -18.887 -3.053 1.00 82.38 315 THR A O 1
ATOM 2567 N N . VAL A 1 316 ? -5.185 -18.618 -5.265 1.00 89.75 316 VAL A N 1
ATOM 2568 C CA . VAL A 1 316 ? -6.420 -17.865 -5.516 1.00 89.75 316 VAL A CA 1
ATOM 2569 C C . VAL A 1 316 ? -7.460 -18.836 -6.080 1.00 89.75 316 VAL A C 1
ATOM 2571 O O . VAL A 1 316 ? -7.207 -19.427 -7.132 1.00 89.75 316 VAL A O 1
ATOM 2574 N N . PRO A 1 317 ? -8.602 -19.051 -5.406 1.00 90.56 317 PRO A N 1
ATOM 2575 C CA . PRO A 1 317 ? -9.657 -19.900 -5.931 1.00 90.56 317 PRO A CA 1
ATOM 2576 C C . PRO A 1 317 ? -10.308 -19.237 -7.144 1.00 90.56 317 PRO A C 1
ATOM 2578 O O . PRO A 1 317 ? -10.363 -18.010 -7.254 1.00 90.56 317 PRO A O 1
ATOM 2581 N N . GLN A 1 318 ? -10.862 -20.055 -8.036 1.00 89.69 318 GLN A N 1
ATOM 2582 C CA . GLN A 1 318 ? -11.771 -19.530 -9.045 1.00 89.69 318 GLN A CA 1
ATOM 2583 C C . GLN A 1 318 ? -13.074 -19.106 -8.368 1.00 89.69 318 GLN A C 1
ATOM 2585 O O . GLN A 1 318 ? -13.686 -19.879 -7.632 1.00 89.69 318 GLN A O 1
ATOM 2590 N N . VAL A 1 319 ? -13.471 -17.859 -8.602 1.00 92.38 319 VAL A N 1
ATOM 2591 C CA . VAL A 1 319 ? -14.717 -17.283 -8.099 1.00 92.38 319 VAL A CA 1
ATOM 2592 C C . VAL A 1 319 ? -15.536 -16.858 -9.305 1.00 92.38 319 VAL A C 1
ATOM 2594 O O . VAL A 1 319 ? -15.037 -16.137 -10.171 1.00 92.38 319 VAL A O 1
ATOM 2597 N N . GLU A 1 320 ? -16.780 -17.325 -9.374 1.00 90.56 320 GLU A N 1
ATOM 2598 C CA . GLU A 1 320 ? -17.697 -16.945 -10.444 1.00 90.56 320 GLU A CA 1
ATOM 2599 C C . GLU A 1 320 ? -18.009 -15.448 -10.383 1.00 90.56 320 GLU A C 1
ATOM 2601 O O . GLU A 1 320 ? -18.163 -14.859 -9.312 1.00 90.56 320 GLU A O 1
ATOM 2606 N N . LYS A 1 321 ? -18.089 -14.828 -11.561 1.00 92.62 321 LYS A N 1
ATOM 2607 C CA . LYS A 1 321 ? -18.463 -13.423 -11.698 1.00 92.62 321 LYS A CA 1
ATOM 2608 C C . LYS A 1 321 ? -19.963 -13.272 -11.416 1.00 92.62 321 LYS A C 1
ATOM 2610 O O . LYS A 1 321 ? -20.746 -13.902 -12.128 1.00 92.62 321 LYS A O 1
ATOM 2615 N N . PRO A 1 322 ? -20.380 -12.419 -10.462 1.00 92.50 322 PRO A N 1
ATOM 2616 C CA . PRO A 1 322 ? -21.795 -12.131 -10.249 1.00 92.50 322 PRO A CA 1
ATOM 2617 C C . PRO A 1 322 ? -22.455 -11.607 -11.530 1.00 92.50 322 PRO A C 1
ATOM 2619 O O . PRO A 1 322 ? -21.851 -10.825 -12.269 1.00 92.50 322 PRO A O 1
ATOM 2622 N N . ALA A 1 323 ? -23.694 -12.024 -11.799 1.00 89.25 323 ALA A N 1
ATOM 2623 C CA . ALA A 1 323 ? -24.410 -11.660 -13.027 1.00 89.25 323 ALA A CA 1
ATOM 2624 C C . ALA A 1 323 ? -24.652 -10.144 -13.156 1.00 89.25 323 ALA A C 1
ATOM 2626 O O . ALA A 1 323 ? -24.670 -9.602 -14.258 1.00 89.25 323 ALA A O 1
ATOM 2627 N N . ASP A 1 324 ? -24.801 -9.462 -12.024 1.00 89.38 324 ASP A N 1
ATOM 2628 C CA . ASP A 1 324 ? -24.981 -8.018 -11.884 1.00 89.38 324 ASP A CA 1
ATOM 2629 C C . ASP A 1 324 ? -23.652 -7.261 -11.696 1.00 89.38 324 ASP A C 1
ATOM 2631 O O . ASP A 1 324 ? -23.651 -6.050 -11.470 1.00 89.38 324 ASP A O 1
ATOM 2635 N N . TYR A 1 325 ? -22.499 -7.932 -11.813 1.00 90.75 325 TYR A N 1
ATOM 2636 C CA . TYR A 1 325 ? -21.208 -7.304 -11.555 1.00 90.75 325 TYR A CA 1
ATOM 2637 C C . TYR A 1 325 ? -20.923 -6.128 -12.497 1.00 90.75 325 TYR A C 1
ATOM 2639 O O . TYR A 1 325 ? -20.853 -6.257 -13.721 1.00 90.75 325 TYR A O 1
ATOM 2647 N N . THR A 1 326 ? -20.590 -4.993 -11.891 1.00 88.75 326 THR A N 1
ATOM 2648 C CA . THR A 1 326 ? -20.066 -3.800 -12.561 1.00 88.75 326 THR A CA 1
ATOM 2649 C C . THR A 1 326 ? -18.803 -3.322 -11.853 1.00 88.75 326 THR A C 1
ATOM 2651 O O . THR A 1 326 ? -18.763 -3.230 -10.626 1.00 88.75 326 THR A O 1
ATOM 2654 N N . ALA A 1 327 ? -17.777 -2.943 -12.619 1.00 86.75 327 ALA A N 1
ATOM 2655 C CA . ALA A 1 327 ? -16.548 -2.391 -12.059 1.00 86.75 327 ALA A CA 1
ATOM 2656 C C . ALA A 1 327 ? -16.832 -1.117 -11.241 1.00 86.75 327 ALA A C 1
ATOM 2658 O O . ALA A 1 327 ? -17.591 -0.232 -11.655 1.00 86.75 327 ALA A O 1
ATOM 2659 N N . LEU A 1 328 ? -16.209 -1.023 -10.066 1.00 85.25 328 LEU A N 1
ATOM 2660 C CA . LEU A 1 328 ? -16.403 0.104 -9.162 1.00 85.25 328 LEU A CA 1
ATOM 2661 C C . LEU A 1 328 ? -15.708 1.363 -9.701 1.00 85.25 328 LEU A C 1
ATOM 2663 O O . LEU A 1 328 ? -14.514 1.367 -9.999 1.00 85.25 328 LEU A O 1
ATOM 2667 N N . THR A 1 329 ? -16.443 2.465 -9.771 1.00 84.31 329 THR A N 1
ATOM 2668 C CA . THR A 1 329 ? -15.969 3.793 -10.173 1.00 84.31 329 THR A CA 1
ATOM 2669 C C . THR A 1 329 ? -16.393 4.829 -9.136 1.00 84.31 329 THR A C 1
ATOM 2671 O O . THR A 1 329 ? -17.254 4.583 -8.296 1.00 84.31 329 THR A O 1
ATOM 2674 N N . ARG A 1 330 ? -15.839 6.046 -9.209 1.00 81.81 330 ARG A N 1
ATOM 2675 C CA . ARG A 1 330 ? -16.294 7.147 -8.340 1.00 81.81 330 ARG A CA 1
ATOM 2676 C C . ARG A 1 330 ? -17.775 7.501 -8.526 1.00 81.81 330 ARG A C 1
ATOM 2678 O O . ARG A 1 330 ? -18.336 8.082 -7.609 1.00 81.81 330 ARG A O 1
ATOM 2685 N N . LYS A 1 331 ? -18.365 7.197 -9.689 1.00 85.44 331 LYS A N 1
ATOM 2686 C CA . LYS A 1 331 ? -19.735 7.589 -10.053 1.00 85.44 331 LYS A CA 1
ATOM 2687 C C . LYS A 1 331 ? -20.799 6.579 -9.619 1.00 85.44 331 LYS A C 1
ATOM 2689 O O . LYS A 1 331 ? -21.904 6.995 -9.322 1.00 85.44 331 LYS A O 1
ATOM 2694 N N . ASN A 1 332 ? -20.480 5.284 -9.630 1.00 88.81 332 ASN A N 1
ATOM 2695 C CA . ASN A 1 332 ? -21.439 4.209 -9.338 1.00 88.81 332 ASN A CA 1
ATOM 2696 C C . ASN A 1 332 ? -21.236 3.559 -7.961 1.00 88.81 332 ASN A C 1
ATOM 2698 O O . ASN A 1 332 ? -22.054 2.736 -7.567 1.00 88.81 332 ASN A O 1
ATOM 2702 N N . ARG A 1 333 ? -20.155 3.881 -7.240 1.00 89.50 333 ARG A N 1
ATOM 2703 C CA . ARG A 1 333 ? -19.961 3.388 -5.873 1.00 89.50 333 ARG A CA 1
ATOM 2704 C C . ARG A 1 333 ? -20.995 3.988 -4.928 1.00 89.50 333 ARG A C 1
ATOM 2706 O O . ARG A 1 333 ? -21.284 5.181 -5.017 1.00 89.50 333 ARG A O 1
ATOM 2713 N N . LEU A 1 334 ? -21.459 3.185 -3.980 1.00 91.50 334 LEU A N 1
ATOM 2714 C CA . LEU A 1 334 ? -22.234 3.678 -2.852 1.00 91.50 334 LEU A CA 1
ATOM 2715 C C . LEU A 1 334 ? -21.332 4.577 -1.992 1.00 91.50 334 LEU A C 1
ATOM 2717 O O . LEU A 1 334 ? -20.205 4.206 -1.651 1.00 91.50 334 LEU A O 1
ATOM 2721 N N . ALA A 1 335 ? -21.804 5.783 -1.700 1.00 89.81 335 ALA A N 1
ATOM 2722 C CA . ALA A 1 335 ? -21.119 6.749 -0.854 1.00 89.81 335 ALA A CA 1
ATOM 2723 C C . ALA A 1 335 ? -21.968 7.018 0.386 1.00 89.81 335 ALA A C 1
ATOM 2725 O O . ALA A 1 335 ? -23.189 6.905 0.331 1.00 89.81 335 ALA A O 1
ATOM 2726 N N . PHE A 1 336 ? -21.311 7.395 1.478 1.00 91.38 336 PHE A N 1
ATOM 2727 C CA . PHE A 1 336 ? -22.005 7.896 2.655 1.00 91.38 336 PHE A CA 1
ATOM 2728 C C . PHE A 1 336 ? -22.646 9.258 2.343 1.00 91.38 336 PHE A C 1
ATOM 2730 O O . PHE A 1 336 ? -21.984 10.135 1.777 1.00 91.38 336 PHE A O 1
ATOM 2737 N N . TYR A 1 337 ? -23.915 9.423 2.705 1.00 89.25 337 TYR A N 1
ATOM 2738 C CA . TYR A 1 337 ? -24.672 10.664 2.607 1.00 89.25 337 TYR A CA 1
ATOM 2739 C C . TYR A 1 337 ? -24.758 11.350 3.975 1.00 89.25 337 TYR A C 1
ATOM 2741 O O . TYR A 1 337 ? -25.038 10.706 4.984 1.00 89.25 337 TYR A O 1
ATOM 2749 N N . GLY A 1 338 ? -24.530 12.664 3.997 1.00 84.75 338 GLY A N 1
ATOM 2750 C CA . GLY A 1 338 ? -24.494 13.472 5.219 1.00 84.75 338 GLY A CA 1
ATOM 2751 C C . GLY A 1 338 ? -23.080 13.736 5.747 1.00 84.75 338 GLY A C 1
ATOM 2752 O O . GLY A 1 338 ? -22.081 13.249 5.210 1.00 84.75 338 GLY A O 1
ATOM 2753 N N . ASP A 1 339 ? -22.988 14.554 6.796 1.00 81.31 339 ASP A N 1
ATOM 2754 C CA . ASP A 1 339 ? -21.726 14.867 7.471 1.00 81.31 339 ASP A CA 1
ATOM 2755 C C . ASP A 1 339 ? -21.624 14.113 8.798 1.00 81.31 339 ASP A C 1
ATOM 2757 O O . ASP A 1 339 ? -22.157 14.545 9.816 1.00 81.31 339 ASP A O 1
ATOM 2761 N N . ALA A 1 340 ? -20.889 13.000 8.810 1.00 80.06 340 ALA A N 1
ATOM 2762 C CA . ALA A 1 340 ? -20.646 12.237 10.033 1.00 80.06 340 ALA A CA 1
ATOM 2763 C C . ALA A 1 340 ? -19.829 13.017 11.082 1.00 80.06 340 ALA A C 1
ATOM 2765 O O . ALA A 1 340 ? -19.760 12.592 12.235 1.00 80.06 340 ALA A O 1
ATOM 2766 N N . ASN A 1 341 ? -19.212 14.157 10.735 1.00 72.25 341 ASN A N 1
ATOM 2767 C CA . ASN A 1 341 ? -18.515 14.983 11.723 1.00 72.25 341 ASN A CA 1
ATOM 2768 C C . ASN A 1 341 ? -19.477 15.649 12.710 1.00 72.25 341 ASN A C 1
ATOM 2770 O O . ASN A 1 341 ? -19.043 16.002 13.803 1.00 72.25 341 ASN A O 1
ATOM 2774 N N . ILE A 1 342 ? -20.772 15.772 12.396 1.00 72.88 342 ILE A N 1
ATOM 2775 C CA . ILE A 1 342 ? -21.743 16.277 13.378 1.00 72.88 342 ILE A CA 1
ATOM 2776 C C . ILE A 1 342 ? -21.906 15.308 14.560 1.00 72.88 342 ILE A C 1
ATOM 2778 O O . ILE A 1 342 ? -22.244 15.727 15.661 1.00 72.88 342 ILE A O 1
ATOM 2782 N N . LEU A 1 343 ? -21.542 14.031 14.376 1.00 74.88 343 LEU A N 1
ATOM 2783 C CA . LEU A 1 343 ? -21.474 13.031 15.444 1.00 74.88 343 LEU A CA 1
ATOM 2784 C C . LEU A 1 343 ? -20.224 13.185 16.324 1.00 74.88 343 LEU A C 1
ATOM 2786 O O . LEU A 1 343 ? -19.992 12.380 17.223 1.00 74.88 343 LEU A O 1
ATOM 2790 N N . HIS A 1 344 ? -19.399 14.216 16.106 1.00 68.88 344 HIS A N 1
ATOM 2791 C CA . HIS A 1 344 ? -18.241 14.475 16.956 1.00 68.88 344 HIS A CA 1
ATOM 2792 C C . HIS A 1 344 ? -18.637 14.768 18.410 1.00 68.88 344 HIS A C 1
ATOM 2794 O O . HIS A 1 344 ? -17.827 14.507 19.299 1.00 68.88 344 HIS A O 1
ATOM 2800 N N . CYS A 1 345 ? -19.876 15.208 18.678 1.00 72.38 345 CYS A N 1
ATOM 2801 C CA . CYS A 1 345 ? -20.344 15.397 20.053 1.00 72.38 345 CYS A CA 1
ATOM 2802 C C . CYS A 1 345 ? -20.314 14.095 20.877 1.00 72.38 345 CYS A C 1
ATOM 2804 O O . CYS A 1 345 ? -19.957 14.138 22.051 1.00 72.38 345 CYS A O 1
ATOM 2806 N N . PHE A 1 346 ? -20.497 12.927 20.247 1.00 70.44 346 PHE A N 1
ATOM 2807 C CA . PHE A 1 346 ? -20.343 11.620 20.902 1.00 70.44 346 PHE A CA 1
ATOM 2808 C C . PHE A 1 346 ? -18.895 11.292 21.304 1.00 70.44 346 PHE A C 1
ATOM 2810 O O . PHE A 1 346 ? -18.674 10.455 22.169 1.00 70.44 346 PHE A O 1
ATOM 2817 N N . ASN A 1 347 ? -17.887 11.951 20.719 1.00 63.59 347 ASN A N 1
ATOM 2818 C CA . ASN A 1 347 ? -16.486 11.787 21.133 1.00 63.59 347 ASN A CA 1
ATOM 2819 C C . ASN A 1 347 ? -16.090 12.699 22.302 1.00 63.59 347 ASN A C 1
ATOM 2821 O O . ASN A 1 347 ? -15.062 12.460 22.933 1.00 63.59 347 ASN A O 1
ATOM 2825 N N . LEU A 1 348 ? -16.865 13.756 22.556 1.00 69.19 348 LEU A N 1
ATOM 2826 C CA . LEU A 1 348 ? -16.620 14.738 23.615 1.00 69.19 348 LEU A CA 1
ATOM 2827 C C . LEU A 1 348 ? -17.612 14.592 24.772 1.00 69.19 348 LEU A C 1
ATOM 2829 O O . LEU A 1 348 ? -17.626 15.434 25.663 1.00 69.19 348 LEU A O 1
ATOM 2833 N N . PHE A 1 349 ? -18.437 13.548 24.769 1.00 68.94 349 PHE A N 1
ATOM 2834 C CA . PHE A 1 349 ? -19.572 13.400 25.673 1.00 68.94 349 PHE A CA 1
ATOM 2835 C C . PHE A 1 349 ? -19.177 13.568 27.149 1.00 68.94 349 PHE A C 1
ATOM 2837 O O . PHE A 1 349 ? -19.782 14.374 27.849 1.00 68.94 349 PHE A O 1
ATOM 2844 N N . PHE A 1 350 ? -18.085 12.949 27.612 1.00 62.72 350 PHE A N 1
ATOM 2845 C CA . PHE A 1 350 ? -17.597 13.132 28.989 1.00 62.72 350 PHE A CA 1
ATOM 2846 C C . PHE A 1 350 ? -17.092 14.542 29.335 1.00 62.72 350 PHE A C 1
ATOM 2848 O O . PHE A 1 350 ? -17.019 14.885 30.513 1.00 62.72 350 PHE A O 1
ATOM 2855 N N . GLN A 1 351 ? -16.766 15.366 28.338 1.00 67.50 351 GLN A N 1
ATOM 2856 C CA . GLN A 1 351 ? -16.362 16.768 28.516 1.00 67.50 351 GLN A CA 1
ATOM 2857 C C . GLN A 1 351 ? -17.561 17.729 28.522 1.00 67.50 351 GLN A C 1
ATOM 2859 O O . GLN A 1 351 ? -17.399 18.909 28.825 1.00 67.50 351 GLN A O 1
ATOM 2864 N N . MET A 1 352 ? -18.756 17.240 28.183 1.00 74.81 352 MET A N 1
ATOM 2865 C CA . MET A 1 352 ? -19.992 18.018 28.173 1.00 74.81 352 MET A CA 1
ATOM 2866 C C . MET A 1 352 ? -20.706 17.926 29.524 1.00 74.81 352 MET A C 1
ATOM 2868 O O . MET A 1 352 ? -20.615 16.907 30.211 1.00 74.81 352 MET A O 1
ATOM 2872 N N . ASP A 1 353 ? -21.459 18.959 29.894 1.00 76.56 353 ASP A N 1
ATOM 2873 C CA . ASP A 1 353 ? -22.433 18.885 30.987 1.00 76.56 353 ASP A CA 1
ATOM 2874 C C . ASP A 1 353 ? -23.682 18.068 30.579 1.00 76.56 353 ASP A C 1
ATOM 2876 O O . ASP A 1 353 ? -23.892 17.761 29.403 1.00 76.56 353 ASP A O 1
ATOM 2880 N N . ASN A 1 354 ? -24.522 17.700 31.551 1.00 69.94 354 ASN A N 1
ATOM 2881 C CA . ASN A 1 354 ? -25.699 16.856 31.310 1.00 69.94 354 ASN A CA 1
ATOM 2882 C C . ASN A 1 354 ? -26.739 17.483 30.363 1.00 69.94 354 ASN A C 1
ATOM 2884 O O . ASN A 1 354 ? -27.389 16.740 29.626 1.00 69.94 354 ASN A O 1
ATOM 2888 N N . GLU A 1 355 ? -26.912 18.808 30.363 1.00 76.62 355 GLU A N 1
ATOM 2889 C CA . GLU A 1 355 ? -27.874 19.479 29.478 1.00 76.62 355 GLU A CA 1
ATOM 2890 C C . GLU A 1 355 ? -27.372 19.458 28.032 1.00 76.62 355 GLU A C 1
ATOM 2892 O O . GLU A 1 355 ? -28.109 19.074 27.124 1.00 76.62 355 GLU A O 1
ATOM 2897 N N . THR A 1 356 ? -26.089 19.758 27.828 1.00 76.94 356 THR A N 1
ATOM 2898 C CA . THR A 1 356 ? -25.419 19.701 26.524 1.00 76.94 356 THR A CA 1
ATOM 2899 C C . THR A 1 356 ? -25.392 18.275 25.965 1.00 76.94 356 THR A C 1
ATOM 2901 O O . THR A 1 356 ? -25.625 18.072 24.772 1.00 76.94 356 THR A O 1
ATOM 2904 N N . ARG A 1 357 ? -25.178 17.261 26.816 1.00 72.44 357 ARG A N 1
ATOM 2905 C CA . ARG A 1 357 ? -25.263 15.840 26.421 1.00 72.44 357 ARG A CA 1
ATOM 2906 C C . ARG A 1 357 ? -26.661 15.466 25.955 1.00 72.44 357 ARG A C 1
ATOM 2908 O O . ARG A 1 357 ? -26.811 14.872 24.889 1.00 72.44 357 ARG A O 1
ATOM 2915 N N . LYS A 1 358 ? -27.680 15.828 26.738 1.00 71.56 358 LYS A N 1
ATOM 2916 C CA . LYS A 1 358 ? -29.079 15.556 26.403 1.00 71.56 358 LYS A CA 1
ATOM 2917 C C . LYS A 1 358 ? -29.467 16.244 25.094 1.00 71.56 358 LYS A C 1
ATOM 2919 O O . LYS A 1 358 ? -30.026 15.595 24.220 1.00 71.56 358 LYS A O 1
ATOM 2924 N N . ALA A 1 359 ? -29.053 17.497 24.905 1.00 75.06 359 ALA A N 1
ATOM 2925 C CA . ALA A 1 359 ? -29.242 18.217 23.652 1.00 75.06 359 ALA A CA 1
ATOM 2926 C C . ALA A 1 359 ? -28.492 17.573 22.468 1.00 75.06 359 ALA A C 1
ATOM 2928 O O . ALA A 1 359 ? -29.026 17.555 21.363 1.00 75.06 359 ALA A O 1
ATOM 2929 N N . CYS A 1 360 ? -27.282 17.029 22.655 1.00 75.75 360 CYS A N 1
ATOM 2930 C CA . CYS A 1 360 ? -26.570 16.279 21.604 1.00 75.75 360 CYS A CA 1
ATOM 2931 C C . CYS A 1 360 ? -27.344 15.007 21.216 1.00 75.75 360 CYS A C 1
ATOM 2933 O O . CYS A 1 360 ? -27.518 14.757 20.028 1.00 75.75 360 CYS A O 1
ATOM 2935 N N . LEU A 1 361 ? -27.866 14.249 22.186 1.00 71.88 361 LEU A N 1
ATOM 2936 C CA . LEU A 1 361 ? -28.665 13.045 21.924 1.00 71.88 361 LEU A CA 1
ATOM 2937 C C . LEU A 1 361 ? -30.014 13.357 21.256 1.00 71.88 361 LEU A C 1
ATOM 2939 O O . LEU A 1 361 ? -30.412 12.643 20.343 1.00 71.88 361 LEU A O 1
ATOM 2943 N N . GLU A 1 362 ? -30.703 14.416 21.687 1.00 71.81 362 GLU A N 1
ATOM 2944 C CA . GLU A 1 362 ? -32.014 14.810 21.151 1.00 71.81 362 GLU A CA 1
ATOM 2945 C C . GLU A 1 362 ? -31.924 15.428 19.749 1.00 71.81 362 GLU A C 1
ATOM 2947 O O . GLU A 1 362 ? -32.821 15.228 18.934 1.00 71.81 362 GLU A O 1
ATOM 2952 N N . ASN A 1 363 ? -30.846 16.161 19.450 1.00 71.00 363 ASN A N 1
ATOM 2953 C CA . ASN A 1 363 ? -30.665 16.823 18.153 1.00 71.00 363 ASN A CA 1
ATOM 2954 C C . ASN A 1 363 ? -29.917 15.963 17.123 1.00 71.00 363 ASN A C 1
ATOM 2956 O O . ASN A 1 363 ? -29.887 16.317 15.942 1.00 71.00 363 ASN A O 1
ATOM 2960 N N . ALA A 1 364 ? -29.280 14.866 17.540 1.00 73.25 364 ALA A N 1
ATOM 2961 C CA . ALA A 1 364 ? -28.634 13.945 16.617 1.00 73.25 364 ALA A CA 1
ATOM 2962 C C . ALA A 1 364 ? -29.695 13.096 15.904 1.00 73.25 364 ALA A C 1
ATOM 2964 O O . ALA A 1 364 ? -30.216 12.131 16.460 1.00 73.25 364 ALA A O 1
ATOM 2965 N N . ASP A 1 365 ? -29.979 13.421 14.641 1.00 82.69 365 ASP A N 1
ATOM 2966 C CA . ASP A 1 365 ? -30.865 12.626 13.784 1.00 82.69 365 ASP A CA 1
ATOM 2967 C C . ASP A 1 365 ? -30.181 11.330 13.302 1.00 82.69 365 ASP A C 1
ATOM 2969 O O . ASP A 1 365 ? -29.863 11.145 12.127 1.00 82.69 365 ASP A O 1
ATOM 2973 N N . ILE A 1 366 ? -29.898 10.423 14.243 1.00 87.38 366 ILE A N 1
ATOM 2974 C CA . ILE A 1 366 ? -29.261 9.128 13.963 1.00 87.38 366 ILE A CA 1
ATOM 2975 C C . ILE A 1 366 ? -30.178 8.270 13.090 1.00 87.38 366 ILE A C 1
ATOM 2977 O O . ILE A 1 366 ? -29.707 7.615 12.164 1.00 87.38 366 ILE A O 1
ATOM 2981 N N . SER A 1 367 ? -31.486 8.293 13.360 1.00 87.94 367 SER A N 1
ATOM 2982 C CA . SER A 1 367 ? -32.465 7.520 12.590 1.00 87.94 367 SER A CA 1
ATOM 2983 C C . SER A 1 367 ? -32.539 7.998 11.140 1.00 87.94 367 SER A C 1
ATOM 2985 O O . SER A 1 367 ? -32.500 7.167 10.235 1.00 87.94 367 SER A O 1
ATOM 2987 N N . GLY A 1 368 ? -32.562 9.314 10.904 1.00 89.56 368 GLY A N 1
ATOM 2988 C CA . GLY A 1 368 ? -32.474 9.896 9.566 1.00 89.56 368 GLY A CA 1
ATOM 2989 C C . GLY A 1 368 ? -31.158 9.556 8.873 1.00 89.56 368 GLY A C 1
ATOM 2990 O O . GLY A 1 368 ? -31.171 9.133 7.722 1.00 89.56 368 GLY A O 1
ATOM 2991 N N . MET A 1 369 ? -30.022 9.606 9.580 1.00 91.12 369 MET A N 1
ATOM 2992 C CA . MET A 1 369 ? -28.734 9.175 9.016 1.00 91.12 369 MET A CA 1
ATOM 2993 C C . MET A 1 369 ? -28.713 7.703 8.607 1.00 91.12 369 MET A C 1
ATOM 2995 O O . MET A 1 369 ? -28.162 7.377 7.553 1.00 91.12 369 MET A O 1
ATOM 2999 N N . ILE A 1 370 ? -29.277 6.815 9.429 1.00 94.00 370 ILE A N 1
ATOM 3000 C CA . ILE A 1 370 ? -29.395 5.388 9.111 1.00 94.00 370 ILE A CA 1
ATOM 3001 C C . ILE A 1 370 ? -30.314 5.208 7.904 1.00 94.00 370 ILE A C 1
ATOM 3003 O O . ILE A 1 370 ? -29.955 4.491 6.977 1.00 94.00 370 ILE A O 1
ATOM 3007 N N . TRP A 1 371 ? -31.460 5.889 7.881 1.00 94.44 371 TRP A N 1
ATOM 3008 C CA . TRP A 1 371 ? -32.435 5.814 6.795 1.00 94.44 371 TRP A CA 1
ATOM 3009 C C . TRP A 1 371 ? -31.858 6.281 5.451 1.00 94.44 371 TRP A C 1
ATOM 3011 O O . TRP A 1 371 ? -31.914 5.554 4.452 1.00 94.44 371 TRP A O 1
ATOM 3021 N N . ASP A 1 372 ? -31.211 7.446 5.442 1.00 93.88 372 ASP A N 1
ATOM 3022 C CA . ASP A 1 372 ? -30.556 8.018 4.264 1.00 93.88 372 ASP A CA 1
ATOM 3023 C C . ASP A 1 372 ? -29.420 7.126 3.737 1.00 93.88 372 ASP A C 1
ATOM 3025 O O . ASP A 1 372 ? -29.074 7.175 2.555 1.00 93.88 372 ASP A O 1
ATOM 3029 N N . ASN A 1 373 ? -28.853 6.276 4.600 1.00 95.44 373 ASN A N 1
ATOM 3030 C CA . ASN A 1 373 ? -27.761 5.360 4.283 1.00 95.44 373 ASN A CA 1
ATOM 3031 C C . ASN A 1 373 ? -28.152 3.876 4.418 1.00 95.44 373 ASN A C 1
ATOM 3033 O O . ASN A 1 373 ? -27.258 3.043 4.572 1.00 95.44 373 ASN A O 1
ATOM 3037 N N . HIS A 1 374 ? -29.439 3.514 4.345 1.00 95.75 374 HIS A N 1
ATOM 3038 C CA . HIS A 1 374 ? -29.924 2.177 4.737 1.00 95.75 374 HIS A CA 1
ATOM 3039 C C . HIS A 1 374 ? -29.197 1.019 4.032 1.00 95.75 374 HIS A C 1
ATOM 3041 O O . HIS A 1 374 ? -28.779 0.074 4.691 1.00 95.75 374 HIS A O 1
ATOM 3047 N N . VAL A 1 375 ? -28.926 1.121 2.724 1.00 95.75 375 VAL A N 1
ATOM 3048 C CA . VAL A 1 375 ? -28.171 0.085 1.988 1.00 95.75 375 VAL A CA 1
ATOM 3049 C C . VAL A 1 375 ? -26.745 -0.075 2.529 1.00 95.75 375 VAL A C 1
ATOM 3051 O O . VAL A 1 375 ? -26.230 -1.187 2.646 1.00 95.75 375 VAL A O 1
ATOM 3054 N N . LEU A 1 376 ? -26.072 1.036 2.845 1.00 95.62 376 LEU A N 1
ATOM 3055 C CA . LEU A 1 376 ? -24.713 1.013 3.391 1.00 95.62 376 LEU A CA 1
ATOM 3056 C C . LEU A 1 376 ? -24.717 0.474 4.824 1.00 95.62 376 LEU A C 1
ATOM 3058 O O . LEU A 1 376 ? -23.825 -0.289 5.188 1.00 95.62 376 LEU A O 1
ATOM 3062 N N . TRP A 1 377 ? -25.726 0.857 5.605 1.00 96.75 377 TRP A N 1
ATOM 3063 C CA . TRP A 1 377 ? -25.949 0.393 6.967 1.00 96.75 377 TRP A CA 1
ATOM 3064 C C . TRP A 1 377 ? -26.169 -1.120 7.023 1.00 96.75 377 TRP A C 1
ATOM 3066 O O . TRP A 1 377 ? -25.432 -1.805 7.719 1.00 96.75 377 TRP A O 1
ATOM 3076 N N . GLU A 1 378 ? -27.096 -1.662 6.231 1.00 96.50 378 GLU A N 1
ATOM 3077 C CA . GLU A 1 378 ? -27.374 -3.105 6.165 1.00 96.50 378 GLU A CA 1
ATOM 3078 C C . GLU A 1 378 ? -26.120 -3.915 5.805 1.00 96.50 378 GLU A C 1
ATOM 3080 O O . GLU A 1 378 ? -25.818 -4.939 6.420 1.00 96.50 378 GLU A O 1
ATOM 3085 N N . ARG A 1 379 ? -25.334 -3.430 4.837 1.00 96.62 379 ARG A N 1
ATOM 3086 C CA . ARG A 1 379 ? -24.072 -4.072 4.441 1.00 96.62 379 ARG A CA 1
ATOM 3087 C C . ARG A 1 379 ? -22.997 -3.976 5.519 1.00 96.62 379 ARG A C 1
ATOM 3089 O O . ARG A 1 379 ? -22.181 -4.887 5.637 1.00 96.62 379 ARG A O 1
ATOM 3096 N N . PHE A 1 380 ? -22.969 -2.881 6.276 1.00 96.94 380 PHE A N 1
ATOM 3097 C CA . PHE A 1 380 ? -22.060 -2.713 7.404 1.00 96.94 380 PHE A CA 1
ATOM 3098 C C . PHE A 1 380 ? -22.435 -3.645 8.563 1.00 96.94 380 PHE A C 1
ATOM 3100 O O . PHE A 1 380 ? -21.558 -4.329 9.086 1.00 96.94 380 PHE A O 1
ATOM 3107 N N . GLU A 1 381 ? -23.727 -3.762 8.881 1.00 96.56 381 GLU A N 1
ATOM 3108 C CA . GLU A 1 381 ? -24.244 -4.700 9.886 1.00 96.56 381 GLU A CA 1
ATOM 3109 C C . GLU A 1 381 ? -23.881 -6.149 9.570 1.00 96.56 381 GLU A C 1
ATOM 3111 O O . GLU A 1 381 ? -23.517 -6.901 10.471 1.00 96.56 381 GLU A O 1
ATOM 3116 N N . ALA A 1 382 ? -23.876 -6.529 8.292 1.00 95.00 382 ALA A N 1
ATOM 3117 C CA . ALA A 1 382 ? -23.484 -7.872 7.882 1.00 95.00 382 ALA A CA 1
ATOM 3118 C C . ALA A 1 382 ? -22.030 -8.238 8.250 1.00 95.00 382 ALA A C 1
ATOM 3120 O O . ALA A 1 382 ? -21.727 -9.418 8.432 1.00 95.00 382 ALA A O 1
ATOM 3121 N N . LEU A 1 383 ? -21.125 -7.256 8.401 1.00 95.31 383 LEU A N 1
ATOM 3122 C CA . LEU A 1 383 ? -19.694 -7.507 8.623 1.00 95.31 383 LEU A CA 1
ATOM 3123 C C . LEU A 1 383 ? -19.423 -8.359 9.868 1.00 95.31 383 LEU A C 1
ATOM 3125 O O . LEU A 1 383 ? -18.546 -9.224 9.838 1.00 95.31 383 LEU A O 1
ATOM 3129 N N . ARG A 1 384 ? -20.158 -8.116 10.960 1.00 93.44 384 ARG A N 1
ATOM 3130 C CA . ARG A 1 384 ? -19.926 -8.781 12.253 1.00 93.44 384 ARG A CA 1
ATOM 3131 C C . ARG A 1 384 ? -20.400 -10.235 12.292 1.00 93.44 384 ARG A C 1
ATOM 3133 O O . ARG A 1 384 ? -19.981 -10.982 13.168 1.00 93.44 384 ARG A O 1
ATOM 3140 N N . HIS A 1 385 ? -21.242 -10.646 11.345 1.00 93.62 385 HIS A N 1
ATOM 3141 C CA . HIS A 1 385 ? -21.809 -11.997 11.303 1.00 93.62 385 HIS A CA 1
ATOM 3142 C C . HIS A 1 385 ? -20.868 -13.038 10.677 1.00 93.62 385 HIS A C 1
ATOM 3144 O O . HIS A 1 385 ? -21.148 -14.234 10.732 1.00 93.62 385 HIS A O 1
ATOM 3150 N N . HIS A 1 386 ? -19.741 -12.601 10.117 1.00 93.94 386 HIS A N 1
ATOM 3151 C CA . HIS A 1 386 ? -18.743 -13.474 9.509 1.00 93.94 386 HIS A CA 1
ATOM 3152 C C . HIS A 1 386 ? -17.705 -13.968 10.525 1.00 93.94 386 HIS A C 1
ATOM 3154 O O . HIS A 1 386 ? -17.163 -13.203 11.330 1.00 93.94 386 HIS A O 1
ATOM 3160 N N . LYS A 1 387 ? -17.363 -15.259 10.463 1.00 91.38 387 LYS A N 1
ATOM 3161 C CA . LYS A 1 387 ? -16.440 -15.890 11.420 1.00 91.38 387 LYS A CA 1
ATOM 3162 C C . LYS A 1 387 ? -14.994 -15.448 11.248 1.00 91.38 387 LYS A C 1
ATOM 3164 O O . LYS A 1 387 ? -14.288 -15.306 12.250 1.00 91.38 387 LYS A O 1
ATOM 3169 N N . ASN A 1 388 ? -14.539 -15.226 10.019 1.00 93.00 388 ASN A N 1
ATOM 3170 C CA . ASN A 1 388 ? -13.132 -14.973 9.719 1.00 93.00 388 ASN A CA 1
ATOM 3171 C C . ASN A 1 388 ? -12.899 -13.529 9.267 1.00 93.00 388 ASN A C 1
ATOM 3173 O O . ASN A 1 388 ? -13.766 -12.906 8.662 1.00 93.00 388 ASN A O 1
ATOM 3177 N N . PHE A 1 389 ? -11.692 -13.012 9.501 1.00 93.56 389 PHE A N 1
ATOM 3178 C CA . PHE A 1 389 ? -11.195 -11.819 8.819 1.00 93.56 389 PHE A CA 1
ATOM 3179 C C . PHE A 1 389 ? -9.763 -12.087 8.365 1.00 93.56 389 PHE A C 1
ATOM 3181 O O . PHE A 1 389 ? -8.861 -12.266 9.180 1.00 93.56 389 PHE A O 1
ATOM 3188 N N . SER A 1 390 ? -9.561 -12.155 7.057 1.00 91.12 390 SER A N 1
ATOM 3189 C CA . SER A 1 390 ? -8.260 -12.426 6.452 1.00 91.12 390 SER A CA 1
ATOM 3190 C C . SER A 1 390 ? -8.154 -11.642 5.152 1.00 91.12 390 SER A C 1
ATOM 3192 O O . SER A 1 390 ? -9.118 -11.569 4.397 1.00 91.12 390 SER A O 1
ATOM 3194 N N . ILE A 1 391 ? -7.010 -11.021 4.889 1.00 90.50 391 ILE A N 1
ATOM 3195 C CA . ILE A 1 391 ? -6.834 -10.175 3.709 1.00 90.50 391 ILE A CA 1
ATOM 3196 C C . ILE A 1 391 ? -5.998 -10.946 2.688 1.00 90.50 391 ILE A C 1
ATOM 3198 O O . ILE A 1 391 ? -4.801 -11.128 2.914 1.00 90.50 391 ILE A O 1
ATOM 3202 N N . PRO A 1 392 ? -6.578 -11.385 1.554 1.00 90.00 392 PRO A N 1
ATOM 3203 C CA . PRO A 1 392 ? -5.775 -11.868 0.445 1.00 90.00 392 PRO A CA 1
ATOM 3204 C C . PRO A 1 392 ? -4.791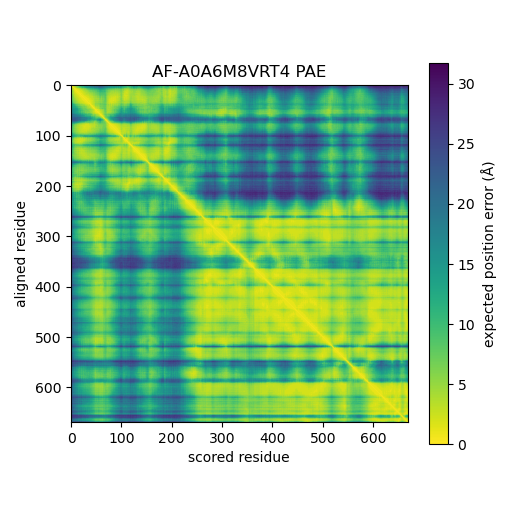 -10.787 -0.015 1.00 90.00 392 PRO A C 1
ATOM 3206 O O . PRO A 1 392 ? -5.191 -9.626 -0.157 1.00 90.00 392 PRO A O 1
ATOM 3209 N N . PRO A 1 393 ? -3.520 -11.136 -0.278 1.00 88.62 393 PRO A N 1
ATOM 3210 C CA . PRO A 1 393 ? -2.549 -10.176 -0.775 1.00 88.62 393 PRO A CA 1
ATOM 3211 C C . PRO A 1 393 ? -3.039 -9.530 -2.068 1.00 88.62 393 PRO A C 1
ATOM 3213 O O . PRO A 1 393 ? -3.286 -10.197 -3.074 1.00 88.62 393 PRO A O 1
ATOM 3216 N N . GLN A 1 394 ? -3.190 -8.210 -2.034 1.00 87.69 394 GLN A N 1
ATOM 3217 C CA . GLN A 1 394 ? -3.600 -7.426 -3.186 1.00 87.69 394 GLN A CA 1
ATOM 3218 C C . GLN A 1 394 ? -2.824 -6.118 -3.250 1.00 87.69 394 GLN A C 1
ATOM 3220 O O . GLN A 1 394 ? -2.583 -5.452 -2.241 1.00 87.69 394 GLN A O 1
ATOM 3225 N N . PHE A 1 395 ? -2.443 -5.731 -4.465 1.00 81.94 395 PHE A N 1
ATOM 3226 C CA . PHE A 1 395 ? -1.639 -4.536 -4.685 1.00 81.94 395 PHE A CA 1
ATOM 3227 C C . PHE A 1 395 ? -2.254 -3.289 -4.033 1.00 81.94 395 PHE A C 1
ATOM 3229 O O . PHE A 1 395 ? -3.384 -2.899 -4.357 1.00 81.94 395 PHE A O 1
ATOM 3236 N N . GLY A 1 396 ? -1.465 -2.637 -3.177 1.00 76.06 396 GLY A N 1
ATOM 3237 C CA . GLY A 1 396 ? -1.854 -1.424 -2.456 1.00 76.06 396 GLY A CA 1
ATOM 3238 C C . GLY A 1 396 ? -2.826 -1.632 -1.286 1.00 76.06 396 GLY A C 1
ATOM 3239 O O . GLY A 1 396 ? -3.275 -0.635 -0.720 1.00 76.06 396 GLY A O 1
ATOM 3240 N N . GLY A 1 397 ? -3.135 -2.880 -0.915 1.00 83.62 397 GLY A N 1
ATOM 3241 C CA . GLY A 1 397 ? -4.063 -3.216 0.169 1.00 83.62 397 GLY A CA 1
ATOM 3242 C C . GLY A 1 397 ? -5.534 -3.086 -0.219 1.00 83.62 397 GLY A C 1
ATOM 3243 O O . GLY A 1 397 ? -5.885 -3.105 -1.400 1.00 83.62 397 GLY A O 1
ATOM 3244 N N . GLY A 1 398 ? -6.406 -2.962 0.786 1.00 81.12 398 GLY A N 1
ATOM 3245 C CA . GLY A 1 398 ? -7.860 -2.836 0.647 1.00 81.12 398 GLY A CA 1
ATOM 3246 C C . GLY A 1 398 ? -8.308 -1.795 -0.383 1.00 81.12 398 GLY A C 1
ATOM 3247 O O . GLY A 1 398 ? -7.778 -0.678 -0.445 1.00 81.12 398 GLY A O 1
ATOM 3248 N N . ARG A 1 399 ? -9.309 -2.137 -1.195 1.00 78.19 399 ARG A N 1
ATOM 3249 C CA . ARG A 1 399 ? -9.916 -1.257 -2.204 1.00 78.19 399 A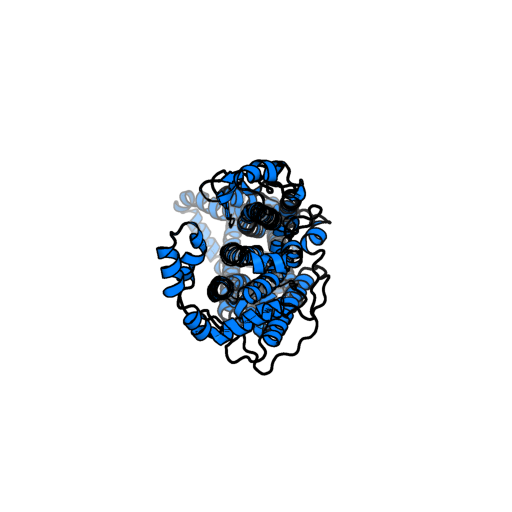RG A CA 1
ATOM 3250 C C . ARG A 1 399 ? -11.339 -0.827 -1.854 1.00 78.19 399 ARG A C 1
ATOM 3252 O O . ARG A 1 399 ? -12.012 -0.211 -2.689 1.00 78.19 399 ARG A O 1
ATOM 3259 N N . PHE A 1 400 ? -11.785 -1.089 -0.635 1.00 86.25 400 PHE A N 1
ATOM 3260 C CA . PHE A 1 400 ? -12.997 -0.504 -0.073 1.00 86.25 400 PHE A CA 1
ATOM 3261 C C . PHE A 1 400 ? -12.841 1.008 0.174 1.00 86.25 400 PHE A C 1
ATOM 3263 O O . PHE A 1 400 ? -11.732 1.549 0.297 1.00 86.25 400 PHE A O 1
ATOM 3270 N N . ASP A 1 401 ? -13.971 1.719 0.226 1.00 88.62 401 ASP A N 1
ATOM 3271 C CA . ASP A 1 401 ? -13.969 3.143 0.555 1.00 88.62 401 ASP A CA 1
ATOM 3272 C C . ASP A 1 401 ? -13.766 3.333 2.063 1.00 88.62 401 ASP A C 1
ATOM 3274 O O . ASP A 1 401 ? -14.687 3.210 2.867 1.00 88.62 401 ASP A O 1
ATOM 3278 N N . ARG A 1 402 ? -12.525 3.647 2.440 1.00 90.38 402 ARG A N 1
ATOM 3279 C CA . ARG A 1 402 ? -12.117 3.872 3.833 1.00 90.38 402 ARG A CA 1
ATOM 3280 C C . ARG A 1 402 ? -12.875 5.016 4.505 1.00 90.38 402 ARG A C 1
ATOM 3282 O O . ARG A 1 402 ? -13.049 4.974 5.718 1.00 90.38 402 ARG A O 1
ATOM 3289 N N . ARG A 1 403 ? -13.302 6.033 3.745 1.00 90.38 403 ARG A N 1
ATOM 3290 C CA . ARG A 1 403 ? -14.071 7.151 4.298 1.00 90.38 403 ARG A CA 1
ATOM 3291 C C . ARG A 1 403 ? -15.490 6.699 4.609 1.00 90.38 403 ARG A C 1
ATOM 3293 O O . ARG A 1 403 ? -15.920 6.885 5.735 1.00 90.38 403 ARG A O 1
ATOM 3300 N N . ALA A 1 404 ? -16.161 6.046 3.659 1.00 92.50 404 ALA A N 1
ATOM 3301 C CA . ALA A 1 404 ? -17.503 5.511 3.896 1.00 92.50 404 ALA A CA 1
ATOM 3302 C C . ALA A 1 404 ? -17.517 4.524 5.075 1.00 92.50 404 ALA A C 1
ATOM 3304 O O . ALA A 1 404 ? -18.405 4.610 5.913 1.00 92.50 404 ALA A O 1
ATOM 3305 N N . LEU A 1 405 ? -16.499 3.657 5.186 1.00 94.44 405 LEU A N 1
ATOM 3306 C CA . LEU A 1 405 ? -16.326 2.758 6.332 1.00 94.44 405 LEU A CA 1
ATOM 3307 C C . LEU A 1 405 ? -16.166 3.522 7.656 1.00 94.44 405 LEU A C 1
ATOM 3309 O O . LEU A 1 405 ? -16.803 3.177 8.646 1.00 94.44 405 LEU A O 1
ATOM 3313 N N . ALA A 1 406 ? -15.305 4.542 7.694 1.00 92.31 406 ALA A N 1
ATOM 3314 C CA . ALA A 1 406 ? -15.089 5.325 8.908 1.00 92.31 406 ALA A CA 1
ATOM 3315 C C . ALA A 1 406 ? -16.339 6.119 9.315 1.00 92.31 406 ALA A C 1
ATOM 3317 O O . ALA A 1 406 ? -16.656 6.189 10.500 1.00 92.31 406 ALA A O 1
ATOM 3318 N N . ASP A 1 407 ? -17.046 6.691 8.342 1.00 92.25 407 ASP A N 1
ATOM 3319 C CA . ASP A 1 407 ? -18.249 7.486 8.569 1.00 92.25 407 ASP A CA 1
ATOM 3320 C C . ASP A 1 407 ? -19.413 6.597 9.043 1.00 92.25 407 ASP A C 1
ATOM 3322 O O . ASP A 1 407 ? -20.000 6.888 10.084 1.00 92.25 407 ASP A O 1
ATOM 3326 N N . ILE A 1 408 ? -19.681 5.453 8.393 1.00 94.81 408 ILE A N 1
ATOM 3327 C CA . ILE A 1 408 ? -20.743 4.530 8.838 1.00 94.81 408 ILE A CA 1
ATOM 3328 C C . ILE A 1 408 ? -20.432 3.906 10.207 1.00 94.81 408 ILE A C 1
ATOM 3330 O O . ILE A 1 408 ? -21.324 3.777 11.041 1.00 94.81 408 ILE A O 1
ATOM 3334 N N . ALA A 1 409 ? -19.161 3.610 10.501 1.00 94.31 409 ALA A N 1
ATOM 3335 C CA . ALA A 1 409 ? -18.749 3.127 11.816 1.00 94.31 409 ALA A CA 1
ATOM 3336 C C . ALA A 1 409 ? -18.968 4.177 12.921 1.00 94.31 409 ALA A C 1
ATOM 3338 O O . ALA A 1 409 ? -19.294 3.817 14.051 1.00 94.31 409 ALA A O 1
ATOM 3339 N N . ARG A 1 410 ? -18.827 5.475 12.616 1.00 91.44 410 ARG A N 1
ATOM 3340 C CA . ARG A 1 410 ? -19.167 6.552 13.561 1.00 91.44 410 ARG A CA 1
ATOM 3341 C C . ARG A 1 410 ? -20.666 6.605 13.825 1.00 91.44 410 ARG A C 1
ATOM 3343 O O . ARG A 1 410 ? -21.049 6.663 14.993 1.00 91.44 410 ARG A O 1
ATOM 3350 N N . VAL A 1 411 ? -21.492 6.512 12.776 1.00 92.94 411 VAL A N 1
ATOM 3351 C CA . VAL A 1 411 ? -22.956 6.405 12.926 1.00 92.94 411 VAL A CA 1
ATOM 3352 C C . VAL A 1 411 ? -23.306 5.207 13.800 1.00 92.94 411 VAL A C 1
ATOM 3354 O O . VAL A 1 411 ? -24.063 5.365 14.751 1.00 92.94 411 VAL A O 1
ATOM 3357 N N . LYS A 1 412 ? -22.695 4.038 13.562 1.00 94.75 412 LYS A N 1
ATOM 3358 C CA . LYS A 1 412 ? -22.940 2.853 14.391 1.00 94.75 412 LYS A CA 1
ATOM 3359 C C . LYS A 1 412 ? -22.553 3.077 15.844 1.00 94.75 412 LYS A C 1
ATOM 3361 O O . LYS A 1 412 ? -23.348 2.785 16.728 1.00 94.75 412 LYS A O 1
ATOM 3366 N N . SER A 1 413 ? -21.377 3.648 16.104 1.00 92.81 413 SER A N 1
ATOM 3367 C CA . SER A 1 413 ? -20.960 3.932 17.479 1.00 92.81 413 SER A CA 1
ATOM 3368 C C . SER A 1 413 ? -21.929 4.882 18.196 1.00 92.81 413 SER A C 1
ATOM 3370 O O . SER A 1 413 ? -22.264 4.634 19.348 1.00 92.81 413 SER A O 1
ATOM 3372 N N . ALA A 1 414 ? -22.451 5.907 17.510 1.00 90.44 414 ALA A N 1
ATOM 3373 C CA . ALA A 1 414 ? -23.463 6.808 18.063 1.00 90.44 414 ALA A CA 1
ATOM 3374 C C . ALA A 1 414 ? -24.808 6.095 18.285 1.00 90.44 414 ALA A C 1
ATOM 3376 O O . ALA A 1 414 ? -25.441 6.279 19.321 1.00 90.44 414 ALA A O 1
ATOM 3377 N N . HIS A 1 415 ? -25.215 5.232 17.350 1.00 92.44 415 HIS A N 1
ATOM 3378 C CA . HIS A 1 415 ? -26.423 4.419 17.464 1.00 92.44 415 HIS A CA 1
ATOM 3379 C C . HIS A 1 415 ? -26.388 3.486 18.680 1.00 92.44 415 HIS A C 1
ATOM 3381 O O . HIS A 1 415 ? -27.387 3.383 19.380 1.00 92.44 415 HIS A O 1
ATOM 3387 N N . LEU A 1 416 ? -25.247 2.862 18.990 1.00 92.75 416 LEU A N 1
ATOM 3388 C CA . LEU A 1 416 ? -25.105 2.023 20.188 1.00 92.75 416 LEU A CA 1
ATOM 3389 C C . LEU A 1 416 ? -25.322 2.822 21.483 1.00 92.75 416 LEU A C 1
ATOM 3391 O O . LEU A 1 416 ? -26.018 2.363 22.386 1.00 92.75 416 LEU A O 1
ATOM 3395 N N . VAL A 1 417 ? -24.779 4.042 21.561 1.00 89.50 417 VAL A N 1
ATOM 3396 C CA . VAL A 1 417 ? -25.027 4.942 22.703 1.00 89.50 417 VAL A CA 1
ATOM 3397 C C . VAL A 1 417 ? -26.500 5.338 22.771 1.00 89.50 417 VAL A C 1
ATOM 3399 O O . VAL A 1 417 ? -27.096 5.332 23.847 1.00 89.50 417 VAL A O 1
ATOM 3402 N N . TYR A 1 418 ? -27.105 5.642 21.622 1.00 88.19 418 TYR A N 1
ATOM 3403 C CA . TYR A 1 418 ? -28.522 5.968 21.536 1.00 88.19 418 TYR A CA 1
ATOM 3404 C C . TYR A 1 418 ? -29.401 4.808 22.025 1.00 88.19 418 TYR A C 1
ATOM 3406 O O . TYR A 1 418 ? -30.236 5.031 22.897 1.00 88.19 418 TYR A O 1
ATOM 3414 N N . LEU A 1 419 ? -29.165 3.573 21.568 1.00 90.94 419 LEU A N 1
ATOM 3415 C CA . LEU A 1 419 ? -29.877 2.378 22.037 1.00 90.94 419 LEU A CA 1
ATOM 3416 C C . LEU A 1 419 ? -29.781 2.216 23.558 1.00 90.94 419 LEU A C 1
ATOM 3418 O O . LEU A 1 419 ? -30.806 2.071 24.228 1.00 90.94 419 LEU A O 1
ATOM 3422 N N . ALA A 1 420 ? -28.571 2.330 24.113 1.00 89.81 420 ALA A N 1
ATOM 3423 C CA . ALA A 1 420 ? -28.363 2.254 25.555 1.00 89.81 420 ALA A CA 1
ATOM 3424 C C . ALA A 1 420 ? -29.134 3.348 26.314 1.00 89.81 420 ALA A C 1
ATOM 3426 O O . ALA A 1 420 ? -29.731 3.072 27.353 1.00 89.81 420 ALA A O 1
ATOM 3427 N N . SER A 1 421 ? -29.194 4.570 25.771 1.00 84.31 421 SER A N 1
ATOM 3428 C CA . SER A 1 421 ? -29.938 5.686 26.376 1.00 84.31 421 SER A CA 1
ATOM 3429 C C . SER A 1 421 ? -31.462 5.492 26.367 1.00 84.31 421 SER A C 1
ATOM 3431 O O . SER A 1 421 ? -32.156 6.071 27.199 1.00 84.31 421 SER A O 1
ATOM 3433 N N . GLN A 1 422 ? -31.981 4.668 25.449 1.00 86.81 422 GLN A N 1
ATOM 3434 C CA . GLN A 1 422 ? -33.408 4.362 25.296 1.00 86.81 422 GLN A CA 1
ATOM 3435 C C . GLN A 1 422 ? -33.845 3.088 26.041 1.00 86.81 422 GLN A C 1
ATOM 3437 O O . GLN A 1 422 ? -34.979 2.643 25.876 1.00 86.81 422 GLN A O 1
ATOM 3442 N N . GLY A 1 423 ? -32.973 2.487 26.858 1.00 87.62 423 GLY A N 1
ATOM 3443 C CA . GLY A 1 423 ? -33.290 1.274 27.620 1.00 87.62 423 GLY A CA 1
ATOM 3444 C C . GLY A 1 423 ? -32.989 -0.045 26.899 1.00 87.62 423 GLY A C 1
ATOM 3445 O O . GLY A 1 423 ? -33.238 -1.100 27.471 1.00 87.62 423 GLY A O 1
ATOM 3446 N N . TYR A 1 424 ? -32.397 -0.010 25.701 1.00 94.19 424 TYR A N 1
ATOM 3447 C CA . TYR A 1 424 ? -31.933 -1.193 24.956 1.00 94.19 424 TYR A CA 1
ATOM 3448 C C . TYR A 1 424 ? -30.437 -1.446 25.195 1.00 94.19 424 TYR A C 1
ATOM 3450 O O . TYR A 1 424 ? -29.645 -1.615 24.267 1.00 94.19 424 TYR A O 1
ATOM 3458 N N . ALA A 1 425 ? -30.019 -1.383 26.460 1.00 93.19 425 ALA A N 1
ATOM 3459 C CA . ALA A 1 425 ? -28.608 -1.449 26.824 1.00 93.19 425 ALA A CA 1
ATOM 3460 C C . ALA A 1 425 ? -27.984 -2.830 26.585 1.00 93.19 425 ALA A C 1
ATOM 3462 O O . ALA A 1 425 ? -26.844 -2.892 26.134 1.00 93.19 425 ALA A O 1
ATOM 3463 N N . GLU A 1 426 ? -28.713 -3.917 26.849 1.00 95.62 426 GLU A N 1
ATOM 3464 C CA . GLU A 1 426 ? -28.224 -5.280 26.597 1.00 95.62 426 GLU A CA 1
ATOM 3465 C C . GLU A 1 426 ? -27.908 -5.491 25.114 1.00 95.62 426 GLU A C 1
ATOM 3467 O O . GLU A 1 426 ? -26.794 -5.894 24.780 1.00 95.62 426 GLU A O 1
ATOM 3472 N N . ASP A 1 427 ? -28.836 -5.104 24.232 1.00 95.94 427 ASP A N 1
ATOM 3473 C CA . ASP A 1 427 ? -28.633 -5.161 22.785 1.00 95.94 427 ASP A CA 1
ATOM 3474 C C . ASP A 1 427 ? -27.402 -4.337 22.387 1.00 95.94 427 ASP A C 1
ATOM 3476 O O . ASP A 1 427 ? -26.507 -4.836 21.711 1.00 95.94 427 ASP A O 1
ATOM 3480 N N . ALA A 1 428 ? -27.291 -3.094 22.871 1.00 95.56 428 ALA A N 1
ATOM 3481 C CA . ALA A 1 428 ? -26.149 -2.232 22.568 1.00 95.56 428 ALA A CA 1
ATOM 3482 C C . ALA A 1 428 ? -24.798 -2.849 22.985 1.00 95.56 428 ALA A C 1
ATOM 3484 O O . ALA A 1 428 ? -23.804 -2.696 22.268 1.00 95.56 428 ALA A O 1
ATOM 3485 N N . VAL A 1 429 ? -24.749 -3.546 24.125 1.00 96.94 429 VAL A N 1
ATOM 3486 C CA . VAL A 1 429 ? -23.548 -4.246 24.604 1.00 96.94 429 VAL A CA 1
ATOM 3487 C C . VAL A 1 429 ? -23.239 -5.465 23.737 1.00 96.94 429 VAL A C 1
ATOM 3489 O O . VAL A 1 429 ? -22.091 -5.617 23.314 1.00 96.94 429 VAL A O 1
ATOM 3492 N N . ASP A 1 430 ? -24.235 -6.292 23.423 1.00 97.00 430 ASP A N 1
ATOM 3493 C CA . ASP A 1 430 ? -24.063 -7.478 22.578 1.00 97.00 430 ASP A CA 1
ATOM 3494 C C . ASP A 1 430 ? -23.560 -7.087 21.178 1.00 97.00 430 ASP A C 1
ATOM 3496 O O . ASP A 1 430 ? -22.580 -7.646 20.670 1.00 97.00 430 ASP A O 1
ATOM 3500 N N . GLU A 1 431 ? -24.137 -6.039 20.584 1.00 96.81 431 GLU A N 1
ATOM 3501 C CA . GLU A 1 431 ? -23.661 -5.511 19.309 1.00 96.81 431 GLU A CA 1
ATOM 3502 C C . GLU A 1 431 ? -22.239 -4.947 19.402 1.00 96.81 431 GLU A C 1
ATOM 3504 O O . GLU A 1 431 ? -21.412 -5.189 18.517 1.00 96.81 431 GLU A O 1
ATOM 3509 N N . TRP A 1 432 ? -21.929 -4.208 20.470 1.00 96.62 432 TRP A N 1
ATOM 3510 C CA . TRP A 1 432 ? -20.591 -3.668 20.687 1.00 96.62 432 TRP A CA 1
ATOM 3511 C C . TRP A 1 432 ? -19.533 -4.776 20.761 1.00 96.62 432 TRP A C 1
ATOM 3513 O O . TRP A 1 432 ? -18.479 -4.663 20.126 1.00 96.62 432 TRP A O 1
ATOM 3523 N N . ILE A 1 433 ? -19.823 -5.856 21.492 1.00 97.00 433 ILE A N 1
ATOM 3524 C CA . ILE A 1 433 ? -18.939 -7.016 21.637 1.00 97.00 433 ILE A CA 1
ATOM 3525 C C . ILE A 1 433 ? -18.632 -7.618 20.260 1.00 97.00 433 ILE A C 1
ATOM 3527 O O . ILE A 1 433 ? -17.462 -7.841 19.934 1.00 97.00 433 ILE A O 1
ATOM 3531 N N . ASP A 1 434 ? -19.648 -7.841 19.427 1.00 96.56 434 ASP A N 1
ATOM 3532 C CA . ASP A 1 434 ? -19.472 -8.419 18.092 1.00 96.56 434 ASP A CA 1
ATOM 3533 C C . ASP A 1 434 ? -18.609 -7.542 17.175 1.00 96.56 434 ASP A C 1
ATOM 3535 O O . ASP A 1 434 ? -17.695 -8.037 16.504 1.00 96.56 434 ASP A O 1
ATOM 3539 N N . TYR A 1 435 ? -18.830 -6.226 17.188 1.00 97.31 435 TYR A N 1
ATOM 3540 C CA . TYR A 1 435 ? -18.003 -5.294 16.423 1.00 97.31 435 TYR A CA 1
ATOM 3541 C C . TYR A 1 435 ? -16.563 -5.248 16.923 1.00 97.31 435 TYR A C 1
ATOM 3543 O O . TYR A 1 435 ? -15.628 -5.244 16.121 1.00 97.31 435 TYR A O 1
ATOM 3551 N N . MET A 1 436 ? -16.347 -5.256 18.235 1.00 96.12 436 MET A N 1
ATOM 3552 C CA . MET A 1 436 ? -14.996 -5.244 18.784 1.00 96.12 436 MET A CA 1
ATOM 3553 C C . MET A 1 436 ? -14.253 -6.564 18.536 1.00 96.12 436 MET A C 1
ATOM 3555 O O . MET A 1 436 ? -13.050 -6.527 18.265 1.00 96.12 436 MET A O 1
ATOM 3559 N N . ARG A 1 437 ? -14.947 -7.714 18.510 1.00 95.94 437 ARG A N 1
ATOM 3560 C CA . ARG A 1 437 ? -14.384 -8.990 18.020 1.00 95.94 437 ARG A CA 1
ATOM 3561 C C . ARG A 1 437 ? -13.924 -8.863 16.569 1.00 95.94 437 ARG A C 1
ATOM 3563 O O . ARG A 1 437 ? -12.817 -9.294 16.244 1.00 95.94 437 ARG A O 1
ATOM 3570 N N . LEU A 1 438 ? -14.740 -8.264 15.700 1.00 96.25 438 LEU A N 1
ATOM 3571 C CA . LEU A 1 438 ? -14.369 -8.007 14.307 1.00 96.25 438 LEU A CA 1
ATOM 3572 C C . LEU A 1 438 ? -13.147 -7.080 14.221 1.00 96.25 438 LEU A C 1
ATOM 3574 O O . LEU A 1 438 ? -12.155 -7.444 13.593 1.00 96.25 438 LEU A O 1
ATOM 3578 N N . TYR A 1 439 ? -13.168 -5.920 14.883 1.00 96.31 439 TYR A N 1
ATOM 3579 C CA . TYR A 1 439 ? -12.067 -4.953 14.827 1.00 96.31 439 TYR A CA 1
ATOM 3580 C C . TYR A 1 439 ? -10.760 -5.504 15.375 1.00 96.31 439 TYR A C 1
ATOM 3582 O O . TYR A 1 439 ? -9.702 -5.184 14.836 1.00 96.31 439 TYR A O 1
ATOM 3590 N N . ARG A 1 440 ? -10.818 -6.368 16.392 1.00 94.94 440 ARG A N 1
ATOM 3591 C CA . ARG A 1 440 ? -9.648 -7.108 16.860 1.00 94.94 440 ARG A CA 1
ATOM 3592 C C . ARG A 1 440 ? -9.032 -7.931 15.732 1.00 94.94 440 ARG A C 1
ATOM 3594 O O . ARG A 1 440 ? -7.865 -7.727 15.416 1.00 94.94 440 ARG A O 1
ATOM 3601 N N . LYS A 1 441 ? -9.825 -8.770 15.056 1.00 94.25 441 LYS A N 1
ATOM 3602 C CA . LYS A 1 441 ? -9.351 -9.580 13.918 1.00 94.25 441 LYS A CA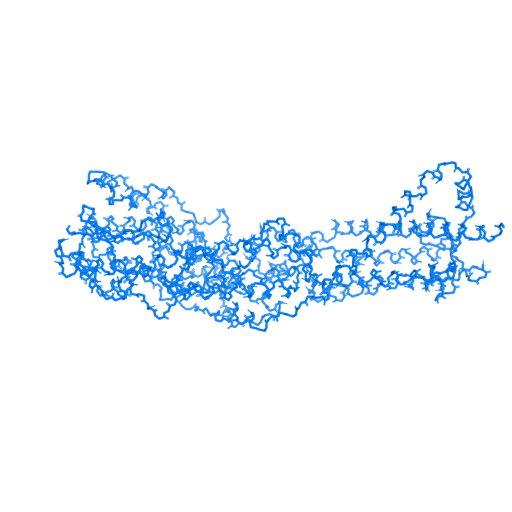 1
ATOM 3603 C C . LYS A 1 441 ? -8.825 -8.706 12.774 1.00 94.25 441 LYS A C 1
ATOM 3605 O O . LYS A 1 441 ? -7.814 -9.030 12.160 1.00 94.25 441 LYS A O 1
ATOM 3610 N N . MET A 1 442 ? -9.468 -7.566 12.507 1.00 95.06 442 MET A N 1
ATOM 3611 C CA . MET A 1 442 ? -9.000 -6.592 11.512 1.00 95.06 442 MET A CA 1
ATOM 3612 C C . MET A 1 442 ? -7.627 -6.022 11.881 1.00 95.06 442 MET A C 1
ATOM 3614 O O . MET A 1 442 ? -6.714 -5.992 11.052 1.00 95.06 442 MET A O 1
ATOM 3618 N N . LEU A 1 443 ? -7.456 -5.606 13.136 1.00 94.31 443 LEU A N 1
ATOM 3619 C CA . LEU A 1 443 ? -6.198 -5.097 13.670 1.00 94.31 443 LEU A CA 1
ATOM 3620 C C . LEU A 1 443 ? -5.128 -6.183 13.791 1.00 94.31 443 LEU A C 1
ATOM 3622 O O . LEU A 1 443 ? -3.960 -5.852 13.692 1.00 94.31 443 LEU A O 1
ATOM 3626 N N . GLU A 1 444 ? -5.478 -7.455 13.932 1.00 92.44 444 GLU A N 1
ATOM 3627 C CA . GLU A 1 444 ? -4.542 -8.588 13.981 1.00 92.44 444 GLU A CA 1
ATOM 3628 C C . GLU A 1 444 ? -4.256 -9.198 12.592 1.00 92.44 444 GLU A C 1
ATOM 3630 O O . GLU A 1 444 ? -3.474 -10.133 12.484 1.00 92.44 444 GLU A O 1
ATOM 3635 N N . SER A 1 445 ? -4.832 -8.668 11.507 1.00 91.06 445 SER A N 1
ATOM 3636 C CA . SER A 1 445 ? -4.604 -9.179 10.143 1.00 91.06 445 SER A CA 1
ATOM 3637 C C . SER A 1 445 ? -3.376 -8.558 9.446 1.00 91.06 445 SER A C 1
ATOM 3639 O O . SER A 1 445 ? -3.048 -7.399 9.727 1.00 91.06 445 SER A O 1
ATOM 3641 N N . PRO A 1 446 ? -2.707 -9.259 8.506 1.00 89.06 446 PRO A N 1
ATOM 3642 C CA . PRO A 1 446 ? -1.724 -8.647 7.606 1.00 89.06 446 PRO A CA 1
ATOM 3643 C C . PRO A 1 446 ? -2.421 -7.635 6.692 1.00 89.06 446 PRO A C 1
ATOM 3645 O O . PRO A 1 446 ? -3.334 -7.989 5.947 1.00 89.06 446 PRO A O 1
ATOM 3648 N N . ALA A 1 447 ? -2.042 -6.359 6.761 1.00 88.75 447 ALA A N 1
ATOM 3649 C CA . ALA A 1 447 ? -2.743 -5.295 6.043 1.00 88.75 447 ALA A CA 1
ATOM 3650 C C . ALA A 1 447 ? -1.820 -4.111 5.734 1.00 88.75 447 ALA A C 1
ATOM 3652 O O . ALA A 1 447 ? -0.803 -3.910 6.397 1.00 88.75 447 ALA A O 1
ATOM 3653 N N . SER A 1 448 ? -2.199 -3.287 4.751 1.00 88.50 448 SER A N 1
ATOM 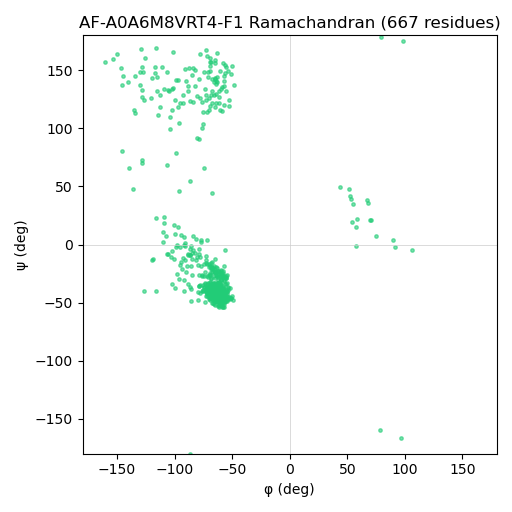3654 C CA . SER A 1 448 ? -1.447 -2.066 4.444 1.00 88.50 448 SER A CA 1
ATOM 3655 C C . SER A 1 448 ? -1.494 -1.066 5.607 1.00 88.50 448 SER A C 1
ATOM 3657 O O . SER A 1 448 ? -2.440 -1.056 6.403 1.00 88.50 448 SER A O 1
ATOM 3659 N N . LEU A 1 449 ? -0.529 -0.139 5.652 1.00 88.31 449 LEU A N 1
ATOM 3660 C CA . LEU A 1 449 ? -0.507 0.952 6.639 1.00 88.31 449 LEU A CA 1
ATOM 3661 C C . LEU A 1 449 ? -1.820 1.752 6.632 1.00 88.31 449 LEU A C 1
ATOM 3663 O O . LEU A 1 449 ? -2.320 2.177 7.671 1.00 88.31 449 LEU A O 1
ATOM 3667 N N . ARG A 1 450 ? -2.409 1.948 5.448 1.00 88.06 450 ARG A N 1
ATOM 3668 C CA . ARG A 1 450 ? -3.667 2.692 5.300 1.00 88.06 450 ARG A CA 1
ATOM 3669 C C . ARG A 1 450 ? -4.852 1.938 5.888 1.00 88.06 450 ARG A C 1
ATOM 3671 O O . ARG A 1 450 ? -5.693 2.559 6.526 1.00 88.06 450 ARG A O 1
ATOM 3678 N N . ASP A 1 451 ? -4.910 0.628 5.671 1.00 91.19 451 ASP A N 1
ATOM 3679 C CA . ASP A 1 451 ? -5.998 -0.219 6.167 1.00 91.19 451 ASP A CA 1
ATOM 3680 C C . ASP A 1 451 ? -5.972 -0.280 7.688 1.00 91.19 451 ASP A C 1
ATOM 3682 O O . ASP A 1 451 ? -6.961 0.064 8.330 1.00 91.19 451 ASP A O 1
ATOM 3686 N N . LYS A 1 452 ? -4.801 -0.573 8.266 1.00 91.75 452 LYS A N 1
ATOM 3687 C CA . LYS A 1 452 ? -4.590 -0.545 9.717 1.00 91.75 452 LYS A CA 1
ATOM 3688 C C . LYS A 1 452 ? -4.993 0.804 10.318 1.00 91.75 452 LYS A C 1
ATOM 3690 O O . LYS A 1 452 ? -5.649 0.831 11.352 1.00 91.75 452 LYS A O 1
ATOM 3695 N N . GLY A 1 453 ? -4.670 1.919 9.657 1.00 92.19 453 GLY A N 1
ATOM 3696 C CA . GLY A 1 453 ? -5.023 3.256 10.135 1.00 92.19 453 GLY A CA 1
ATOM 3697 C C . GLY A 1 453 ? -6.536 3.457 10.188 1.00 92.19 453 GLY A C 1
ATOM 3698 O O . GLY A 1 453 ? -7.061 3.968 11.173 1.00 92.19 453 GLY A O 1
ATOM 3699 N N . THR A 1 454 ? -7.258 2.993 9.166 1.00 93.06 454 THR A N 1
ATOM 3700 C CA . THR A 1 454 ? -8.726 2.999 9.167 1.00 93.06 454 THR A CA 1
ATOM 3701 C C . THR A 1 454 ? -9.303 2.084 10.249 1.00 93.06 454 THR A C 1
ATOM 3703 O O . THR A 1 454 ? -10.229 2.497 10.943 1.00 93.06 454 THR A O 1
ATOM 3706 N N . TYR A 1 455 ? -8.740 0.891 10.456 1.00 95.19 455 TYR A N 1
ATOM 3707 C CA . TYR A 1 455 ? -9.201 -0.054 11.483 1.00 95.19 455 TYR A CA 1
ATOM 3708 C C . TYR A 1 455 ? -9.023 0.504 12.900 1.00 95.19 455 TYR A C 1
ATOM 3710 O O . TYR A 1 455 ? -9.908 0.376 13.741 1.00 95.19 455 TYR A O 1
ATOM 3718 N N . MET A 1 456 ? -7.914 1.204 13.149 1.00 93.69 456 MET A N 1
ATOM 3719 C CA . MET A 1 456 ? -7.694 1.906 14.413 1.00 93.69 456 MET A CA 1
ATOM 3720 C C . MET A 1 456 ? -8.734 3.003 14.641 1.00 93.69 456 MET A C 1
ATOM 3722 O O . MET A 1 456 ? -9.244 3.128 15.749 1.00 93.69 456 MET A O 1
ATOM 3726 N N . LEU A 1 457 ? -9.074 3.784 13.608 1.00 91.75 457 LEU A N 1
ATOM 3727 C CA . LEU A 1 457 ? -10.068 4.856 13.720 1.00 91.75 457 LEU A CA 1
ATOM 3728 C C . LEU A 1 457 ? -11.466 4.325 14.069 1.00 91.75 457 LEU A C 1
ATOM 3730 O O . LEU A 1 457 ? -12.132 4.897 14.931 1.00 91.75 457 LEU A O 1
ATOM 3734 N N . ILE A 1 458 ? -11.913 3.236 13.437 1.00 93.56 458 ILE A N 1
ATOM 3735 C CA . ILE A 1 458 ? -13.243 2.662 13.711 1.00 93.56 458 ILE A CA 1
ATOM 3736 C C . ILE A 1 458 ? -13.305 1.971 15.078 1.00 93.56 458 ILE A C 1
ATOM 3738 O O . ILE A 1 458 ? -14.277 2.173 15.810 1.00 93.56 458 ILE A O 1
ATOM 3742 N N . ALA A 1 459 ? -12.241 1.257 15.468 1.00 94.06 459 ALA A N 1
ATOM 3743 C CA . ALA A 1 459 ? -12.113 0.670 16.802 1.00 94.06 459 ALA A CA 1
ATOM 3744 C C . ALA A 1 459 ? -12.110 1.758 17.884 1.00 94.06 459 ALA A C 1
ATOM 3746 O O . ALA A 1 459 ? -12.753 1.622 18.919 1.00 94.06 459 ALA A O 1
ATOM 3747 N N . GLN A 1 460 ? -11.435 2.878 17.619 1.00 90.00 460 GLN A N 1
ATOM 3748 C CA . GLN A 1 460 ? -11.402 4.035 18.503 1.00 90.00 460 GLN A CA 1
ATOM 3749 C C . GLN A 1 460 ? -12.792 4.671 18.687 1.00 90.00 460 GLN A C 1
ATOM 3751 O O . GLN A 1 460 ? -13.151 5.030 19.807 1.00 90.00 460 GLN A O 1
ATOM 3756 N N . SER A 1 461 ? -13.595 4.772 17.624 1.00 89.44 461 SER A N 1
ATOM 3757 C CA . SER A 1 461 ? -14.979 5.264 17.723 1.00 89.44 461 SER A CA 1
ATOM 3758 C C . SER A 1 461 ? -15.834 4.363 18.621 1.00 89.44 461 SER A C 1
ATOM 3760 O O . SER A 1 461 ? -16.529 4.851 19.508 1.00 89.44 461 SER A O 1
ATOM 3762 N N . HIS A 1 462 ? -15.726 3.042 18.457 1.00 93.00 462 HIS A N 1
ATOM 3763 C CA . HIS A 1 462 ? -16.498 2.081 19.254 1.00 93.00 462 HIS A CA 1
ATOM 3764 C C . HIS A 1 462 ? -15.980 1.946 20.688 1.00 93.00 462 HIS A C 1
ATOM 3766 O O . HIS A 1 462 ? -16.733 1.663 21.613 1.00 93.00 462 HIS A O 1
ATOM 3772 N N . PHE A 1 463 ? -14.696 2.198 20.918 1.00 90.50 463 PHE A N 1
ATOM 3773 C CA . PHE A 1 463 ? -14.175 2.301 22.273 1.00 90.50 463 PHE A CA 1
ATOM 3774 C C . PHE A 1 463 ? -14.751 3.524 23.005 1.00 90.50 463 PHE A C 1
ATOM 3776 O O . PHE A 1 463 ? -15.009 3.466 24.206 1.00 90.50 463 PHE A O 1
ATOM 3783 N N . ASN A 1 464 ? -14.945 4.648 22.308 1.00 86.94 464 ASN A N 1
ATOM 3784 C CA . ASN A 1 464 ? -15.607 5.808 22.903 1.00 86.94 464 ASN A CA 1
ATOM 3785 C C . ASN A 1 464 ? -17.059 5.467 23.259 1.00 86.94 464 ASN A C 1
ATOM 3787 O O . ASN A 1 464 ? -17.428 5.649 24.412 1.00 86.94 464 ASN A O 1
ATOM 3791 N N . SER A 1 465 ? -17.823 4.854 22.344 1.00 89.88 465 SER A N 1
ATOM 3792 C CA . SER A 1 465 ? -19.200 4.437 22.649 1.00 89.88 465 SER A CA 1
ATOM 3793 C C . SER A 1 465 ? -19.287 3.446 23.810 1.00 89.88 465 SER A C 1
ATOM 3795 O O . SER A 1 465 ? -20.232 3.516 24.581 1.00 89.88 465 SER A O 1
ATOM 3797 N N . PHE A 1 466 ? -18.301 2.558 23.988 1.00 92.44 466 PHE A N 1
ATOM 3798 C CA . PHE A 1 466 ? -18.278 1.636 25.129 1.00 92.44 466 PHE A CA 1
ATOM 3799 C C . PHE A 1 466 ? -18.277 2.346 26.478 1.00 92.44 466 PHE A C 1
ATOM 3801 O O . PHE A 1 466 ? -18.998 1.947 27.386 1.00 92.44 466 PHE A O 1
ATOM 3808 N N . GLN A 1 467 ? -17.455 3.390 26.607 1.00 89.19 467 GLN A N 1
ATOM 3809 C CA . GLN A 1 467 ? -17.386 4.169 27.840 1.00 89.19 467 GLN A CA 1
ATOM 3810 C C . GLN A 1 467 ? -18.742 4.809 28.137 1.00 89.19 467 GLN A C 1
ATOM 3812 O O . GLN A 1 467 ? -19.183 4.789 29.282 1.00 89.19 467 GLN A O 1
ATOM 3817 N N . GLU A 1 468 ? -19.432 5.300 27.105 1.00 86.56 468 GLU A N 1
ATOM 3818 C CA . GLU A 1 468 ? -20.771 5.869 27.264 1.00 86.56 468 GLU A CA 1
ATOM 3819 C C . GLU A 1 468 ? -21.806 4.824 27.673 1.00 86.56 468 GLU A C 1
ATOM 3821 O O . GLU A 1 468 ? -22.583 5.055 28.597 1.00 86.56 468 GLU A O 1
ATOM 3826 N N . ILE A 1 469 ? -21.792 3.649 27.039 1.00 90.94 469 ILE A N 1
ATOM 3827 C CA . ILE A 1 469 ? -22.690 2.543 27.391 1.00 90.94 469 ILE A CA 1
ATOM 3828 C C . ILE A 1 469 ? -22.447 2.110 28.843 1.00 90.94 469 ILE A C 1
ATOM 3830 O O . ILE A 1 469 ? -23.397 2.008 29.613 1.00 90.94 469 ILE A O 1
ATOM 3834 N N . LEU A 1 470 ? -21.182 1.943 29.249 1.00 91.38 470 LEU A N 1
ATOM 3835 C CA . LEU A 1 470 ? -20.802 1.636 30.631 1.00 91.38 470 LEU A CA 1
ATOM 3836 C C . LEU A 1 470 ? -21.251 2.732 31.608 1.00 91.38 470 LEU A C 1
ATOM 38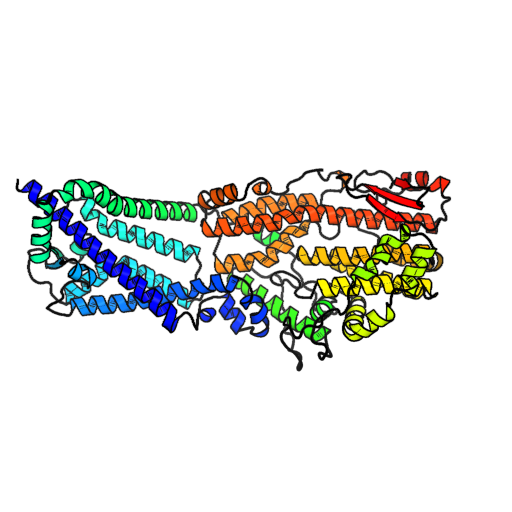38 O O . LEU A 1 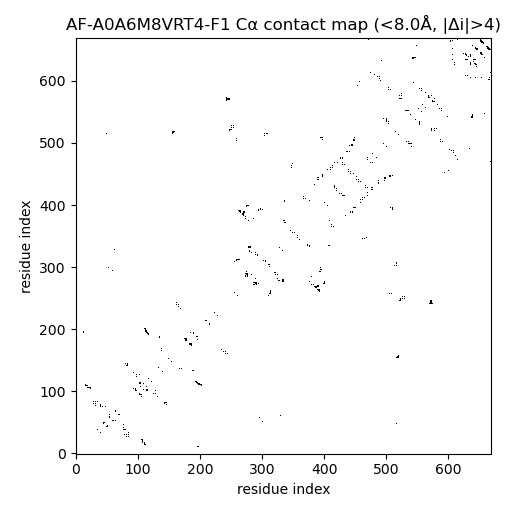470 ? -21.618 2.425 32.741 1.00 91.38 470 LEU A O 1
ATOM 3842 N N . SER A 1 471 ? -21.249 3.996 31.177 1.00 85.81 471 SER A N 1
ATOM 3843 C CA . SER A 1 471 ? -21.731 5.116 31.985 1.00 85.81 471 SER A CA 1
ATOM 3844 C C . SER A 1 471 ? -23.245 5.131 32.169 1.00 85.81 471 SER A C 1
ATOM 3846 O O . SER A 1 471 ? -23.714 5.526 33.235 1.00 85.81 471 SER A O 1
ATOM 3848 N N . HIS A 1 472 ? -24.002 4.758 31.141 1.00 83.31 472 HIS A N 1
ATOM 3849 C CA . HIS A 1 472 ? -25.463 4.786 31.162 1.00 83.31 472 HIS A CA 1
ATOM 3850 C C . HIS A 1 472 ? -26.081 3.527 31.765 1.00 83.31 472 HIS A C 1
ATOM 3852 O O . HIS A 1 472 ? -27.081 3.616 32.472 1.00 83.31 472 HIS A O 1
ATOM 3858 N N . ALA A 1 473 ? -25.493 2.370 31.478 1.00 88.81 473 ALA A N 1
ATOM 3859 C CA . ALA A 1 473 ? -26.036 1.066 31.818 1.00 88.81 473 ALA A CA 1
ATOM 3860 C C . ALA A 1 473 ? -24.924 0.117 32.298 1.00 88.81 473 ALA A C 1
ATOM 3862 O O . ALA A 1 473 ? -24.624 -0.882 31.638 1.00 88.81 473 ALA A O 1
ATOM 3863 N N . PRO A 1 474 ? -24.296 0.405 33.455 1.00 91.94 474 PRO A N 1
ATOM 3864 C CA . PRO A 1 474 ? -23.211 -0.421 33.974 1.00 91.94 474 PRO A CA 1
ATOM 3865 C C . PRO A 1 474 ? -23.649 -1.866 34.237 1.00 91.94 474 PRO A C 1
ATOM 3867 O O . PRO A 1 474 ? -22.863 -2.779 34.009 1.00 91.94 474 PRO A O 1
ATOM 3870 N N . GLU A 1 475 ? -24.896 -2.084 34.662 1.00 93.25 475 GLU A N 1
ATOM 3871 C CA . GLU A 1 475 ? -25.451 -3.418 34.936 1.00 93.25 475 GLU A CA 1
ATOM 3872 C C . GLU A 1 475 ? -25.440 -4.303 33.681 1.00 93.25 475 GLU A C 1
ATOM 3874 O O . GLU A 1 475 ? -24.855 -5.383 33.713 1.00 93.25 475 GLU A O 1
ATOM 3879 N N . ALA A 1 476 ? -25.929 -3.792 32.545 1.00 94.62 476 ALA A N 1
ATOM 3880 C CA . ALA A 1 476 ? -25.927 -4.520 31.273 1.00 94.62 476 ALA A CA 1
ATOM 3881 C C . ALA A 1 476 ? -24.508 -4.900 30.806 1.00 94.62 476 ALA A C 1
ATOM 3883 O O . ALA A 1 476 ? -24.285 -5.991 30.282 1.00 94.62 476 ALA A O 1
ATOM 3884 N N . VAL A 1 477 ? -23.515 -4.026 31.028 1.00 95.19 477 VAL A N 1
ATOM 3885 C CA . VAL A 1 477 ? -22.109 -4.347 30.720 1.00 95.19 477 VAL A CA 1
ATOM 3886 C C . VAL A 1 477 ? -21.566 -5.424 31.664 1.00 95.19 477 VAL A C 1
ATOM 3888 O O . VAL A 1 477 ? -20.805 -6.291 31.233 1.00 95.19 477 VAL A O 1
ATOM 3891 N N . MET A 1 478 ? -21.939 -5.392 32.947 1.00 95.56 478 MET A N 1
ATOM 3892 C CA . MET A 1 478 ? -21.502 -6.394 33.924 1.00 95.56 478 MET A CA 1
ATOM 3893 C C . MET A 1 478 ? -22.119 -7.774 33.663 1.00 95.56 478 MET A C 1
ATOM 3895 O O . MET A 1 478 ? -21.432 -8.778 33.853 1.00 95.56 478 MET A O 1
ATOM 3899 N N . ASP A 1 479 ? -23.348 -7.837 33.149 1.00 95.69 479 ASP A N 1
ATOM 3900 C CA . ASP A 1 479 ? -23.999 -9.095 32.755 1.00 95.69 479 ASP A CA 1
ATOM 3901 C C . ASP A 1 479 ? -23.300 -9.787 31.574 1.00 95.69 479 ASP A C 1
ATOM 3903 O O . ASP A 1 479 ? -23.385 -11.006 31.419 1.00 95.69 479 ASP A O 1
ATOM 3907 N N . ARG A 1 480 ? -22.555 -9.028 30.759 1.00 96.38 480 ARG A N 1
ATOM 3908 C CA . ARG A 1 480 ? -21.697 -9.528 29.667 1.00 96.38 480 ARG A CA 1
ATOM 3909 C C . ARG A 1 480 ? -20.204 -9.381 29.967 1.00 96.38 480 ARG A C 1
ATOM 3911 O O . ARG A 1 480 ? -19.378 -9.330 29.053 1.00 96.38 480 ARG A O 1
ATOM 3918 N N . TYR A 1 481 ? -19.834 -9.311 31.246 1.00 96.00 481 TYR A N 1
ATOM 3919 C CA . TYR A 1 481 ? -18.460 -9.023 31.656 1.00 96.00 481 TYR A CA 1
ATOM 3920 C C . TYR A 1 481 ? -17.437 -9.984 31.037 1.00 96.00 481 TYR A C 1
ATOM 3922 O O . TYR A 1 481 ? -16.422 -9.530 30.514 1.00 96.00 481 TYR A O 1
ATOM 3930 N N . ASP A 1 482 ? -17.689 -11.296 31.072 1.00 96.69 482 ASP A N 1
ATOM 3931 C CA . ASP A 1 482 ? -16.716 -12.288 30.594 1.00 96.69 482 ASP A CA 1
ATOM 3932 C C . ASP A 1 482 ? -16.459 -12.152 29.083 1.00 96.69 482 ASP A C 1
ATOM 3934 O O . ASP A 1 482 ? -15.313 -12.244 28.636 1.00 96.69 482 ASP A O 1
ATOM 3938 N N . ASP A 1 483 ? -17.493 -11.834 28.301 1.00 96.69 483 ASP A N 1
ATOM 3939 C CA . ASP A 1 483 ? -17.365 -11.558 26.870 1.00 96.69 483 ASP A CA 1
ATOM 3940 C C . ASP A 1 483 ? -16.593 -10.261 26.599 1.00 96.69 483 ASP A C 1
ATOM 3942 O O . ASP A 1 483 ? -15.688 -10.241 25.759 1.00 96.69 483 ASP A O 1
ATOM 3946 N N . ALA A 1 484 ? -16.891 -9.184 27.333 1.00 94.69 484 ALA A N 1
ATOM 3947 C CA . ALA A 1 484 ? -16.167 -7.919 27.212 1.00 94.69 484 ALA A CA 1
ATOM 3948 C C . ALA A 1 484 ? -14.677 -8.083 27.569 1.00 94.69 484 ALA A C 1
ATOM 3950 O O . ALA A 1 484 ? -13.800 -7.584 26.854 1.00 94.69 484 ALA A O 1
ATOM 3951 N N . VAL A 1 485 ? -14.377 -8.842 28.630 1.00 95.19 485 VAL A N 1
ATOM 3952 C CA . VAL A 1 485 ? -13.008 -9.213 29.010 1.00 95.19 485 VAL A CA 1
ATOM 3953 C C . VAL A 1 485 ? -12.337 -10.009 27.898 1.00 95.19 485 VAL A C 1
ATOM 3955 O O . VAL A 1 485 ? -11.209 -9.680 27.524 1.00 95.19 485 VAL A O 1
ATOM 3958 N N . ALA A 1 486 ? -13.004 -11.016 27.330 1.00 94.62 486 ALA A N 1
ATOM 3959 C CA . ALA A 1 486 ? -12.423 -11.846 26.277 1.00 94.62 486 ALA A CA 1
ATOM 3960 C C . ALA A 1 486 ? -11.993 -11.012 25.058 1.00 94.62 486 ALA A C 1
ATOM 3962 O O . ALA A 1 486 ? -10.912 -11.225 24.504 1.00 94.62 486 ALA A O 1
ATOM 3963 N N . VAL A 1 487 ? -12.792 -10.013 24.674 1.00 93.56 487 VAL A N 1
ATOM 3964 C CA . VAL A 1 487 ? -12.485 -9.130 23.543 1.00 93.56 487 VAL A CA 1
ATOM 3965 C C . VAL A 1 487 ? -11.317 -8.189 23.837 1.00 93.56 487 VAL A C 1
ATOM 3967 O O . VAL A 1 487 ? -10.418 -8.071 23.002 1.00 93.56 487 VAL A O 1
ATOM 3970 N N . LEU A 1 488 ? -11.299 -7.563 25.017 1.00 93.69 488 LEU A N 1
ATOM 3971 C CA . LEU A 1 488 ? -10.285 -6.580 25.419 1.00 93.69 488 LEU A CA 1
ATOM 3972 C C . LEU A 1 488 ? -8.940 -7.207 25.831 1.00 93.69 488 LEU A C 1
ATOM 3974 O O . LEU A 1 488 ? -7.919 -6.516 25.855 1.00 93.69 488 LEU A O 1
ATOM 3978 N N . THR A 1 489 ? -8.911 -8.504 26.149 1.00 92.75 489 THR A N 1
ATOM 3979 C CA . THR A 1 489 ? -7.688 -9.186 26.599 1.00 92.75 489 THR A CA 1
ATOM 3980 C C . THR A 1 489 ? -6.724 -9.455 25.444 1.00 92.75 489 THR A C 1
ATOM 3982 O O . THR A 1 489 ? -6.995 -10.277 24.567 1.00 92.75 489 THR A O 1
ATOM 3985 N N . LEU A 1 490 ? -5.557 -8.808 25.475 1.00 88.12 490 LEU A N 1
ATOM 3986 C CA . LEU A 1 490 ? -4.471 -9.018 24.512 1.00 88.12 490 LEU A CA 1
ATOM 3987 C C . LEU A 1 490 ? -3.413 -9.985 25.060 1.00 88.12 490 LEU A C 1
ATOM 3989 O O . LEU A 1 490 ? -3.060 -9.907 26.237 1.00 88.12 490 LEU A O 1
ATOM 3993 N N . ASN A 1 491 ? -2.868 -10.856 24.203 1.00 85.56 491 ASN A N 1
ATOM 3994 C CA . ASN A 1 491 ? -1.780 -11.760 24.583 1.00 85.56 491 ASN A CA 1
ATOM 3995 C C . ASN A 1 491 ? -0.478 -10.956 24.791 1.00 85.56 491 ASN A C 1
ATOM 3997 O O . ASN A 1 491 ? 0.031 -10.383 23.830 1.00 85.56 491 ASN A O 1
ATOM 4001 N N . PRO A 1 492 ? 0.098 -10.902 26.008 1.00 77.88 492 PRO A N 1
ATOM 4002 C CA . PRO A 1 492 ? 1.327 -10.151 26.257 1.00 77.88 492 PRO A CA 1
ATOM 4003 C C . PRO A 1 492 ? 2.570 -10.775 25.606 1.00 77.88 492 PRO A C 1
ATOM 4005 O O . PRO A 1 492 ? 3.589 -10.095 25.506 1.00 77.88 492 PRO A O 1
ATOM 4008 N N . ALA A 1 493 ? 2.508 -12.046 25.193 1.00 82.12 493 ALA A N 1
ATOM 4009 C CA . ALA A 1 493 ? 3.600 -12.726 24.499 1.00 82.12 493 ALA A CA 1
ATOM 4010 C C . ALA A 1 493 ? 3.654 -12.403 22.996 1.00 82.12 493 ALA A C 1
ATOM 4012 O O . ALA A 1 493 ? 4.657 -12.695 22.345 1.00 82.12 493 ALA A O 1
ATOM 4013 N N . GLU A 1 494 ? 2.597 -11.806 22.443 1.00 87.19 494 GLU A N 1
ATOM 4014 C CA . GLU A 1 494 ? 2.504 -11.461 21.028 1.00 87.19 494 GLU A CA 1
ATOM 4015 C C . GLU A 1 494 ? 2.650 -9.948 20.811 1.00 87.19 494 GLU A C 1
ATOM 4017 O O . GLU A 1 494 ? 2.243 -9.147 21.661 1.00 87.19 494 GLU A O 1
ATOM 4022 N N . PRO A 1 495 ? 3.209 -9.519 19.667 1.00 86.12 495 PRO A N 1
ATOM 4023 C CA . PRO A 1 495 ? 3.239 -8.109 19.299 1.00 86.12 495 PRO A CA 1
ATOM 4024 C C . PRO A 1 495 ? 1.812 -7.551 19.199 1.00 86.12 495 PRO A C 1
ATOM 4026 O O . PRO A 1 495 ? 0.960 -8.173 18.556 1.00 86.12 495 PRO A O 1
ATOM 4029 N N . PRO A 1 496 ? 1.520 -6.370 19.773 1.00 87.62 496 PRO A N 1
ATOM 4030 C CA . PRO A 1 496 ? 0.172 -5.819 19.730 1.00 87.62 496 PRO A CA 1
ATOM 4031 C C . PRO A 1 496 ? -0.248 -5.573 18.278 1.00 87.62 496 PRO A C 1
ATOM 4033 O O . PRO A 1 496 ? 0.413 -4.823 17.561 1.00 87.62 496 PRO A O 1
ATOM 4036 N N . PHE A 1 497 ? -1.353 -6.190 17.849 1.00 92.00 497 PHE A N 1
ATOM 4037 C CA . PHE A 1 497 ? -1.975 -5.947 16.539 1.00 92.00 497 PHE A CA 1
ATOM 4038 C C . PHE A 1 497 ? -1.021 -6.134 15.335 1.00 92.00 497 PHE A C 1
ATOM 4040 O O . PHE A 1 497 ? -1.104 -5.408 14.335 1.00 92.00 497 PHE A O 1
ATOM 4047 N N . LEU A 1 498 ? -0.091 -7.096 15.435 1.00 89.81 498 LEU A N 1
ATOM 4048 C CA . LEU A 1 498 ? 0.983 -7.339 14.456 1.00 89.81 498 LEU A CA 1
ATOM 4049 C C . LEU A 1 498 ? 1.818 -6.084 14.136 1.00 89.81 498 LEU A C 1
ATOM 4051 O O . LEU A 1 498 ? 2.188 -5.837 12.985 1.00 89.81 498 LEU A O 1
ATOM 4055 N N . ALA A 1 499 ? 2.104 -5.254 15.144 1.00 89.69 499 ALA A N 1
ATOM 4056 C CA . ALA A 1 499 ? 2.902 -4.039 14.970 1.00 89.69 499 ALA A CA 1
ATOM 4057 C C . ALA A 1 499 ? 4.304 -4.307 14.391 1.00 89.69 499 ALA A C 1
ATOM 4059 O O . ALA A 1 499 ? 4.868 -3.434 13.732 1.00 89.69 499 ALA A O 1
ATOM 4060 N N . ASP A 1 500 ? 4.857 -5.503 14.598 1.00 90.31 500 ASP A N 1
ATOM 4061 C CA . ASP A 1 500 ? 6.162 -5.906 14.078 1.00 90.31 500 ASP A CA 1
ATOM 4062 C C . ASP A 1 500 ? 6.163 -6.113 12.560 1.00 90.31 500 ASP A C 1
ATOM 4064 O O . ASP A 1 500 ? 7.145 -5.787 11.900 1.00 90.31 500 ASP A O 1
ATOM 4068 N N . ARG A 1 501 ? 5.059 -6.580 11.976 1.00 89.06 501 ARG A N 1
ATOM 4069 C CA . ARG A 1 501 ? 4.956 -6.813 10.527 1.00 89.06 501 ARG A CA 1
ATOM 4070 C C . ARG A 1 501 ? 4.486 -5.606 9.718 1.00 89.06 501 ARG A C 1
ATOM 4072 O O . ARG A 1 501 ? 4.577 -5.620 8.494 1.00 89.06 501 ARG A O 1
ATOM 4079 N N . LEU A 1 502 ? 4.057 -4.530 10.377 1.00 87.94 502 LEU A N 1
ATOM 4080 C CA . LEU A 1 502 ? 3.374 -3.388 9.762 1.00 87.94 502 LEU A CA 1
ATOM 4081 C C . LEU A 1 502 ? 4.067 -2.812 8.508 1.00 87.94 502 LEU A C 1
ATOM 4083 O O . LEU A 1 502 ? 3.412 -2.562 7.495 1.00 87.94 502 LEU A O 1
ATOM 4087 N N . LEU A 1 503 ? 5.384 -2.577 8.568 1.00 87.06 503 LEU A N 1
ATOM 4088 C CA . LEU A 1 503 ? 6.130 -2.011 7.434 1.00 87.06 503 LEU A CA 1
ATOM 4089 C C . LEU A 1 503 ? 6.440 -3.054 6.356 1.00 87.06 503 LEU A C 1
ATOM 4091 O O . LEU A 1 503 ? 6.431 -2.722 5.170 1.00 87.06 503 LEU A O 1
ATOM 4095 N N . ALA A 1 504 ? 6.710 -4.296 6.766 1.00 88.62 504 ALA A N 1
ATOM 4096 C CA . ALA A 1 504 ? 6.989 -5.394 5.849 1.00 88.62 504 ALA A CA 1
ATOM 4097 C C . ALA A 1 504 ? 5.751 -5.710 5.001 1.00 88.62 504 ALA A C 1
ATOM 4099 O O . ALA A 1 504 ? 5.841 -5.756 3.776 1.00 88.62 504 ALA A O 1
ATOM 4100 N N . ASP A 1 505 ? 4.586 -5.819 5.640 1.00 88.50 505 ASP A N 1
ATOM 4101 C CA . ASP A 1 505 ? 3.325 -6.121 4.969 1.00 88.50 505 ASP A CA 1
ATOM 4102 C C . ASP A 1 505 ? 2.908 -4.983 4.014 1.00 88.50 505 ASP A C 1
ATOM 4104 O O . ASP A 1 505 ? 2.532 -5.249 2.874 1.00 88.50 505 ASP A O 1
ATOM 4108 N N . ASP A 1 506 ? 3.036 -3.701 4.399 1.00 88.00 506 ASP A N 1
ATOM 4109 C CA . ASP A 1 506 ? 2.731 -2.581 3.483 1.00 88.00 506 ASP A CA 1
ATOM 4110 C C . ASP A 1 506 ? 3.662 -2.552 2.265 1.00 88.00 506 ASP A C 1
ATOM 4112 O O . ASP A 1 506 ? 3.215 -2.263 1.149 1.00 88.00 506 ASP A O 1
ATOM 4116 N N . TRP A 1 507 ? 4.946 -2.859 2.465 1.00 86.94 507 TRP A N 1
ATOM 4117 C CA . TRP A 1 507 ? 5.913 -2.869 1.378 1.00 86.94 507 TRP A CA 1
ATOM 4118 C C . TRP A 1 507 ? 5.715 -4.046 0.428 1.00 86.94 507 TRP A C 1
ATOM 4120 O O . TRP A 1 507 ? 5.721 -3.839 -0.788 1.00 86.94 507 TRP A O 1
ATOM 4130 N N . ALA A 1 508 ? 5.463 -5.246 0.955 1.00 88.38 508 ALA A N 1
ATOM 4131 C CA . ALA A 1 508 ? 5.207 -6.435 0.151 1.00 88.38 508 ALA A CA 1
ATOM 4132 C C . ALA A 1 508 ? 4.068 -6.193 -0.854 1.00 88.38 508 ALA A C 1
ATOM 4134 O O . ALA A 1 508 ? 4.170 -6.559 -2.025 1.00 88.38 508 ALA A O 1
ATOM 4135 N N . LEU A 1 509 ? 3.015 -5.470 -0.456 1.00 87.06 509 LEU A N 1
ATOM 4136 C CA . LEU A 1 509 ? 1.877 -5.145 -1.327 1.00 87.06 509 LEU A CA 1
ATOM 4137 C C . LEU A 1 509 ? 2.181 -4.101 -2.416 1.00 87.06 509 LEU A C 1
ATOM 4139 O O . LEU A 1 509 ? 1.341 -3.869 -3.289 1.00 87.06 509 LEU A O 1
ATOM 4143 N N . ARG A 1 510 ? 3.335 -3.429 -2.373 1.00 82.69 510 ARG A N 1
ATOM 4144 C CA . ARG A 1 510 ? 3.694 -2.343 -3.299 1.00 82.69 510 ARG A CA 1
ATOM 4145 C C . ARG A 1 510 ? 4.896 -2.676 -4.161 1.00 82.69 510 ARG A C 1
ATOM 4147 O O . ARG A 1 510 ? 4.890 -2.337 -5.338 1.00 82.69 510 ARG A O 1
ATOM 4154 N N . GLU A 1 511 ? 5.907 -3.318 -3.595 1.00 82.75 511 GLU A N 1
ATOM 4155 C CA . GLU A 1 511 ? 7.188 -3.567 -4.248 1.00 82.75 511 GLU A CA 1
ATOM 4156 C C . GLU A 1 511 ? 7.072 -4.223 -5.635 1.00 82.75 511 GLU A C 1
ATOM 4158 O O . GLU A 1 511 ? 7.683 -3.683 -6.561 1.00 82.75 511 GLU A O 1
ATOM 4163 N N . PRO A 1 512 ? 6.268 -5.290 -5.847 1.00 81.38 512 PRO A N 1
ATOM 4164 C CA . PRO A 1 512 ? 6.270 -6.016 -7.119 1.00 81.38 512 PRO A CA 1
ATOM 4165 C C . PRO A 1 512 ? 5.953 -5.129 -8.328 1.00 81.38 512 PRO A C 1
ATOM 4167 O O . PRO A 1 512 ? 6.497 -5.325 -9.411 1.00 81.38 512 PRO A O 1
ATOM 4170 N N . ILE A 1 513 ? 5.142 -4.076 -8.149 1.00 74.75 513 ILE A N 1
ATOM 4171 C CA . ILE A 1 513 ? 4.843 -3.162 -9.256 1.00 74.75 513 ILE A CA 1
ATOM 4172 C C . ILE A 1 513 ? 6.057 -2.332 -9.659 1.00 74.75 513 ILE A C 1
ATOM 4174 O O . ILE A 1 513 ? 6.252 -2.046 -10.837 1.00 74.75 513 ILE A O 1
ATOM 4178 N N . PHE A 1 514 ? 6.875 -1.938 -8.686 1.00 72.31 514 PHE A N 1
ATOM 4179 C CA . PHE A 1 514 ? 8.061 -1.133 -8.931 1.00 72.31 514 PHE A CA 1
ATOM 4180 C C . PHE A 1 514 ? 9.171 -1.979 -9.541 1.00 72.31 514 PHE A C 1
ATOM 4182 O O . PHE A 1 514 ? 9.882 -1.487 -10.417 1.00 72.31 514 PHE A O 1
ATOM 4189 N N . GLN A 1 515 ? 9.269 -3.252 -9.145 1.00 70.19 515 GLN A N 1
ATOM 4190 C CA . GLN A 1 515 ? 10.157 -4.214 -9.795 1.00 70.19 515 GLN A CA 1
ATOM 4191 C C . GLN A 1 515 ? 9.780 -4.388 -11.277 1.00 70.19 515 GLN A C 1
ATOM 4193 O O . GLN A 1 515 ? 10.626 -4.150 -12.137 1.00 70.19 515 GLN A O 1
ATOM 4198 N N . SER A 1 516 ? 8.490 -4.589 -11.577 1.00 62.81 516 SER A N 1
ATOM 4199 C CA . SER A 1 516 ? 8.014 -4.835 -12.951 1.00 62.81 516 SER A CA 1
ATOM 4200 C C . SER A 1 516 ? 8.231 -3.697 -13.947 1.00 62.81 516 SER A C 1
ATOM 4202 O O . SER A 1 516 ? 8.204 -3.906 -15.159 1.00 62.81 516 SER A O 1
ATOM 4204 N N . ILE A 1 517 ? 8.432 -2.473 -13.457 1.00 60.78 517 ILE A N 1
ATOM 4205 C CA . ILE A 1 517 ? 8.604 -1.288 -14.306 1.00 60.78 517 ILE A CA 1
ATOM 4206 C C . ILE A 1 517 ? 10.074 -0.915 -14.448 1.00 60.78 517 ILE A C 1
ATOM 4208 O O . ILE A 1 517 ? 10.492 -0.428 -15.498 1.00 60.78 517 ILE A O 1
ATOM 4212 N N . ILE A 1 518 ? 10.845 -1.065 -13.375 1.00 57.84 518 ILE A N 1
ATOM 4213 C CA . ILE A 1 518 ? 12.140 -0.401 -13.244 1.00 57.84 518 ILE A CA 1
ATOM 4214 C C . ILE A 1 518 ? 13.284 -1.407 -13.120 1.00 57.84 518 ILE A C 1
ATOM 4216 O O . ILE A 1 518 ? 14.421 -1.013 -13.346 1.00 57.84 518 ILE A O 1
ATOM 4220 N N . GLY A 1 519 ? 12.991 -2.692 -12.896 1.00 54.16 519 GLY A N 1
ATOM 4221 C CA . GLY A 1 519 ? 13.957 -3.784 -12.793 1.00 54.16 519 GLY A CA 1
ATOM 4222 C C . GLY A 1 519 ? 14.673 -3.865 -11.438 1.00 54.16 519 GLY A C 1
ATOM 4223 O O . GLY A 1 519 ? 14.401 -3.090 -10.517 1.00 54.16 519 GLY A O 1
ATOM 4224 N N . GLY A 1 520 ? 15.541 -4.873 -11.295 1.00 60.72 520 GLY A N 1
ATOM 4225 C CA . GLY A 1 520 ? 16.150 -5.284 -10.021 1.00 60.72 520 GLY A CA 1
ATOM 4226 C C . GLY A 1 520 ? 17.010 -4.209 -9.345 1.00 60.72 520 GLY A C 1
ATOM 4227 O O . GLY A 1 520 ? 17.869 -3.616 -9.977 1.00 60.72 520 GLY A O 1
ATOM 4228 N N . GLY A 1 521 ? 16.802 -3.983 -8.045 1.00 71.69 521 GLY A N 1
ATOM 4229 C CA . GLY A 1 521 ? 17.560 -3.011 -7.247 1.00 71.69 521 GLY A CA 1
ATOM 4230 C C . GLY A 1 521 ? 18.116 -3.649 -5.983 1.00 71.69 521 GLY A C 1
ATOM 4231 O O . GLY A 1 521 ? 17.598 -3.409 -4.888 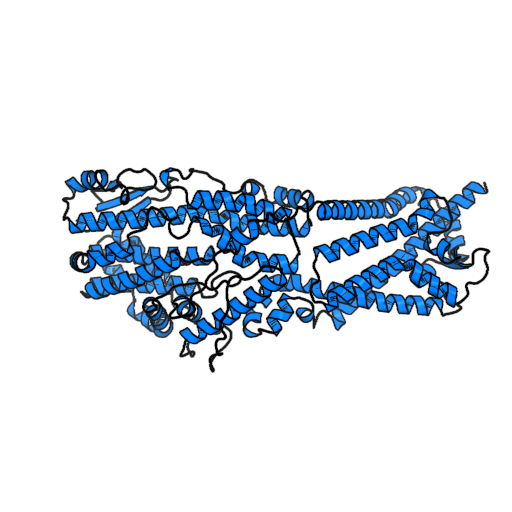1.00 71.69 521 GLY A O 1
ATOM 4232 N N . GLY A 1 522 ? 19.140 -4.488 -6.124 1.00 82.25 522 GLY A N 1
ATOM 4233 C CA . GLY A 1 522 ? 19.701 -5.252 -5.012 1.00 82.25 522 GLY A CA 1
ATOM 4234 C C . GLY A 1 522 ? 20.170 -4.367 -3.862 1.00 82.25 522 GLY A C 1
ATOM 4235 O O . GLY A 1 522 ? 19.765 -4.580 -2.719 1.00 82.25 522 GLY A O 1
ATOM 4236 N N . ASN A 1 523 ? 20.897 -3.289 -4.165 1.00 84.69 523 ASN A N 1
ATOM 4237 C CA . ASN A 1 523 ? 21.303 -2.288 -3.178 1.00 84.69 523 ASN A CA 1
ATOM 4238 C C . ASN A 1 523 ? 20.097 -1.676 -2.449 1.00 84.69 523 ASN A C 1
ATOM 4240 O O . ASN A 1 523 ? 20.079 -1.607 -1.220 1.00 84.69 523 ASN A O 1
ATOM 4244 N N . THR A 1 524 ? 19.062 -1.261 -3.186 1.00 81.25 524 THR A N 1
ATOM 4245 C CA . THR A 1 524 ? 17.869 -0.663 -2.572 1.00 81.25 524 THR A CA 1
ATOM 4246 C C . THR A 1 524 ? 17.113 -1.651 -1.694 1.00 81.25 524 THR A C 1
ATOM 4248 O O . THR A 1 524 ? 16.699 -1.265 -0.603 1.00 81.25 524 THR A O 1
ATOM 4251 N N . ARG A 1 525 ? 16.960 -2.911 -2.121 1.00 84.00 525 ARG A N 1
ATOM 4252 C CA . ARG A 1 525 ? 16.283 -3.960 -1.345 1.00 84.00 525 ARG A CA 1
ATOM 4253 C C . ARG A 1 525 ? 17.068 -4.314 -0.086 1.00 84.00 525 ARG A C 1
ATOM 4255 O O . ARG A 1 525 ? 16.475 -4.432 0.977 1.00 84.00 525 ARG A O 1
ATOM 4262 N N . ASN A 1 526 ? 18.395 -4.381 -0.172 1.00 86.75 526 ASN A N 1
ATOM 4263 C CA . ASN A 1 526 ? 19.256 -4.629 0.986 1.00 86.75 526 ASN A CA 1
ATOM 4264 C C . ASN A 1 526 ? 19.188 -3.481 2.000 1.00 86.75 526 ASN A C 1
ATOM 4266 O O . ASN A 1 526 ? 19.049 -3.724 3.192 1.00 86.75 526 ASN A O 1
ATOM 4270 N N . ARG A 1 527 ? 19.171 -2.225 1.544 1.00 82.19 527 ARG A N 1
ATOM 4271 C CA . ARG A 1 527 ? 18.948 -1.085 2.447 1.00 82.19 527 ARG A CA 1
ATOM 4272 C C . ARG A 1 527 ? 17.564 -1.085 3.077 1.00 82.19 527 ARG A C 1
ATOM 4274 O O . ARG A 1 527 ? 17.413 -0.676 4.221 1.00 82.19 527 ARG A O 1
ATOM 4281 N N . LEU A 1 528 ? 16.545 -1.539 2.351 1.00 82.31 528 LEU A N 1
ATOM 4282 C CA . LEU A 1 528 ? 15.233 -1.708 2.956 1.00 82.31 528 LEU A CA 1
ATOM 4283 C C . LEU A 1 528 ? 15.242 -2.822 3.994 1.00 82.31 528 LEU A C 1
ATOM 4285 O O . LEU A 1 528 ? 14.674 -2.647 5.063 1.00 82.31 528 LEU A O 1
ATOM 4289 N N . TYR A 1 529 ? 15.894 -3.942 3.698 1.00 86.88 529 TYR A N 1
ATOM 4290 C CA . TYR A 1 529 ? 16.066 -5.038 4.640 1.00 86.88 529 TYR A CA 1
ATOM 4291 C C . TYR A 1 529 ? 16.689 -4.551 5.959 1.00 86.88 529 TYR A C 1
ATOM 4293 O O . TYR A 1 529 ? 16.151 -4.822 7.033 1.00 86.88 529 TYR A O 1
ATOM 4301 N N . GLU A 1 530 ? 17.736 -3.723 5.869 1.00 83.69 530 GLU A N 1
ATOM 4302 C CA . GLU A 1 530 ? 18.367 -3.050 7.015 1.00 83.69 530 GLU A CA 1
ATOM 4303 C C . GLU A 1 530 ? 17.410 -2.136 7.800 1.00 83.69 530 GLU A C 1
ATOM 4305 O O . GLU A 1 530 ? 17.650 -1.876 8.975 1.00 83.69 530 GLU A O 1
ATOM 4310 N N . CYS A 1 531 ? 16.323 -1.662 7.187 1.00 81.81 531 CYS A N 1
ATOM 4311 C CA . CYS A 1 531 ? 15.306 -0.827 7.828 1.00 81.81 531 CYS A CA 1
ATOM 4312 C C . CYS A 1 531 ? 14.094 -1.625 8.340 1.00 81.81 531 CYS A C 1
ATOM 4314 O O . CYS A 1 531 ? 13.478 -1.242 9.336 1.00 81.81 531 CYS A O 1
ATOM 4316 N N . LEU A 1 532 ? 13.755 -2.743 7.695 1.00 86.19 532 LEU A N 1
ATOM 4317 C CA . LEU A 1 532 ? 12.655 -3.615 8.104 1.00 86.19 532 LEU A CA 1
ATOM 4318 C C . LEU A 1 532 ? 12.998 -4.387 9.377 1.00 86.19 532 LEU A C 1
ATOM 4320 O O . LEU A 1 532 ? 12.147 -4.483 10.257 1.00 86.19 532 LEU A O 1
ATOM 4324 N N . ILE A 1 533 ? 14.236 -4.874 9.525 1.00 87.75 533 ILE A N 1
ATOM 4325 C CA . ILE A 1 533 ? 14.642 -5.620 10.727 1.00 87.75 533 ILE A CA 1
ATOM 4326 C C . ILE A 1 533 ? 14.468 -4.779 12.003 1.00 87.75 533 ILE A C 1
ATOM 4328 O O . ILE A 1 533 ? 13.771 -5.234 12.913 1.00 87.75 533 ILE A O 1
ATOM 4332 N N . PRO A 1 534 ? 15.028 -3.557 12.116 1.00 84.81 534 PRO A N 1
ATOM 4333 C CA . PRO A 1 534 ? 14.850 -2.762 13.325 1.00 84.81 534 PRO A CA 1
ATOM 4334 C C . PRO A 1 534 ? 13.393 -2.353 13.547 1.00 84.81 534 PRO A C 1
ATOM 4336 O O . PRO A 1 534 ? 12.982 -2.210 14.694 1.00 84.81 534 PRO A O 1
ATOM 4339 N N . ALA A 1 535 ? 12.590 -2.199 12.488 1.00 85.44 535 ALA A N 1
ATOM 4340 C CA . ALA A 1 535 ? 11.166 -1.901 12.621 1.00 85.44 535 ALA A CA 1
ATOM 4341 C C . ALA A 1 535 ? 10.384 -3.087 13.200 1.00 85.44 535 ALA A C 1
ATOM 4343 O O . ALA A 1 535 ? 9.558 -2.895 14.091 1.00 85.44 535 ALA A O 1
ATOM 4344 N N . MET A 1 536 ? 10.695 -4.310 12.760 1.00 88.88 536 MET A N 1
ATOM 4345 C CA . MET A 1 536 ? 10.151 -5.532 13.356 1.00 88.88 536 MET A CA 1
ATOM 4346 C C . MET A 1 536 ? 10.552 -5.651 14.825 1.00 88.88 536 MET A C 1
ATOM 4348 O O . MET A 1 536 ? 9.706 -5.909 15.676 1.00 88.88 536 MET A O 1
ATOM 4352 N N . ILE A 1 537 ? 11.828 -5.410 15.146 1.00 88.88 537 ILE A N 1
ATOM 4353 C CA . ILE A 1 537 ? 12.304 -5.397 16.536 1.00 88.88 537 ILE A CA 1
ATOM 4354 C C . ILE A 1 537 ? 11.532 -4.355 17.347 1.00 88.88 537 ILE A C 1
ATOM 4356 O O . ILE A 1 537 ? 11.065 -4.665 18.442 1.00 88.88 537 ILE A O 1
ATOM 4360 N N . LEU A 1 538 ? 11.335 -3.151 16.806 1.00 86.38 538 LEU A N 1
ATOM 4361 C CA . LEU A 1 538 ? 10.601 -2.084 17.478 1.00 86.38 538 LEU A CA 1
ATOM 4362 C C . LEU A 1 538 ? 9.151 -2.492 17.764 1.00 86.38 538 LEU A C 1
ATOM 4364 O O . LEU A 1 538 ? 8.700 -2.320 18.887 1.00 86.38 538 LEU A O 1
ATOM 4368 N N . GLY A 1 539 ? 8.447 -3.090 16.799 1.00 88.12 539 GLY A N 1
ATOM 4369 C CA . GLY A 1 539 ? 7.070 -3.560 16.999 1.00 88.12 539 GLY A CA 1
ATOM 4370 C C . GLY A 1 539 ? 6.926 -4.727 17.986 1.00 88.12 539 GLY A C 1
ATOM 4371 O O . GLY A 1 539 ? 5.846 -4.928 18.536 1.00 88.12 539 GLY A O 1
ATOM 4372 N N . ARG A 1 540 ? 8.006 -5.479 18.246 1.00 90.19 540 ARG A N 1
ATOM 4373 C CA . ARG A 1 540 ? 8.077 -6.521 19.294 1.00 90.19 540 ARG A CA 1
ATOM 4374 C C . ARG A 1 540 ? 8.529 -5.985 20.645 1.00 90.19 540 ARG A C 1
ATOM 4376 O O . ARG A 1 540 ? 8.372 -6.664 21.657 1.00 90.19 540 ARG A O 1
ATOM 4383 N N . THR A 1 541 ? 9.155 -4.814 20.660 1.00 87.81 541 THR A N 1
ATOM 4384 C CA . THR A 1 541 ? 9.741 -4.255 21.872 1.00 87.81 541 THR A CA 1
ATOM 4385 C C . THR A 1 541 ? 8.611 -3.873 22.830 1.00 87.81 541 THR A C 1
ATOM 4387 O O . THR A 1 541 ? 7.678 -3.179 22.419 1.00 87.81 541 THR A O 1
ATOM 4390 N N . PRO A 1 542 ? 8.654 -4.313 24.101 1.00 83.69 542 PRO A N 1
ATOM 4391 C CA . PRO A 1 542 ? 7.663 -3.899 25.085 1.00 83.69 542 PRO A CA 1
ATOM 4392 C C . PRO A 1 542 ? 7.598 -2.372 25.202 1.00 83.69 542 PRO A C 1
ATOM 4394 O O . PRO A 1 542 ? 8.602 -1.683 25.010 1.00 83.69 542 PRO A O 1
ATOM 4397 N N . ALA A 1 543 ? 6.412 -1.836 25.499 1.00 84.19 543 ALA A N 1
ATOM 4398 C CA . ALA A 1 543 ? 6.156 -0.408 25.317 1.00 84.19 543 ALA A CA 1
ATOM 4399 C C . ALA A 1 543 ? 7.035 0.500 26.204 1.00 84.19 543 ALA A C 1
ATOM 4401 O O . ALA A 1 543 ? 7.338 1.624 25.812 1.00 84.19 543 ALA A O 1
ATOM 4402 N N . ASP A 1 544 ? 7.488 0.006 27.356 1.00 79.12 544 ASP A N 1
ATOM 4403 C CA . ASP A 1 544 ? 8.366 0.695 28.306 1.00 79.12 544 ASP A CA 1
ATOM 4404 C C . ASP A 1 544 ? 9.824 0.815 27.840 1.00 79.12 544 ASP A C 1
ATOM 4406 O O . ASP A 1 544 ? 10.541 1.720 28.264 1.00 79.12 544 ASP A O 1
ATOM 4410 N N . PHE A 1 545 ? 10.262 -0.065 26.939 1.00 80.62 545 PHE A N 1
ATOM 4411 C CA . PHE A 1 545 ? 11.591 -0.004 26.328 1.00 80.62 545 PHE A CA 1
ATOM 4412 C C . PHE A 1 545 ? 11.584 0.717 24.975 1.00 80.62 545 PHE A C 1
ATOM 4414 O O . PHE A 1 545 ? 12.644 0.884 24.364 1.00 80.62 545 PHE A O 1
ATOM 4421 N N . LEU A 1 546 ? 10.414 1.156 24.490 1.00 78.06 546 LEU A N 1
ATOM 4422 C CA . LEU A 1 546 ? 10.326 1.902 23.241 1.00 78.06 546 LEU A CA 1
ATOM 4423 C C . LEU A 1 546 ? 11.072 3.235 23.387 1.00 78.06 546 LEU A C 1
ATOM 4425 O O . LEU A 1 546 ? 10.720 4.056 24.237 1.00 78.06 546 LEU A O 1
ATOM 4429 N N . PRO A 1 547 ? 12.081 3.520 22.547 1.00 70.12 547 PRO A N 1
ATOM 4430 C CA . PRO A 1 547 ? 12.824 4.762 22.680 1.00 70.12 547 PRO A CA 1
ATOM 4431 C C . PRO A 1 547 ? 11.913 5.953 22.369 1.00 70.12 547 PRO A C 1
ATOM 4433 O O . PRO A 1 547 ? 11.170 5.925 21.388 1.00 70.12 547 PRO A O 1
ATOM 4436 N N . ALA A 1 548 ? 12.028 7.048 23.128 1.00 62.41 548 ALA A N 1
ATOM 4437 C CA . ALA A 1 548 ? 11.244 8.270 22.895 1.00 62.41 548 ALA A CA 1
ATOM 4438 C C . ALA A 1 548 ? 11.481 8.889 21.498 1.00 62.41 548 ALA A C 1
ATOM 4440 O O . ALA A 1 548 ? 10.659 9.650 20.986 1.00 62.41 548 ALA A O 1
ATOM 4441 N N . ARG A 1 549 ? 12.625 8.576 20.874 1.00 58.31 549 ARG A N 1
ATOM 4442 C CA . ARG A 1 549 ? 12.976 8.928 19.492 1.00 58.31 549 ARG A CA 1
ATOM 4443 C C . ARG A 1 549 ? 13.807 7.803 18.878 1.00 58.31 549 ARG A C 1
ATOM 4445 O O . ARG A 1 549 ? 15.032 7.906 18.840 1.00 58.31 549 ARG A O 1
ATOM 4452 N N . HIS A 1 550 ? 13.173 6.727 18.415 1.00 58.75 550 HIS A N 1
ATOM 4453 C CA . HIS A 1 550 ? 13.863 5.783 17.536 1.00 58.75 550 HIS A CA 1
ATOM 4454 C C . HIS A 1 550 ? 13.518 6.032 16.075 1.00 58.75 550 HIS A C 1
ATOM 4456 O O . HIS A 1 550 ? 12.386 6.363 15.728 1.00 58.75 550 HIS A O 1
ATOM 4462 N N . HIS A 1 551 ? 14.533 5.882 15.236 1.00 63.69 551 HIS A N 1
ATOM 4463 C CA . HIS A 1 551 ? 14.379 5.748 13.801 1.00 63.69 551 HIS A CA 1
ATOM 4464 C C . HIS A 1 551 ? 14.849 4.335 13.495 1.00 63.69 551 HIS A C 1
ATOM 4466 O O . HIS A 1 551 ? 16.031 4.044 13.672 1.00 63.69 551 HIS A O 1
ATOM 4472 N N . ALA A 1 552 ? 13.925 3.464 13.104 1.00 61.09 552 ALA A N 1
ATOM 4473 C CA . ALA A 1 552 ? 14.239 2.105 12.694 1.00 61.09 552 ALA A CA 1
ATOM 4474 C C . ALA A 1 552 ? 15.091 2.099 11.414 1.00 61.09 552 ALA A C 1
ATOM 4476 O O . ALA A 1 552 ? 15.856 1.168 11.192 1.00 61.09 552 ALA A O 1
ATOM 4477 N N . CYS A 1 553 ? 15.023 3.163 10.604 1.00 67.31 553 CYS A N 1
ATOM 4478 C CA . CYS A 1 553 ? 15.837 3.298 9.396 1.00 67.31 553 CYS A CA 1
ATOM 4479 C C . CYS A 1 553 ? 16.833 4.453 9.455 1.00 67.31 553 CYS A C 1
ATOM 4481 O O . CYS A 1 553 ? 16.483 5.613 9.702 1.00 67.31 553 CYS A O 1
ATOM 4483 N N . SER A 1 554 ? 18.073 4.141 9.091 1.00 62.03 554 SER A N 1
ATOM 4484 C CA . SER A 1 554 ? 19.162 5.101 8.898 1.00 62.03 554 SER A CA 1
ATOM 4485 C C . SER A 1 554 ? 18.849 6.146 7.812 1.00 62.03 554 SER A C 1
ATOM 4487 O O . SER A 1 554 ? 19.257 7.300 7.944 1.00 62.03 554 SER A O 1
ATOM 4489 N N . LEU A 1 555 ? 18.047 5.792 6.797 1.00 61.72 555 LEU A N 1
ATOM 4490 C CA . LEU A 1 555 ? 17.682 6.670 5.671 1.00 61.72 555 LEU A CA 1
ATOM 4491 C C . LEU A 1 555 ? 16.698 7.795 6.040 1.00 61.72 555 LEU A C 1
ATOM 4493 O O . LEU A 1 555 ? 16.529 8.741 5.273 1.00 61.72 555 LEU A O 1
ATOM 4497 N N . ARG A 1 556 ? 16.049 7.738 7.214 1.00 60.78 556 ARG A N 1
ATOM 4498 C CA . ARG A 1 556 ? 15.092 8.772 7.656 1.00 60.78 556 ARG A CA 1
ATOM 4499 C C . ARG A 1 556 ? 15.766 10.115 7.974 1.00 60.78 556 ARG A C 1
ATOM 4501 O O . ARG A 1 556 ? 15.101 11.147 7.978 1.00 60.78 556 ARG A O 1
ATOM 4508 N N . ARG A 1 557 ? 17.077 10.112 8.242 1.00 56.91 557 ARG A N 1
ATOM 4509 C CA . ARG A 1 557 ? 17.858 11.320 8.567 1.00 56.91 557 ARG A CA 1
ATOM 4510 C C . ARG A 1 557 ? 18.332 12.094 7.338 1.00 56.91 557 ARG A C 1
ATOM 4512 O O . ARG A 1 557 ? 18.914 13.159 7.493 1.00 56.91 557 ARG A O 1
ATOM 4519 N N . THR A 1 558 ? 18.089 11.566 6.146 1.00 62.75 558 THR A N 1
ATOM 4520 C CA . THR A 1 558 ? 18.645 12.089 4.904 1.00 62.75 558 THR A CA 1
ATOM 4521 C C . THR A 1 558 ? 17.652 13.042 4.241 1.00 62.75 558 THR A C 1
ATOM 4523 O O . THR A 1 558 ? 16.516 12.668 3.939 1.00 62.75 558 THR A O 1
ATOM 4526 N N . HIS A 1 559 ? 18.051 14.294 4.010 1.00 66.94 559 HIS A N 1
ATOM 4527 C CA . HIS A 1 559 ? 17.191 15.272 3.338 1.00 66.94 559 HIS A CA 1
ATOM 4528 C C . HIS A 1 559 ? 16.903 14.855 1.885 1.00 66.94 559 HIS A C 1
ATOM 4530 O O . HIS A 1 559 ? 17.687 14.152 1.252 1.00 66.94 559 HIS A O 1
ATOM 4536 N N . ARG A 1 560 ? 15.798 15.339 1.294 1.00 67.88 560 ARG A N 1
ATOM 4537 C CA . ARG A 1 560 ? 15.396 14.982 -0.086 1.00 67.88 560 ARG A CA 1
ATOM 4538 C C . ARG A 1 560 ? 16.518 15.173 -1.121 1.00 67.88 560 ARG A C 1
ATOM 4540 O O . ARG A 1 560 ? 16.635 14.370 -2.040 1.00 67.88 560 ARG A O 1
ATOM 4547 N N . TYR A 1 561 ? 17.337 16.216 -0.976 1.00 68.56 561 TYR A N 1
ATOM 4548 C CA . TYR A 1 561 ? 18.480 16.472 -1.862 1.00 68.56 561 TYR A CA 1
ATOM 4549 C C . TYR A 1 561 ? 19.622 15.471 -1.665 1.00 68.56 561 TYR A C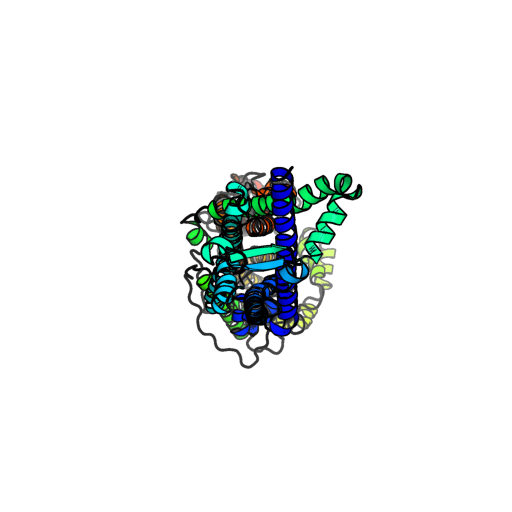 1
ATOM 4551 O O . TYR A 1 561 ? 20.233 15.040 -2.638 1.00 68.56 561 TYR A O 1
ATOM 4559 N N . GLU A 1 562 ? 19.871 15.058 -0.427 1.00 73.94 562 GLU A N 1
ATOM 4560 C CA . GLU A 1 562 ? 20.864 14.037 -0.104 1.00 73.94 562 GLU A CA 1
ATOM 4561 C C . GLU A 1 562 ? 20.410 12.657 -0.600 1.00 73.94 562 GLU A C 1
ATOM 4563 O O . GLU A 1 562 ? 21.230 11.908 -1.114 1.00 73.94 562 GLU A O 1
ATOM 4568 N N . LEU A 1 563 ? 19.107 12.347 -0.565 1.00 72.12 563 LEU A N 1
ATOM 4569 C CA . LEU A 1 563 ? 18.554 11.121 -1.162 1.00 72.12 563 LEU A CA 1
ATOM 4570 C C . LEU A 1 563 ? 18.743 11.082 -2.686 1.00 72.12 563 LEU A C 1
ATOM 4572 O O . LEU A 1 563 ? 19.043 10.029 -3.243 1.00 72.12 563 LEU A O 1
ATOM 4576 N N . LEU A 1 564 ? 18.600 12.224 -3.368 1.00 71.69 564 LEU A N 1
ATOM 4577 C CA . LEU A 1 564 ? 18.884 12.330 -4.804 1.00 71.69 564 LEU A CA 1
ATOM 4578 C C . LEU A 1 564 ? 20.380 12.182 -5.100 1.00 71.69 564 LEU A C 1
ATOM 4580 O O . LEU A 1 564 ? 20.741 11.544 -6.085 1.00 71.69 564 LEU A O 1
ATOM 4584 N N . ALA A 1 565 ? 21.247 12.738 -4.252 1.00 78.12 565 ALA A N 1
ATOM 4585 C CA . ALA A 1 565 ? 22.687 12.542 -4.374 1.00 78.12 565 ALA A CA 1
ATOM 4586 C C . ALA A 1 565 ? 23.065 11.067 -4.159 1.00 78.12 565 ALA A C 1
ATOM 4588 O O . ALA A 1 565 ? 23.773 10.499 -4.990 1.00 78.12 565 ALA A O 1
ATOM 4589 N N . LEU A 1 566 ? 22.527 10.432 -3.109 1.00 77.44 566 LEU A N 1
ATOM 4590 C CA . LEU A 1 566 ? 22.691 9.005 -2.815 1.00 77.44 566 LEU A CA 1
ATOM 4591 C C . LEU A 1 566 ? 22.225 8.133 -3.976 1.00 77.44 566 LEU A C 1
ATOM 4593 O O . LEU A 1 566 ? 22.950 7.230 -4.376 1.00 77.44 566 LEU A O 1
ATOM 4597 N N . ALA A 1 567 ? 21.080 8.450 -4.584 1.00 78.19 567 ALA A N 1
ATOM 4598 C CA . ALA A 1 567 ? 20.579 7.711 -5.735 1.00 78.19 567 ALA A CA 1
ATOM 4599 C C . ALA A 1 567 ? 21.605 7.601 -6.874 1.00 78.19 567 ALA A C 1
ATOM 4601 O O . ALA A 1 567 ? 21.698 6.552 -7.503 1.00 78.19 567 ALA A O 1
ATOM 4602 N N . VAL A 1 568 ? 22.388 8.657 -7.118 1.00 77.38 568 VAL A N 1
ATOM 4603 C CA . VAL A 1 568 ? 23.395 8.706 -8.191 1.00 77.38 568 VAL A CA 1
ATOM 4604 C C . VAL A 1 568 ? 24.689 7.977 -7.826 1.00 77.38 568 VAL A C 1
ATOM 4606 O O . VAL A 1 568 ? 25.329 7.390 -8.703 1.00 77.38 568 VAL A O 1
ATOM 4609 N N . VAL A 1 569 ? 25.107 8.033 -6.560 1.00 82.50 569 VAL A N 1
ATOM 4610 C CA . VAL A 1 569 ? 26.393 7.456 -6.124 1.00 82.50 569 VAL A CA 1
ATOM 4611 C C . VAL A 1 569 ? 26.289 6.001 -5.682 1.00 82.50 569 VAL A C 1
ATOM 4613 O O . VAL A 1 569 ? 27.295 5.284 -5.736 1.00 82.50 569 VAL A O 1
ATOM 4616 N N . ASP A 1 570 ? 25.102 5.568 -5.267 1.00 84.81 570 ASP A N 1
ATOM 4617 C CA . ASP A 1 570 ? 24.859 4.212 -4.805 1.00 84.81 570 ASP A CA 1
ATOM 4618 C C . ASP A 1 570 ? 24.907 3.197 -5.956 1.00 84.81 570 ASP A C 1
ATOM 4620 O O . ASP A 1 570 ? 24.513 3.521 -7.083 1.00 84.81 570 ASP A O 1
ATOM 4624 N N . PRO A 1 571 ? 25.345 1.955 -5.678 1.00 86.25 571 PRO A N 1
ATOM 4625 C CA . PRO A 1 571 ? 25.265 0.871 -6.645 1.00 86.25 571 PRO A CA 1
ATOM 4626 C C . PRO A 1 571 ? 23.837 0.636 -7.148 1.00 86.25 571 PRO A C 1
ATOM 4628 O O . PRO A 1 571 ? 22.858 0.931 -6.457 1.00 86.25 571 PRO A O 1
ATOM 4631 N N . GLY A 1 572 ? 23.726 0.080 -8.349 1.00 79.38 572 GLY A N 1
ATOM 4632 C CA . GLY A 1 572 ? 22.465 -0.097 -9.055 1.00 79.38 572 GLY A CA 1
ATOM 4633 C C . GLY A 1 572 ? 22.182 1.013 -10.061 1.00 79.38 572 GLY A C 1
ATOM 4634 O O . GLY A 1 572 ? 23.053 1.781 -10.467 1.00 79.38 572 GLY A O 1
ATOM 4635 N N . ASN A 1 573 ? 20.941 1.065 -10.528 1.00 76.88 573 ASN A N 1
ATOM 4636 C CA . ASN A 1 573 ? 20.512 2.068 -11.491 1.00 76.88 573 ASN A CA 1
ATOM 4637 C C . ASN A 1 573 ? 20.060 3.333 -10.742 1.00 76.88 573 ASN A C 1
ATOM 4639 O O . ASN A 1 573 ? 19.131 3.254 -9.936 1.00 76.88 573 ASN A O 1
ATOM 4643 N N . PRO A 1 574 ? 20.647 4.512 -11.024 1.00 76.62 574 PRO A N 1
ATOM 4644 C CA . PRO A 1 574 ? 20.305 5.742 -10.318 1.00 76.62 574 PRO A CA 1
ATOM 4645 C C . PRO A 1 574 ? 18.834 6.147 -10.375 1.00 76.62 574 PRO A C 1
ATOM 4647 O O . PRO A 1 574 ? 18.320 6.742 -9.430 1.00 76.62 574 PRO A O 1
ATOM 4650 N N . PHE A 1 575 ? 18.138 5.824 -11.467 1.00 73.56 575 PHE A N 1
ATOM 4651 C CA . PHE A 1 575 ? 16.709 6.101 -11.599 1.00 73.56 575 PHE A CA 1
ATOM 4652 C C . PHE A 1 575 ? 15.883 5.185 -10.692 1.00 73.56 575 PHE A C 1
ATOM 4654 O O . PHE A 1 575 ? 14.967 5.658 -10.016 1.00 73.56 575 PHE A O 1
ATOM 4661 N N . THR A 1 576 ? 16.252 3.903 -10.630 1.00 74.25 576 THR A N 1
ATOM 4662 C CA . THR A 1 576 ? 15.690 2.920 -9.694 1.00 74.25 576 THR A CA 1
ATOM 4663 C C . THR A 1 576 ? 15.913 3.370 -8.264 1.00 74.25 576 THR A C 1
ATOM 4665 O O . THR A 1 576 ? 14.951 3.550 -7.520 1.00 74.25 576 THR A O 1
ATOM 4668 N N . ASN A 1 577 ? 17.159 3.680 -7.913 1.00 78.44 577 ASN A N 1
ATOM 4669 C CA . ASN A 1 577 ? 17.530 4.156 -6.589 1.00 78.44 577 ASN A CA 1
ATOM 4670 C C . ASN A 1 577 ? 16.734 5.405 -6.198 1.00 78.44 577 ASN A C 1
ATOM 4672 O O . ASN A 1 577 ? 16.146 5.446 -5.120 1.00 78.44 577 ASN A O 1
ATOM 4676 N N . ALA A 1 578 ? 16.640 6.399 -7.085 1.00 77.88 578 ALA A N 1
ATOM 4677 C CA . ALA A 1 578 ? 15.905 7.631 -6.815 1.00 77.88 578 ALA A CA 1
ATOM 4678 C C . ALA A 1 578 ? 14.422 7.369 -6.535 1.00 77.88 578 ALA A C 1
ATOM 4680 O O . ALA A 1 578 ? 13.872 7.938 -5.590 1.00 77.88 578 ALA A O 1
ATOM 4681 N N . LEU A 1 579 ? 13.765 6.509 -7.322 1.00 73.75 579 LEU A N 1
ATOM 4682 C CA . LEU A 1 579 ? 12.354 6.215 -7.094 1.00 73.75 579 LEU A CA 1
ATOM 4683 C C . LEU A 1 579 ? 12.143 5.424 -5.800 1.00 73.75 579 LEU A C 1
ATOM 4685 O O . LEU A 1 579 ? 11.273 5.794 -5.012 1.00 73.75 579 LEU A O 1
ATOM 4689 N N . TYR A 1 580 ? 12.948 4.387 -5.557 1.00 75.50 580 TYR A N 1
ATOM 4690 C CA . TYR A 1 580 ? 12.878 3.613 -4.318 1.00 75.50 580 TYR A CA 1
ATOM 4691 C C . TYR A 1 580 ? 13.115 4.516 -3.099 1.00 75.50 580 TYR A C 1
ATOM 4693 O O . TYR A 1 580 ? 12.307 4.494 -2.177 1.00 75.50 580 TYR A O 1
ATOM 4701 N N . TYR A 1 581 ? 14.106 5.417 -3.126 1.00 75.94 581 TYR A N 1
ATOM 4702 C CA . TYR A 1 581 ? 14.341 6.383 -2.044 1.00 75.94 581 TYR A CA 1
ATOM 4703 C C . TYR A 1 581 ? 13.182 7.361 -1.818 1.00 75.94 581 TYR A C 1
ATOM 4705 O O . TYR A 1 581 ? 12.836 7.646 -0.669 1.00 75.94 581 TYR A O 1
ATOM 4713 N N . LEU A 1 582 ? 12.538 7.851 -2.882 1.00 72.19 582 LEU A N 1
ATOM 4714 C CA . LEU A 1 582 ? 11.351 8.702 -2.751 1.00 72.19 582 LEU A CA 1
ATOM 4715 C C . LEU A 1 582 ? 10.171 7.953 -2.114 1.00 72.19 582 LEU A C 1
ATOM 4717 O O . LEU A 1 582 ? 9.429 8.538 -1.323 1.00 72.19 582 LEU A O 1
ATOM 4721 N N . LEU A 1 583 ? 10.001 6.669 -2.435 1.00 69.88 583 LEU A N 1
ATOM 4722 C CA . LEU A 1 583 ? 8.952 5.820 -1.868 1.00 69.88 583 LEU A CA 1
ATOM 4723 C C . LEU A 1 583 ? 9.265 5.409 -0.423 1.00 69.88 583 LEU A C 1
ATOM 4725 O O . LEU A 1 583 ? 8.356 5.406 0.411 1.00 69.88 583 LEU A O 1
ATOM 4729 N N . TYR A 1 584 ? 10.539 5.153 -0.105 1.00 68.00 584 TYR A N 1
ATOM 4730 C CA . TYR A 1 584 ? 10.999 4.834 1.247 1.00 68.00 584 TYR A CA 1
ATOM 4731 C C . TYR A 1 584 ? 10.635 5.920 2.238 1.00 68.00 584 TYR A C 1
ATOM 4733 O O . TYR A 1 584 ? 10.122 5.604 3.305 1.00 68.00 584 TYR A O 1
ATOM 4741 N N . HIS A 1 585 ? 10.789 7.195 1.881 1.00 64.56 585 HIS A N 1
ATOM 4742 C CA . HIS A 1 585 ? 10.395 8.283 2.774 1.00 64.56 585 HIS A CA 1
ATOM 4743 C C . HIS A 1 585 ? 8.919 8.179 3.218 1.00 64.56 585 HIS A C 1
ATOM 4745 O O . HIS A 1 585 ? 8.599 8.507 4.358 1.00 64.56 585 HIS A O 1
ATOM 4751 N N . GLY A 1 586 ? 8.022 7.684 2.356 1.00 61.88 586 GLY A N 1
ATOM 4752 C CA . GLY A 1 586 ? 6.616 7.449 2.701 1.00 61.88 586 GLY A CA 1
ATOM 4753 C C . GLY A 1 586 ? 6.397 6.247 3.626 1.00 61.88 586 GLY A C 1
ATOM 4754 O O . GLY A 1 586 ? 5.604 6.339 4.558 1.00 61.88 586 GLY A O 1
ATOM 4755 N N . VAL A 1 587 ? 7.119 5.141 3.411 1.00 60.47 587 VAL A N 1
ATOM 4756 C CA . VAL A 1 587 ? 7.072 3.949 4.286 1.00 60.47 587 VAL A CA 1
ATOM 4757 C C . VAL A 1 587 ? 7.661 4.266 5.662 1.00 60.47 587 VAL A C 1
ATOM 4759 O O . VAL A 1 587 ? 7.103 3.881 6.686 1.00 60.47 587 VAL A O 1
ATOM 4762 N N . MET A 1 588 ? 8.726 5.069 5.706 1.00 63.22 588 MET A N 1
ATOM 4763 C CA . MET A 1 588 ? 9.408 5.448 6.943 1.00 63.22 588 MET A CA 1
ATOM 4764 C C . MET A 1 588 ? 8.598 6.373 7.856 1.00 63.22 588 MET A C 1
ATOM 4766 O O . MET A 1 588 ? 8.869 6.462 9.053 1.00 63.22 588 MET A O 1
ATOM 4770 N N . GLN A 1 589 ? 7.574 7.045 7.328 1.00 64.69 589 GLN A N 1
ATOM 4771 C CA . GLN A 1 589 ? 6.600 7.762 8.155 1.00 64.69 589 GLN A CA 1
ATOM 4772 C C . GLN A 1 589 ? 5.695 6.803 8.952 1.00 64.69 589 GLN A C 1
ATOM 4774 O O . GLN A 1 589 ? 5.140 7.208 9.973 1.00 64.69 589 GLN A O 1
ATOM 4779 N N . GLY A 1 590 ? 5.599 5.532 8.540 1.00 69.75 590 GLY A N 1
ATOM 4780 C CA . GLY A 1 590 ? 4.824 4.484 9.206 1.00 69.75 590 GLY A CA 1
ATOM 4781 C C . GLY A 1 590 ? 5.357 4.064 10.580 1.00 69.75 590 GLY A C 1
ATOM 4782 O O . GLY A 1 590 ? 4.610 3.485 11.356 1.00 69.75 590 GLY A O 1
ATOM 4783 N N . GLU A 1 591 ? 6.597 4.410 10.949 1.00 74.50 591 GLU A N 1
ATOM 4784 C CA . GLU A 1 591 ? 7.136 4.131 12.294 1.00 74.50 591 GLU A CA 1
ATOM 4785 C C . GLU A 1 591 ? 6.270 4.736 13.409 1.00 74.50 591 GLU A C 1
ATOM 4787 O O . GLU A 1 591 ? 6.074 4.119 14.451 1.00 74.50 591 GLU A O 1
ATOM 4792 N N . GLY A 1 592 ? 5.709 5.933 13.191 1.00 78.50 592 GLY A N 1
ATOM 4793 C CA . GLY A 1 592 ? 4.822 6.570 14.170 1.00 78.50 592 GLY A CA 1
ATOM 4794 C C . GLY A 1 592 ? 3.585 5.726 14.483 1.00 78.50 592 GLY A C 1
ATOM 4795 O O . GLY A 1 592 ? 3.065 5.774 15.593 1.00 78.50 592 GLY A O 1
ATOM 4796 N N . MET A 1 593 ? 3.164 4.903 13.527 1.00 86.12 593 MET A N 1
ATOM 4797 C CA . MET A 1 593 ? 2.001 4.044 13.658 1.00 86.12 593 MET A CA 1
ATOM 4798 C C . MET A 1 593 ? 2.261 2.816 14.536 1.00 86.12 593 MET A C 1
ATOM 4800 O O . MET A 1 593 ? 1.330 2.350 15.187 1.00 86.12 593 MET A O 1
ATOM 4804 N N . ILE A 1 594 ? 3.513 2.351 14.647 1.00 86.94 594 ILE A N 1
ATOM 4805 C CA . ILE A 1 594 ? 3.903 1.327 15.632 1.00 86.94 594 ILE A CA 1
ATOM 4806 C C . ILE A 1 594 ? 3.582 1.841 17.041 1.00 86.94 594 ILE A C 1
ATOM 4808 O O . ILE A 1 594 ? 2.862 1.190 17.795 1.00 86.94 594 ILE A O 1
ATOM 4812 N N . TYR A 1 595 ? 3.997 3.070 17.368 1.00 85.19 595 TYR A N 1
ATOM 4813 C CA . TYR A 1 595 ? 3.652 3.697 18.649 1.00 85.19 595 TYR A CA 1
ATOM 4814 C C . TYR A 1 595 ? 2.141 3.862 18.834 1.00 85.19 595 TYR A C 1
ATOM 4816 O O . TYR A 1 595 ? 1.629 3.660 19.936 1.00 85.19 595 TYR A O 1
ATOM 4824 N N . SER A 1 596 ? 1.404 4.194 17.772 1.00 88.00 596 SER A N 1
ATOM 4825 C CA . SER A 1 596 ? -0.056 4.280 17.844 1.00 88.00 596 SER A CA 1
ATOM 4826 C C . SER A 1 596 ? -0.696 2.918 18.161 1.00 88.00 596 SER A C 1
ATOM 4828 O O . SER A 1 596 ? -1.656 2.882 18.927 1.00 88.00 596 SER A O 1
ATOM 4830 N N . MET A 1 597 ? -0.154 1.802 17.657 1.00 90.75 597 MET A N 1
ATOM 4831 C CA . MET A 1 597 ? -0.621 0.445 17.993 1.00 90.75 597 MET A CA 1
ATOM 4832 C C . MET A 1 597 ? -0.355 0.081 19.458 1.00 90.75 597 MET A C 1
ATOM 4834 O O . MET A 1 597 ? -1.252 -0.418 20.138 1.00 90.75 597 MET A O 1
ATOM 4838 N N . HIS A 1 598 ? 0.834 0.395 19.986 1.00 89.56 598 HIS A N 1
ATOM 4839 C CA . HIS A 1 598 ? 1.118 0.235 21.419 1.00 89.56 598 HIS A CA 1
ATOM 4840 C C . HIS A 1 598 ? 0.190 1.098 22.283 1.00 89.56 598 HIS A C 1
ATOM 4842 O O . HIS A 1 598 ? -0.313 0.637 23.305 1.00 89.56 598 HIS A O 1
ATOM 4848 N N . THR A 1 599 ? -0.089 2.328 21.848 1.00 90.12 599 THR A N 1
ATOM 4849 C CA . THR A 1 599 ? -1.020 3.235 22.535 1.00 90.12 599 THR A CA 1
ATOM 4850 C C . THR A 1 599 ? -2.440 2.668 22.564 1.00 90.12 599 THR A C 1
ATOM 4852 O O . THR A 1 599 ? -3.092 2.688 23.607 1.00 90.12 599 THR A O 1
ATOM 4855 N N . LEU A 1 600 ? -2.912 2.108 21.446 1.00 91.62 600 LEU A N 1
ATOM 4856 C CA . LEU A 1 600 ? -4.217 1.451 21.372 1.00 91.62 600 LEU A CA 1
ATOM 4857 C C . LEU A 1 600 ? -4.283 0.216 22.287 1.00 91.62 600 LEU A C 1
ATOM 4859 O O . LEU A 1 600 ? -5.274 0.027 22.985 1.00 91.62 600 LEU A O 1
ATOM 4863 N N . SER A 1 601 ? -3.211 -0.578 22.349 1.00 91.56 601 SER A N 1
ATOM 4864 C CA . SER A 1 601 ? -3.096 -1.728 23.261 1.00 91.56 601 SER A CA 1
ATOM 4865 C C . SER A 1 601 ? -3.134 -1.306 24.736 1.00 91.56 601 SER A C 1
ATOM 4867 O O . SER A 1 601 ? -3.887 -1.875 25.527 1.00 91.56 601 SER A O 1
ATOM 4869 N N . ALA A 1 602 ? -2.402 -0.250 25.106 1.00 91.88 602 ALA A N 1
ATOM 4870 C CA . ALA A 1 602 ? -2.452 0.338 26.446 1.00 91.88 602 ALA A CA 1
ATOM 4871 C C . ALA A 1 602 ? -3.870 0.789 26.818 1.00 91.88 602 ALA A C 1
ATOM 4873 O O . ALA A 1 602 ? -4.336 0.561 27.932 1.00 91.88 602 ALA A O 1
ATOM 4874 N N . ARG A 1 603 ? -4.584 1.376 25.856 1.00 92.25 603 ARG A N 1
ATOM 4875 C CA . ARG A 1 603 ? -5.970 1.798 26.030 1.00 92.25 603 ARG A CA 1
ATOM 4876 C C . ARG A 1 603 ? -6.923 0.620 26.272 1.00 92.25 603 ARG A C 1
ATOM 4878 O O . ARG A 1 603 ? -7.810 0.739 27.111 1.00 92.25 603 ARG A O 1
ATOM 4885 N N . TRP A 1 604 ? -6.729 -0.516 25.602 1.00 93.19 604 TRP A N 1
ATOM 4886 C CA . TRP A 1 604 ? -7.518 -1.733 25.852 1.00 93.19 604 TRP A CA 1
ATOM 4887 C C . TRP A 1 604 ? -7.264 -2.302 27.251 1.00 93.19 604 TRP A C 1
ATOM 4889 O O . TRP A 1 604 ? -8.215 -2.648 27.949 1.00 93.19 604 TRP A O 1
ATOM 4899 N N . ARG A 1 605 ? -6.004 -2.304 27.708 1.00 93.25 605 ARG A N 1
ATOM 4900 C CA . ARG A 1 605 ? -5.652 -2.679 29.091 1.00 93.25 605 ARG A CA 1
ATOM 4901 C C . ARG A 1 605 ? -6.304 -1.756 30.121 1.00 93.25 605 ARG A C 1
ATOM 4903 O O . ARG A 1 605 ? -6.816 -2.237 31.126 1.00 93.25 605 ARG A O 1
ATOM 4910 N N . MET A 1 606 ? -6.322 -0.450 29.853 1.00 94.75 606 MET A N 1
ATOM 4911 C CA . MET A 1 606 ? -6.970 0.538 30.719 1.00 94.75 606 MET A CA 1
ATOM 4912 C C . MET A 1 606 ? -8.487 0.319 30.809 1.00 94.75 606 MET A C 1
ATOM 4914 O O . MET A 1 606 ? -9.031 0.372 31.908 1.00 94.75 606 MET A O 1
ATOM 4918 N N . ALA A 1 607 ? -9.165 0.019 29.694 1.00 94.38 607 ALA A N 1
ATOM 4919 C CA . ALA A 1 607 ? -10.585 -0.353 29.724 1.00 94.38 607 ALA A CA 1
ATOM 4920 C C . ALA A 1 607 ? -10.834 -1.629 30.525 1.00 94.38 607 ALA A C 1
ATOM 4922 O O . ALA A 1 607 ? -11.769 -1.678 31.316 1.00 94.38 607 ALA A O 1
ATOM 4923 N N . LEU A 1 608 ? -9.992 -2.647 30.344 1.00 95.38 608 LEU A N 1
ATOM 4924 C CA . LEU A 1 608 ? -10.102 -3.902 31.081 1.00 95.38 608 LEU A CA 1
ATOM 4925 C C . LEU A 1 608 ? -9.947 -3.686 32.596 1.00 95.38 608 LEU A C 1
ATOM 4927 O O . LEU A 1 608 ? -10.743 -4.209 33.373 1.00 95.38 608 LEU A O 1
ATOM 4931 N N . LEU A 1 609 ? -8.981 -2.862 33.016 1.00 95.75 609 LEU A N 1
ATOM 4932 C CA . LEU A 1 609 ? -8.843 -2.454 34.416 1.00 95.75 609 LEU A CA 1
ATOM 4933 C C . LEU A 1 609 ? -10.069 -1.668 34.904 1.00 95.75 609 LEU A C 1
ATOM 4935 O O . LEU A 1 609 ? -10.559 -1.907 36.004 1.00 95.75 609 LEU A O 1
ATOM 4939 N N . GLY A 1 610 ? -10.588 -0.757 34.080 1.00 94.94 610 GLY A N 1
ATOM 4940 C CA . GLY A 1 610 ? -11.800 -0.004 34.386 1.00 94.94 610 GLY A CA 1
ATOM 4941 C C . GLY A 1 610 ? -13.019 -0.902 34.611 1.00 94.94 610 GLY A C 1
ATOM 4942 O O . GLY A 1 610 ? -13.749 -0.712 35.581 1.00 94.94 610 GLY A O 1
ATOM 4943 N N . LEU A 1 611 ? -13.202 -1.930 33.779 1.00 95.38 611 LEU A N 1
ATOM 4944 C CA . LEU A 1 611 ? -14.265 -2.920 33.960 1.00 95.38 611 LEU A CA 1
ATOM 4945 C C . LEU A 1 611 ? -14.110 -3.718 35.254 1.00 95.38 611 LEU A C 1
ATOM 4947 O O . LEU A 1 611 ? -15.106 -3.966 35.927 1.00 95.38 611 LEU A O 1
ATOM 4951 N N . GLN A 1 612 ? -12.883 -4.087 35.630 1.00 95.31 612 GLN A N 1
ATOM 4952 C CA . GLN A 1 612 ? -12.619 -4.764 36.905 1.00 95.31 612 GLN A CA 1
ATOM 4953 C C . GLN A 1 612 ? -12.974 -3.885 38.105 1.00 95.31 612 GLN A C 1
ATOM 4955 O O . GLN A 1 612 ? -13.650 -4.345 39.018 1.00 95.31 612 GLN A O 1
ATOM 4960 N N . ILE A 1 613 ? -12.601 -2.602 38.068 1.00 95.44 613 ILE A N 1
ATOM 4961 C CA . ILE A 1 613 ? -12.944 -1.626 39.112 1.00 95.44 613 ILE A CA 1
ATOM 4962 C C . ILE A 1 613 ? -14.465 -1.522 39.298 1.00 95.44 613 ILE A C 1
ATOM 4964 O O . ILE A 1 613 ? -14.943 -1.509 40.436 1.00 95.44 613 ILE A O 1
ATOM 4968 N N . VAL A 1 614 ? -15.223 -1.472 38.195 1.00 94.38 614 VAL A N 1
ATOM 4969 C CA . VAL A 1 614 ? -16.694 -1.416 38.231 1.00 94.38 614 VAL A CA 1
ATOM 4970 C C . VAL A 1 614 ? -17.285 -2.728 38.754 1.00 94.38 614 VAL A C 1
ATOM 4972 O O . VAL A 1 614 ? -18.132 -2.690 39.647 1.00 94.38 614 VAL A O 1
ATOM 4975 N N . LYS A 1 615 ? -16.807 -3.881 38.268 1.00 94.75 615 LYS A N 1
ATOM 4976 C CA . LYS A 1 615 ? -17.264 -5.210 38.709 1.00 94.75 615 LYS A CA 1
ATOM 4977 C C . LYS A 1 615 ? -17.059 -5.423 40.206 1.00 94.75 615 LYS A C 1
ATOM 4979 O O . LYS A 1 615 ? -17.969 -5.878 40.898 1.00 94.75 615 LYS A O 1
ATOM 4984 N N . ASP A 1 616 ? -15.888 -5.046 40.703 1.00 93.75 616 ASP A N 1
ATOM 4985 C CA . ASP A 1 616 ? -15.508 -5.204 42.106 1.00 93.75 616 ASP A CA 1
ATOM 4986 C C . ASP A 1 616 ? -16.118 -4.127 43.013 1.00 93.75 616 ASP A C 1
ATOM 4988 O O . ASP A 1 616 ? -15.948 -4.174 44.233 1.00 93.75 616 ASP A O 1
ATOM 4992 N N . LYS A 1 617 ? -16.836 -3.152 42.435 1.00 93.12 617 LYS A N 1
ATOM 4993 C CA . LYS A 1 617 ? -17.450 -2.022 43.146 1.00 93.12 617 LYS A CA 1
ATOM 4994 C C . LYS A 1 617 ? -16.435 -1.279 44.019 1.00 93.12 617 LYS A C 1
ATOM 4996 O O . LYS A 1 617 ? -16.722 -0.920 45.165 1.00 93.12 617 LYS A O 1
ATOM 5001 N N . ALA A 1 618 ? -15.227 -1.065 43.496 1.00 92.56 618 ALA A N 1
ATOM 5002 C CA . ALA A 1 618 ? -14.167 -0.417 44.255 1.00 92.56 618 ALA A CA 1
ATOM 5003 C C . ALA A 1 618 ? -14.546 1.037 44.589 1.00 92.56 618 ALA A C 1
ATOM 5005 O O . ALA A 1 618 ? -14.938 1.820 43.724 1.00 92.56 618 ALA A O 1
ATOM 5006 N N . ALA A 1 619 ? -14.415 1.414 45.864 1.00 90.50 619 ALA A N 1
ATOM 5007 C CA . ALA A 1 619 ? -14.762 2.757 46.317 1.00 90.50 619 ALA A CA 1
ATOM 5008 C C . ALA A 1 619 ? -13.840 3.819 45.676 1.00 90.50 619 ALA A C 1
ATOM 5010 O O . ALA A 1 619 ? -12.629 3.591 45.620 1.00 90.50 619 ALA A O 1
ATOM 5011 N N . PRO A 1 620 ? -14.333 5.022 45.304 1.00 88.38 620 PRO A N 1
ATOM 5012 C CA . PRO A 1 620 ? -13.526 6.045 44.622 1.00 88.38 620 PRO A CA 1
ATOM 5013 C C . PRO A 1 620 ? -12.235 6.460 45.344 1.00 88.38 620 PRO A C 1
ATOM 5015 O O . PRO A 1 620 ? -11.266 6.864 44.704 1.00 88.38 620 PRO A O 1
ATOM 5018 N N . GLY A 1 621 ? -12.214 6.372 46.680 1.00 88.12 621 GLY A N 1
ATOM 5019 C CA . GLY A 1 621 ? -11.028 6.649 47.500 1.00 88.12 621 GLY A CA 1
ATOM 5020 C C . GLY A 1 621 ? -9.988 5.522 47.525 1.00 88.12 621 GLY A C 1
ATOM 5021 O O . GLY A 1 621 ? -8.892 5.738 48.025 1.00 88.12 621 GLY A O 1
ATOM 5022 N N . TYR A 1 622 ? -10.319 4.337 47.007 1.00 92.44 622 TYR A N 1
ATOM 5023 C CA . TYR A 1 622 ? -9.442 3.164 46.954 1.00 92.44 622 TYR A CA 1
ATOM 5024 C C . TYR A 1 622 ? -8.904 2.881 45.545 1.00 92.44 622 TYR A C 1
ATOM 5026 O O . TYR A 1 622 ? -8.028 2.040 45.385 1.00 92.44 622 TYR A O 1
ATOM 5034 N N . ILE A 1 623 ? -9.396 3.578 44.518 1.00 93.69 623 ILE A N 1
ATOM 5035 C CA . ILE A 1 623 ? -9.049 3.278 43.121 1.00 93.69 623 ILE A CA 1
ATOM 5036 C C . ILE A 1 623 ? -7.578 3.501 42.822 1.00 93.69 623 ILE A C 1
ATOM 5038 O O . ILE A 1 623 ? -6.992 2.687 42.129 1.00 93.69 623 ILE A O 1
ATOM 5042 N N . GLU A 1 624 ? -6.966 4.537 43.384 1.00 93.31 624 GLU A N 1
ATOM 5043 C CA . GLU A 1 624 ? -5.525 4.765 43.240 1.00 93.31 624 GLU A CA 1
ATOM 5044 C C . GLU A 1 624 ? -4.717 3.560 43.755 1.00 93.31 624 GLU A C 1
ATOM 5046 O O . GLU A 1 624 ? -3.868 3.018 43.056 1.00 93.31 624 GLU A O 1
ATOM 5051 N N . ILE A 1 625 ? -5.081 3.030 44.926 1.00 93.50 625 ILE A N 1
ATOM 5052 C CA . ILE A 1 625 ? -4.461 1.819 45.481 1.00 93.50 625 ILE A CA 1
ATOM 5053 C C . ILE A 1 625 ? -4.792 0.589 44.618 1.00 93.50 625 ILE A C 1
ATOM 5055 O O . ILE A 1 625 ? -3.963 -0.308 44.461 1.00 93.50 625 ILE A O 1
ATOM 5059 N N . TYR A 1 626 ? -6.002 0.526 44.061 1.00 95.31 626 TYR A N 1
ATOM 5060 C CA . TYR A 1 626 ? -6.434 -0.558 43.182 1.00 95.31 626 TYR A CA 1
ATOM 5061 C C . TYR A 1 626 ? -5.594 -0.588 41.895 1.00 95.31 626 TYR A C 1
ATOM 5063 O O . TYR A 1 626 ? -5.105 -1.650 41.511 1.00 95.31 626 TYR A O 1
ATOM 5071 N N . THR A 1 627 ? -5.375 0.561 41.246 1.00 95.25 627 THR A N 1
ATOM 5072 C CA . THR A 1 627 ? -4.578 0.653 40.014 1.00 95.25 627 THR A CA 1
ATOM 5073 C C . THR A 1 627 ? -3.100 0.369 40.279 1.00 95.25 627 THR A C 1
ATOM 5075 O O . THR A 1 627 ? -2.460 -0.299 39.468 1.00 95.25 627 THR A O 1
ATOM 5078 N N . GLU A 1 628 ? -2.558 0.788 41.427 1.00 93.56 628 GLU A N 1
ATOM 5079 C CA . GLU A 1 628 ? -1.194 0.451 41.859 1.00 93.56 628 GLU A CA 1
ATOM 5080 C C . GLU A 1 628 ? -0.992 -1.058 42.064 1.00 93.56 628 GLU A C 1
ATOM 5082 O O . GLU A 1 628 ? 0.051 -1.611 41.699 1.00 93.56 628 GLU A O 1
ATOM 5087 N N . ARG A 1 629 ? -1.996 -1.732 42.638 1.00 94.44 629 ARG A N 1
ATOM 5088 C CA . ARG A 1 629 ? -1.980 -3.176 42.928 1.00 94.44 629 ARG A CA 1
ATOM 5089 C C . ARG A 1 629 ? -2.424 -4.046 41.755 1.00 94.44 629 ARG A C 1
ATOM 5091 O O . ARG A 1 629 ? -2.416 -5.271 41.890 1.00 94.44 629 ARG A O 1
ATOM 5098 N N . ALA A 1 630 ? -2.802 -3.446 40.628 1.00 93.81 630 ALA A N 1
ATOM 5099 C CA . ALA A 1 630 ? -3.249 -4.182 39.458 1.00 93.81 630 ALA A CA 1
ATOM 5100 C C . ALA A 1 630 ? -2.168 -5.180 38.983 1.00 93.81 630 ALA A C 1
ATOM 5102 O O . ALA A 1 630 ? -0.968 -4.883 39.058 1.00 93.81 630 ALA A O 1
ATOM 5103 N N . PRO A 1 631 ? -2.561 -6.358 38.463 1.00 92.00 631 PRO A N 1
ATOM 5104 C CA . PRO A 1 631 ? -1.633 -7.284 37.824 1.00 92.00 631 PRO A CA 1
ATOM 5105 C C . PRO A 1 631 ? -0.820 -6.595 36.725 1.00 92.00 631 PRO A C 1
ATOM 5107 O O . PRO A 1 631 ? -1.327 -5.716 36.033 1.00 92.00 631 PRO A O 1
ATOM 5110 N N . GLU A 1 632 ? 0.417 -7.042 36.494 1.00 88.06 632 GLU A N 1
ATOM 5111 C CA . GLU A 1 632 ? 1.326 -6.424 35.511 1.00 88.06 632 GLU A CA 1
ATOM 5112 C C . GLU A 1 632 ? 0.714 -6.320 34.100 1.00 88.06 632 GLU A C 1
ATOM 5114 O O . GLU A 1 632 ? 0.937 -5.348 33.382 1.00 88.06 632 GLU A O 1
ATOM 5119 N N . ALA A 1 633 ? -0.131 -7.284 33.720 1.00 88.00 633 ALA A N 1
ATOM 5120 C CA . ALA A 1 633 ? -0.853 -7.278 32.447 1.00 88.00 633 ALA A CA 1
ATOM 5121 C C . ALA A 1 633 ? -1.822 -6.086 32.282 1.00 88.00 633 ALA A C 1
ATOM 5123 O O . ALA A 1 633 ? -2.134 -5.714 31.151 1.00 88.00 633 ALA A O 1
ATOM 5124 N N . LEU A 1 634 ? -2.270 -5.483 33.387 1.00 91.75 634 LEU A N 1
ATOM 5125 C CA . LEU A 1 634 ? -3.234 -4.378 33.446 1.00 91.75 634 LEU A CA 1
ATOM 5126 C C . LEU A 1 634 ? -2.613 -3.052 33.876 1.00 91.75 634 LEU A C 1
ATOM 5128 O O . LEU A 1 634 ? -3.320 -2.056 34.005 1.00 91.75 634 LEU A O 1
ATOM 5132 N N . LYS A 1 635 ? -1.300 -3.018 34.094 1.00 91.38 635 LYS A N 1
ATOM 5133 C CA . LYS A 1 635 ? -0.578 -1.772 34.328 1.00 91.38 635 LYS A CA 1
ATOM 5134 C C . LYS A 1 635 ? -0.333 -1.026 33.023 1.00 91.38 635 LYS A C 1
ATOM 5136 O O . LYS A 1 635 ? -0.415 -1.595 31.927 1.00 91.38 635 LYS A O 1
ATOM 5141 N N . ASN A 1 636 ? 0.013 0.252 33.149 1.00 89.56 636 ASN A N 1
ATOM 5142 C CA . ASN A 1 636 ? 0.433 1.070 32.026 1.00 89.56 636 ASN A CA 1
ATOM 5143 C C . ASN A 1 636 ? 1.677 0.433 31.374 1.00 89.56 636 ASN A C 1
ATOM 5145 O O . ASN A 1 636 ? 2.739 0.391 32.002 1.00 89.56 636 ASN A O 1
ATOM 5149 N N . PRO A 1 637 ? 1.589 -0.043 30.117 1.00 87.31 637 PRO A N 1
ATOM 5150 C CA . PRO A 1 637 ? 2.688 -0.767 29.490 1.00 87.31 637 PRO A CA 1
ATOM 5151 C C . PRO A 1 637 ? 3.907 0.115 29.208 1.00 87.31 637 PRO A C 1
ATOM 5153 O O . PRO A 1 637 ? 4.972 -0.429 28.947 1.00 87.31 637 PRO A O 1
ATOM 5156 N N . PHE A 1 638 ? 3.771 1.446 29.242 1.00 86.88 638 PHE A N 1
ATOM 5157 C CA . PHE A 1 638 ? 4.874 2.382 29.014 1.00 86.88 638 PHE A CA 1
ATOM 5158 C C . PHE A 1 638 ? 5.690 2.674 30.279 1.00 86.88 638 PHE A C 1
ATOM 5160 O O . PHE A 1 638 ? 6.857 3.033 30.176 1.00 86.88 638 PHE A O 1
ATOM 5167 N N . THR A 1 639 ? 5.092 2.553 31.467 1.00 87.31 639 THR A N 1
ATOM 5168 C CA . THR A 1 639 ? 5.750 2.907 32.740 1.00 87.31 639 THR A CA 1
ATOM 5169 C C . THR A 1 639 ? 5.873 1.735 33.708 1.00 87.31 639 THR A C 1
ATOM 5171 O O . THR A 1 639 ? 6.603 1.848 34.690 1.00 87.31 639 THR A O 1
ATOM 5174 N N . LYS A 1 640 ? 5.159 0.625 33.462 1.00 87.69 640 LYS A N 1
ATOM 5175 C CA . LYS A 1 640 ? 4.975 -0.510 34.390 1.00 87.69 640 LYS A CA 1
ATOM 5176 C C . LYS A 1 640 ? 4.359 -0.126 35.740 1.00 87.69 640 LYS A C 1
ATOM 5178 O O . LYS A 1 640 ? 4.387 -0.900 36.697 1.00 87.69 640 LYS A O 1
ATOM 5183 N N . GLN A 1 641 ? 3.790 1.070 35.824 1.00 91.25 641 GLN A N 1
ATOM 5184 C CA . GLN A 1 641 ? 3.061 1.560 36.988 1.00 91.25 641 GLN A CA 1
ATOM 5185 C C . GLN A 1 641 ? 1.555 1.450 36.741 1.00 91.25 641 GLN A C 1
ATOM 5187 O O . GLN A 1 641 ? 1.113 1.238 35.608 1.00 91.25 641 GLN A O 1
ATOM 5192 N N . GLY A 1 642 ? 0.761 1.573 37.805 1.00 92.44 642 GLY A N 1
ATOM 5193 C CA . GLY A 1 642 ? -0.689 1.699 37.672 1.00 92.44 642 GLY A CA 1
ATOM 5194 C C . GLY A 1 642 ? -1.063 2.864 36.751 1.00 92.44 642 GLY A C 1
ATOM 5195 O O . GLY A 1 642 ? -0.306 3.826 36.609 1.00 92.44 642 GLY A O 1
ATOM 5196 N N . PHE A 1 643 ? -2.221 2.770 36.096 1.00 94.75 643 PHE A N 1
ATOM 5197 C CA . PHE A 1 643 ? -2.794 3.929 35.410 1.00 94.75 643 PHE A CA 1
ATOM 5198 C C . PHE A 1 643 ? -3.122 5.028 36.431 1.00 94.75 643 PHE A C 1
ATOM 5200 O O . PHE A 1 643 ? -3.527 4.729 37.559 1.00 94.75 643 PHE A O 1
ATOM 5207 N N . GLU A 1 644 ? -2.945 6.288 36.033 1.00 94.88 644 GLU A N 1
ATOM 5208 C CA . GLU A 1 644 ? -3.221 7.433 36.900 1.00 94.88 644 GLU A CA 1
ATOM 5209 C C . GLU A 1 644 ? -4.736 7.591 37.088 1.00 94.88 644 GLU A C 1
ATOM 5211 O O . GLU A 1 644 ? -5.517 7.349 36.164 1.00 94.88 644 GLU A O 1
ATOM 5216 N N . TRP A 1 645 ? -5.159 8.002 38.286 1.00 94.81 645 TRP A N 1
ATOM 5217 C CA . TRP A 1 645 ? -6.566 8.192 38.639 1.00 94.81 645 TRP A CA 1
ATOM 5218 C C . TRP A 1 645 ? -6.874 9.671 38.873 1.00 94.81 645 TRP A C 1
ATOM 5220 O O . TRP A 1 645 ? -6.344 10.291 39.794 1.00 94.81 645 TRP A O 1
ATOM 5230 N N . ASN A 1 646 ? -7.774 10.243 38.069 1.00 92.38 646 ASN A N 1
ATOM 5231 C CA . ASN A 1 646 ? -8.325 11.570 38.325 1.00 92.38 646 ASN A CA 1
ATOM 5232 C C . ASN A 1 646 ? -9.667 11.432 39.049 1.00 92.38 646 ASN A C 1
ATOM 5234 O O . ASN A 1 646 ? -10.692 11.123 38.440 1.00 92.38 646 ASN A O 1
ATOM 5238 N N . ARG A 1 647 ? -9.663 11.717 40.354 1.00 88.69 647 ARG A N 1
ATOM 5239 C CA . ARG A 1 647 ? -10.856 11.630 41.205 1.00 88.69 647 ARG A CA 1
ATOM 5240 C C . ARG A 1 647 ? -11.947 12.646 40.850 1.00 88.69 647 ARG A C 1
ATOM 5242 O O . ARG A 1 647 ? -13.119 12.342 41.045 1.00 88.69 647 ARG A O 1
ATOM 5249 N N . GLN A 1 648 ? -11.583 13.840 40.378 1.00 86.44 648 GLN A N 1
ATOM 5250 C CA . GLN A 1 648 ? -12.553 14.891 40.042 1.00 86.44 648 GLN A CA 1
ATOM 5251 C C . GLN A 1 648 ? -13.303 14.552 38.754 1.00 86.44 648 GLN A C 1
ATOM 5253 O O . GLN A 1 648 ? -14.523 14.663 38.697 1.00 86.44 648 GLN A O 1
ATOM 5258 N N . GLU A 1 649 ? -12.568 14.089 37.746 1.00 85.69 649 GLU A N 1
ATOM 5259 C CA . GLU A 1 649 ? -13.109 13.761 36.421 1.00 85.69 649 GLU A CA 1
ATOM 5260 C C . GLU A 1 649 ? -13.534 12.292 36.298 1.00 85.69 649 GLU A C 1
ATOM 5262 O O . GLU A 1 649 ? -14.021 11.875 35.251 1.00 85.69 649 GLU A O 1
ATOM 5267 N N . LYS A 1 650 ? -13.351 11.510 37.368 1.00 89.56 650 LYS A N 1
ATOM 5268 C CA . LYS A 1 650 ? -13.695 10.089 37.467 1.00 89.56 650 LYS A CA 1
ATOM 5269 C C . LYS A 1 650 ? -13.127 9.258 36.314 1.00 89.56 650 LYS A C 1
ATOM 5271 O O . LYS A 1 650 ? -13.832 8.460 35.697 1.00 89.56 650 LYS A O 1
ATOM 5276 N N . ARG A 1 651 ? -11.840 9.438 36.010 1.00 91.81 651 ARG A N 1
ATOM 5277 C CA . ARG A 1 651 ? -11.187 8.741 34.894 1.00 91.81 651 ARG A CA 1
ATOM 5278 C C . ARG A 1 651 ? -9.830 8.159 35.238 1.00 91.81 651 ARG A C 1
ATOM 5280 O O . ARG A 1 651 ? -9.039 8.760 35.964 1.00 91.81 651 ARG A O 1
ATOM 5287 N N . LEU A 1 652 ? -9.557 7.012 34.633 1.00 94.19 652 LEU A N 1
ATOM 5288 C CA . LEU A 1 652 ? -8.211 6.495 34.454 1.00 94.19 652 LEU A CA 1
ATOM 5289 C C . LEU A 1 652 ? -7.562 7.223 33.280 1.00 94.19 652 LEU A C 1
ATOM 5291 O O . LEU A 1 652 ? -8.227 7.499 32.277 1.00 94.19 652 LEU A O 1
ATOM 5295 N N . PHE A 1 653 ? -6.275 7.524 33.378 1.00 93.94 653 PHE A N 1
ATOM 5296 C CA . PHE A 1 653 ? -5.550 8.121 32.268 1.00 93.94 653 PHE A CA 1
ATOM 5297 C C . PHE A 1 653 ? -4.073 7.735 32.250 1.00 93.94 653 PHE A C 1
ATOM 5299 O O . PHE A 1 653 ? -3.502 7.235 33.221 1.00 93.94 653 PHE A O 1
ATOM 5306 N N . PHE A 1 654 ? -3.451 7.962 31.097 1.00 92.00 654 PHE A N 1
ATOM 5307 C CA . PHE A 1 654 ? -2.004 7.994 30.960 1.00 92.00 654 PHE A CA 1
ATOM 5308 C C . PHE A 1 654 ? -1.600 9.012 29.901 1.00 92.00 654 PHE A C 1
ATOM 5310 O O . PHE A 1 654 ? -2.326 9.271 28.934 1.00 92.00 654 PHE A O 1
ATOM 5317 N N . LYS A 1 655 ? -0.400 9.564 30.061 1.00 83.81 655 LYS A N 1
ATOM 5318 C CA . LYS A 1 655 ? 0.216 10.410 29.044 1.00 83.81 655 LYS A CA 1
ATOM 5319 C C . LYS A 1 655 ? 1.000 9.550 28.070 1.00 83.81 655 LYS A C 1
ATOM 5321 O O . LYS A 1 655 ? 1.773 8.671 28.450 1.00 83.81 655 LYS A O 1
ATOM 5326 N N . HIS A 1 656 ? 0.780 9.811 26.791 1.00 70.25 656 HIS A N 1
ATOM 5327 C CA . HIS A 1 656 ? 1.581 9.266 25.711 1.00 70.25 656 HIS A CA 1
ATOM 5328 C C . HIS A 1 656 ? 3.059 9.663 25.890 1.00 70.25 656 HIS A C 1
ATOM 5330 O O . HIS A 1 656 ? 3.353 10.682 26.507 1.00 70.25 656 HIS A O 1
ATOM 5336 N N . TYR A 1 657 ? 4.003 8.908 25.317 1.00 61.62 657 TYR A N 1
ATOM 5337 C CA . TYR A 1 657 ? 5.450 9.073 25.567 1.00 61.62 657 TYR A CA 1
ATOM 5338 C C . TYR A 1 657 ? 6.024 10.474 25.263 1.00 61.62 657 TYR A C 1
ATOM 5340 O O . TYR A 1 657 ? 7.114 10.814 25.718 1.00 61.62 657 TYR A O 1
ATOM 5348 N N . LYS A 1 658 ? 5.321 11.290 24.469 1.00 64.81 658 LYS A N 1
ATOM 5349 C CA . LYS A 1 658 ? 5.683 12.686 24.162 1.00 64.81 658 LYS A CA 1
ATOM 5350 C C . LYS A 1 658 ? 5.074 13.711 25.123 1.00 64.81 658 LYS A C 1
ATOM 5352 O O . LYS A 1 658 ? 5.333 14.899 24.958 1.00 64.81 658 LYS A O 1
ATOM 5357 N N . ASN A 1 659 ? 4.280 13.268 26.099 1.00 66.12 659 ASN A N 1
ATOM 5358 C CA . ASN A 1 659 ? 3.470 14.090 27.003 1.00 66.12 659 ASN A CA 1
ATOM 5359 C C . ASN A 1 659 ? 2.533 15.079 26.284 1.00 66.12 659 ASN A C 1
ATOM 5361 O O . ASN A 1 659 ? 2.089 16.055 26.881 1.00 66.12 659 ASN A O 1
ATOM 5365 N N . ASP A 1 660 ? 2.247 14.837 25.005 1.00 67.88 660 ASP A N 1
ATOM 5366 C CA . ASP A 1 660 ? 1.449 15.694 24.128 1.00 67.88 660 ASP A CA 1
ATOM 5367 C C . ASP A 1 660 ? -0.009 15.236 24.018 1.00 67.88 660 ASP A C 1
ATOM 5369 O O . ASP A 1 660 ? -0.892 16.039 23.731 1.00 67.88 660 ASP A O 1
ATOM 5373 N N . ILE A 1 661 ? -0.257 13.946 24.244 1.00 71.25 661 ILE A N 1
ATOM 5374 C CA . ILE A 1 661 ? -1.570 13.319 24.126 1.00 71.25 661 ILE A CA 1
ATOM 5375 C C . ILE A 1 661 ? -1.876 12.594 25.433 1.00 71.25 661 ILE A C 1
ATOM 5377 O O . ILE A 1 661 ? -1.119 11.726 25.870 1.00 71.25 661 ILE A O 1
ATOM 5381 N N . GLU A 1 662 ? -3.003 12.938 26.042 1.00 85.50 662 GLU A N 1
ATOM 5382 C CA . GLU A 1 662 ? -3.544 12.253 27.210 1.00 85.50 662 GLU A CA 1
ATOM 5383 C C . GLU A 1 662 ? -4.650 11.296 26.767 1.00 85.50 662 GLU A C 1
ATOM 5385 O O . GLU A 1 662 ? -5.603 11.687 26.091 1.00 85.50 662 GLU A O 1
ATOM 5390 N N . VAL A 1 663 ? -4.506 10.022 27.121 1.00 88.06 663 VAL A N 1
ATOM 5391 C CA . VAL A 1 663 ? -5.478 8.979 26.793 1.00 88.06 663 VAL A CA 1
ATOM 5392 C C . VAL A 1 663 ? -6.251 8.644 28.056 1.00 88.06 663 VAL A C 1
ATOM 5394 O O . VAL A 1 663 ? -5.650 8.443 29.107 1.00 88.06 663 VAL A O 1
ATOM 5397 N N . SER A 1 664 ? -7.578 8.587 27.947 1.00 90.88 664 SER A N 1
ATOM 5398 C CA . SER A 1 664 ? -8.484 8.504 29.097 1.00 90.88 664 SER A CA 1
ATOM 5399 C C . SER A 1 664 ? -9.484 7.361 28.982 1.00 90.88 664 SER A C 1
ATOM 5401 O O . SER A 1 664 ? -9.862 6.980 27.870 1.00 90.88 664 SER A O 1
ATOM 5403 N N . PHE A 1 665 ? -9.924 6.862 30.137 1.00 91.88 665 PHE A N 1
ATOM 5404 C CA . PHE A 1 665 ? -11.062 5.965 30.305 1.00 91.88 665 PHE A CA 1
ATOM 5405 C C . PHE A 1 665 ? -11.926 6.413 31.490 1.00 91.88 665 PHE A C 1
ATOM 5407 O O . PHE A 1 665 ? -11.453 6.412 32.627 1.00 91.88 665 PHE A O 1
ATOM 5414 N N . PHE A 1 666 ? -13.171 6.809 31.237 1.00 90.19 666 PHE A N 1
ATOM 5415 C CA . PHE A 1 666 ? -14.092 7.305 32.268 1.00 90.19 666 PHE A CA 1
ATOM 5416 C C . PHE A 1 666 ? -14.837 6.163 32.975 1.00 90.19 666 PHE A C 1
ATOM 5418 O O . PHE A 1 666 ? -15.154 5.150 32.353 1.00 90.19 666 PHE A O 1
ATOM 5425 N N . LEU A 1 667 ? -15.108 6.329 34.275 1.00 89.06 667 LEU A N 1
ATOM 5426 C CA . LEU A 1 667 ? -15.759 5.328 35.127 1.00 89.06 667 LEU A CA 1
ATOM 5427 C C . LEU A 1 667 ? -17.090 5.835 35.727 1.00 89.06 667 LEU A C 1
ATOM 5429 O O . LEU A 1 667 ? -17.173 6.996 36.137 1.00 89.06 667 LEU A O 1
ATOM 5433 N N . PRO A 1 668 ? -18.111 4.964 35.859 1.00 85.69 668 PRO A N 1
ATOM 5434 C CA . PRO A 1 668 ? -19.443 5.301 36.378 1.00 85.69 668 PRO A CA 1
ATOM 5435 C C . PRO A 1 668 ? -19.554 5.220 37.913 1.00 85.69 668 PRO A C 1
ATOM 5437 O O . PRO A 1 668 ? -20.395 4.495 38.440 1.00 85.69 668 PRO A O 1
ATOM 5440 N N . ILE A 1 669 ? -18.686 5.912 38.652 1.00 79.81 669 ILE A N 1
ATOM 5441 C CA . ILE A 1 669 ? -18.507 5.718 40.113 1.00 79.81 669 ILE A CA 1
ATOM 5442 C C . ILE A 1 669 ? -18.561 6.992 40.936 1.00 79.81 669 ILE A C 1
ATOM 5444 O O . ILE A 1 669 ? -18.270 8.073 40.384 1.00 79.81 669 ILE A O 1
#

=== Feature glossary ===
Legend for the data blocks above and below:

— What the protein is —

The amino-acid sequence is the protein's primary structure: the linear order of residues from the N-terminus to the C-terminus, written in one-letter code. Everything else here — the 3D coordinates, the secondary structure, the domain annotations — is ultimately a consequence of this string.

Functional annotations link the protein to curated databases. InterPro entries identify conserved domains and families by matching the sequence against member-database signatures (Pfam, PROSITE, CDD, …). Gene Ontology (GO) terms describe molecular function, biological process, and cellular component in a controlled vocabulary. CATH places the structure in a hierarchical fold classification (Class/Architecture/Topology/Homologous-superfamily). The organism is the source species.

— Where its atoms are —

Atomic coordinates in PDBx/mmCIF format — the same representation the Protein Data Bank distributes. Each line of the _atom_site loop places one backbone atom in Cartesian space (units: ångströms, origin: arbitrary).

The six renders are orthographic views along the three Cartesian axes in both directions. Representation (cartoon, sticks, or surface) and color scheme (sequence-rainbow or by-chain) vary across proteins so the training set covers all the common visualization conventions.

— Local backbone conformation —

Eight-state secondary structure (DSSP): H is the canonical α-helix, G the tighter 3₁₀-helix, I the wider π-helix; E/B are β-structure, T and S are turns and bends, and '-' is everything else. DSSP derives these from the pattern of main-chain N–H···O=C hydrogen bonds, not from the sequence.

Three-state secondary structure (P-SEA) collapses the eight DSSP classes into helix (a), strand (b), and coil (c). P-SEA assigns these from Cα geometry alone — distances and angles — without requiring backbone oxygens, so it works on any Cα trace.

φ (phi) and ψ (psi) are the two rotatable backbone dihedrals per residue: φ is the C(i-1)–N–Cα–C torsion, ψ is the N–Cα–C–N(i+1) torsion, both in degrees on (−180°, 180°]. α-helical residues cluster near (−60°, −45°); β-strand residues near (−120°, +130°). A Ramachandran plot is simply a scatter of (φ, ψ) for every residue.

— Global shape and packing —

The geometric summary reports three shape descriptors. Rg (radius of gyration) measures how spread out the Cα atoms are about their centre of mass; compact globular proteins have small Rg, elongated or unfolded ones large. Cα contacts (<8 Å, |i−j|>4) count long-range residue pairs in spatial proximity — high for tightly packed folds, near zero for rods or random coil. The bounding-box extents give the protein's footprint along x, y, z in Å.

SASA measures how much of the protein is reachable by solvent. It is computed by rolling a water-sized probe over the atomic surface and summing the exposed area (Å²). Per-residue SASA distinguishes core (buried, low SASA) from surface (exposed, high SASA) residues; total SASA is a whole-molecule size measure.

Plot images: a contact map (which residues are close in 3D, as an N×N binary image), a Ramachandran scatter (backbone torsion angles, revealing secondary-structure composition at a glance), and — for AlphaFold structures — a PAE heatmap (pairwise prediction confidence).

— Structural neighborhood —

A 3Di character summarizes, for each residue, the relative orientation of the Cα frame of its nearest spatial neighbor. Because it encodes fold topology rather than chemistry, 3Di alignments detect remote structural similarity that sequence alignment misses.

The Foldseek neighbor list gives the closest experimentally determined structures in the PDB, ranked by structural alignment. TM-score near 1 means near-identical fold; near 0.3 means only rough topology match. This is how one finds what a novel AlphaFold prediction most resembles in the solved-structure universe.

— Confidence and disorder —

For AlphaFold models, the B-factor field carries pLDDT — the model's own estimate of local accuracy on a 0–100 scale. Regions with pLDDT<50 should be treated as essentially unmodeled; they often correspond to intrinsically disordered segments.

Crystallographic B-factors measure how much each atom's electron density is smeared out, in Å². They rise in mobile loops and surface residues and fall in the buried interior. In AlphaFold models this column is repurposed to hold pLDDT instead.

Predicted Aligned Error (PAE) is an AlphaFold confidence matrix: entry (i, j) is the expected error in the position of residue j, in ångströms, when the prediction is superimposed on the true structure at residue i. Low PAE within a block of residues means that block is internally rigid and well-predicted; high PAE between two blocks means their relative placement is uncertain even if each block individually is confident.